Protein AF-0000000078826778 (afdb_homodimer)

Organism: Clostridium kluyveri (strain ATCC 8527 / DSM 555 / NBRC 12016 / NCIMB 10680 / K1) (NCBI:txid431943)

Structure (mmCIF, N/CA/C/O backbone):
data_AF-0000000078826778-model_v1
#
loop_
_entity.id
_entity.type
_entity.pdbx_description
1 polymer 'Transcriptional regulator'
#
loop_
_atom_site.group_PDB
_atom_site.id
_atom_site.type_symbol
_atom_site.label_atom_id
_atom_site.label_alt_id
_atom_site.label_comp_id
_atom_site.label_asym_id
_atom_site.label_entity_id
_atom_site.label_seq_id
_atom_site.pdbx_PDB_ins_code
_atom_site.Cartn_x
_atom_site.Cartn_y
_atom_site.Cartn_z
_atom_site.occupancy
_atom_site.B_iso_or_equiv
_atom_site.auth_seq_id
_atom_site.auth_comp_id
_atom_site.auth_asym_id
_atom_site.auth_atom_id
_atom_site.pdbx_PDB_model_num
ATOM 1 N N . MET A 1 1 ? 2.08 -11.906 -36.812 1 55 1 MET A N 1
ATOM 2 C CA . MET A 1 1 ? 1.751 -11.5 -35.438 1 55 1 MET A CA 1
ATOM 3 C C . MET A 1 1 ? 2.803 -11.992 -34.469 1 55 1 MET A C 1
ATOM 5 O O . MET A 1 1 ? 3.225 -13.148 -34.531 1 55 1 MET A O 1
ATOM 9 N N . ASP A 1 2 ? 3.59 -11.094 -33.969 1 74.94 2 ASP A N 1
ATOM 10 C CA . ASP A 1 2 ? 4.758 -11.414 -33.125 1 74.94 2 ASP A CA 1
ATOM 11 C C . ASP A 1 2 ? 4.473 -11.18 -31.656 1 74.94 2 ASP A C 1
ATOM 13 O O . ASP A 1 2 ? 4.398 -10.031 -31.219 1 74.94 2 ASP A O 1
ATOM 17 N N . LEU A 1 3 ? 4.199 -12.305 -30.984 1 80.12 3 LEU A N 1
ATOM 18 C CA . LEU A 1 3 ? 3.84 -12.266 -29.562 1 80.12 3 LEU A CA 1
ATOM 19 C C . LEU A 1 3 ? 4.914 -11.547 -28.75 1 80.12 3 LEU A C 1
ATOM 21 O O . LEU A 1 3 ? 4.613 -10.945 -27.719 1 80.12 3 LEU A O 1
ATOM 25 N N . LYS A 1 4 ? 6.035 -11.602 -29.297 1 84.88 4 LYS A N 1
ATOM 26 C CA . LYS A 1 4 ? 7.145 -10.93 -28.625 1 84.88 4 LYS A CA 1
ATOM 27 C C . LYS A 1 4 ? 6.926 -9.422 -28.578 1 84.88 4 LYS A C 1
ATOM 29 O O . LYS A 1 4 ? 7.215 -8.781 -27.562 1 84.88 4 LYS A O 1
ATOM 34 N N . LYS A 1 5 ? 6.426 -8.961 -29.672 1 88.06 5 LYS A N 1
ATOM 35 C CA . LYS A 1 5 ? 6.156 -7.527 -29.719 1 88.06 5 LYS A CA 1
ATOM 36 C C . LYS A 1 5 ? 5.074 -7.129 -28.719 1 88.06 5 LYS A C 1
ATOM 38 O O . LYS A 1 5 ? 5.152 -6.062 -28.109 1 88.06 5 LYS A O 1
ATOM 43 N N . TYR A 1 6 ? 4.086 -7.977 -28.625 1 87.62 6 TYR A N 1
ATOM 44 C CA . TYR A 1 6 ? 2.998 -7.699 -27.703 1 87.62 6 TYR A CA 1
ATOM 45 C C . TYR A 1 6 ? 3.496 -7.699 -26.25 1 87.62 6 TYR A C 1
ATOM 47 O O . TYR A 1 6 ? 3.1 -6.852 -25.453 1 87.62 6 TYR A O 1
ATOM 55 N N . LYS A 1 7 ? 4.348 -8.609 -25.969 1 87.69 7 LYS A N 1
ATOM 56 C CA . LYS A 1 7 ? 4.938 -8.703 -24.641 1 87.69 7 LYS A CA 1
ATOM 57 C C . LYS A 1 7 ? 5.754 -7.457 -24.312 1 87.69 7 LYS A C 1
ATOM 59 O O . LYS A 1 7 ? 5.668 -6.922 -23.203 1 87.69 7 LYS A O 1
ATOM 64 N N . VAL A 1 8 ? 6.547 -7.027 -25.266 1 89 8 VAL A N 1
ATOM 65 C CA . VAL A 1 8 ? 7.375 -5.844 -25.078 1 89 8 VAL A CA 1
ATOM 66 C C . VAL A 1 8 ? 6.488 -4.613 -24.891 1 89 8 VAL A C 1
ATOM 68 O O . VAL A 1 8 ? 6.762 -3.77 -24.031 1 89 8 VAL A O 1
ATOM 71 N N . PHE A 1 9 ? 5.457 -4.484 -25.625 1 89.19 9 PHE A N 1
ATOM 72 C CA . PHE A 1 9 ? 4.5 -3.389 -25.547 1 89.19 9 PHE A CA 1
ATOM 73 C C . PHE A 1 9 ? 3.867 -3.318 -24.156 1 89.19 9 PHE A C 1
ATOM 75 O O . PHE A 1 9 ? 3.91 -2.275 -23.516 1 89.19 9 PHE A O 1
ATOM 82 N N . LEU A 1 10 ? 3.365 -4.414 -23.734 1 87.5 10 LEU A N 1
ATOM 83 C CA . LEU A 1 10 ? 2.654 -4.445 -22.453 1 87.5 10 LEU A CA 1
ATOM 84 C C . LEU A 1 10 ? 3.605 -4.172 -21.297 1 87.5 10 LEU A C 1
ATOM 86 O O . LEU A 1 10 ? 3.252 -3.461 -20.359 1 87.5 10 LEU A O 1
ATOM 90 N N . THR A 1 11 ? 4.805 -4.73 -21.375 1 86.38 11 THR A N 1
ATOM 91 C CA . THR A 1 11 ? 5.809 -4.473 -20.344 1 86.38 11 THR A CA 1
ATOM 92 C C . THR A 1 11 ? 6.176 -2.992 -20.312 1 86.38 11 THR A C 1
ATOM 94 O O . THR A 1 11 ? 6.363 -2.422 -19.234 1 86.38 11 THR A O 1
ATOM 97 N N . SER A 1 12 ? 6.293 -2.434 -21.469 1 86.94 12 SER A N 1
ATOM 98 C CA . SER A 1 12 ? 6.625 -1.018 -21.578 1 86.94 12 SER A CA 1
ATOM 99 C C . SER A 1 12 ? 5.555 -0.148 -20.922 1 86.94 12 SER A C 1
ATOM 101 O O . SER A 1 12 ? 5.871 0.844 -20.266 1 86.94 12 SER A O 1
ATOM 103 N N . ILE A 1 13 ? 4.375 -0.53 -21.094 1 85.12 13 ILE A N 1
ATOM 104 C CA . ILE A 1 13 ? 3.271 0.246 -20.531 1 85.12 13 ILE A CA 1
ATOM 105 C C . ILE A 1 13 ? 3.201 0.037 -19.031 1 85.12 13 ILE A C 1
ATOM 107 O O . ILE A 1 13 ? 2.943 0.98 -18.266 1 85.12 13 ILE A O 1
ATOM 111 N N . ASP A 1 14 ? 3.391 -1.147 -18.688 1 80.81 14 ASP A N 1
ATOM 112 C CA . ASP A 1 14 ? 3.32 -1.463 -17.266 1 80.81 14 ASP A CA 1
ATOM 113 C C . ASP A 1 14 ? 4.414 -0.739 -16.484 1 80.81 14 ASP A C 1
ATOM 115 O O . ASP A 1 14 ? 4.195 -0.301 -15.352 1 80.81 14 ASP A O 1
ATOM 119 N N . LEU A 1 15 ? 5.52 -0.599 -17.109 1 77.5 15 LEU A N 1
ATOM 120 C CA . LEU A 1 15 ? 6.668 0.01 -16.438 1 77.5 15 LEU A CA 1
ATOM 121 C C . LEU A 1 15 ? 6.762 1.496 -16.766 1 77.5 15 LEU A C 1
ATOM 123 O O . LEU A 1 15 ? 7.5 2.236 -16.109 1 77.5 15 LEU A O 1
ATOM 127 N N . GLY A 1 16 ? 6.012 1.928 -17.781 1 81.44 16 GLY A N 1
ATOM 128 C CA . GLY A 1 16 ? 5.973 3.316 -18.203 1 81.44 16 GLY A CA 1
ATOM 129 C C . GLY A 1 16 ? 7.254 3.77 -18.875 1 81.44 16 GLY A C 1
ATOM 130 O O . GLY A 1 16 ? 7.531 4.969 -18.953 1 81.44 16 GLY A O 1
ATOM 131 N N . SER A 1 17 ? 8.117 2.779 -19.266 1 85.94 17 SER A N 1
ATOM 132 C CA . SER A 1 17 ? 9.438 3.131 -19.781 1 85.94 17 SER A CA 1
ATOM 133 C C . SER A 1 17 ? 9.977 2.047 -20.703 1 85.94 17 SER A C 1
ATOM 135 O O . SER A 1 17 ? 9.945 0.861 -20.375 1 85.94 17 SER A O 1
ATOM 137 N N . PHE A 1 18 ? 10.555 2.535 -21.844 1 87 18 PHE A N 1
ATOM 138 C CA . PHE A 1 18 ? 11.195 1.594 -22.766 1 87 18 PHE A CA 1
ATOM 139 C C . PHE A 1 18 ? 12.5 1.065 -22.172 1 87 18 PHE A C 1
ATOM 141 O O . PHE A 1 18 ? 12.82 -0.113 -22.328 1 87 18 PHE A O 1
ATOM 148 N N . THR A 1 19 ? 13.086 1.942 -21.469 1 84.06 19 THR A N 1
ATOM 149 C CA . THR A 1 19 ? 14.367 1.562 -20.875 1 84.06 19 THR A CA 1
ATOM 150 C C . THR A 1 19 ? 14.172 0.49 -19.812 1 84.06 19 THR A C 1
ATOM 152 O O . THR A 1 19 ? 14.914 -0.497 -19.781 1 84.06 19 THR A O 1
ATOM 155 N N . LYS A 1 20 ? 13.219 0.665 -19.047 1 81.19 20 LYS A N 1
ATOM 156 C CA . LYS A 1 20 ? 12.938 -0.316 -18 1 81.19 20 LYS A CA 1
ATOM 157 C C . LYS A 1 20 ? 12.469 -1.637 -18.609 1 81.19 20 LYS A C 1
ATOM 159 O O . LYS A 1 20 ? 12.852 -2.711 -18.141 1 81.19 20 LYS A O 1
ATOM 164 N N . ALA A 1 21 ? 11.68 -1.501 -19.562 1 86.12 21 ALA A N 1
ATOM 165 C CA . ALA A 1 21 ? 11.188 -2.699 -20.234 1 86.12 21 ALA A CA 1
ATOM 166 C C . ALA A 1 21 ? 12.328 -3.469 -20.891 1 86.12 21 ALA A C 1
ATOM 168 O O . ALA A 1 21 ? 12.375 -4.699 -20.828 1 86.12 21 ALA A O 1
ATOM 169 N N . ALA A 1 22 ? 13.234 -2.74 -21.484 1 87.31 22 ALA A N 1
ATOM 170 C CA . ALA A 1 22 ? 14.391 -3.359 -22.141 1 87.31 22 ALA A CA 1
ATOM 171 C C . ALA A 1 22 ? 15.234 -4.125 -21.125 1 87.31 22 ALA A C 1
ATOM 173 O O . ALA A 1 22 ? 15.633 -5.27 -21.375 1 87.31 22 ALA A O 1
ATOM 174 N N . ALA A 1 23 ? 15.43 -3.529 -20.047 1 77.5 23 ALA A N 1
ATOM 175 C CA . ALA A 1 23 ? 16.219 -4.156 -19 1 77.5 23 ALA A CA 1
ATOM 176 C C . ALA A 1 23 ? 15.547 -5.43 -18.484 1 77.5 23 ALA A C 1
ATOM 178 O O . ALA A 1 23 ? 16.203 -6.453 -18.297 1 77.5 23 ALA A O 1
ATOM 179 N N . GLN A 1 24 ? 14.312 -5.352 -18.406 1 75.5 24 GLN A N 1
ATOM 180 C CA . GLN A 1 24 ? 13.562 -6.477 -17.844 1 75.5 24 GLN A CA 1
ATOM 181 C C . GLN A 1 24 ? 13.492 -7.633 -18.844 1 75.5 24 GLN A C 1
ATOM 183 O O . GLN A 1 24 ? 13.5 -8.797 -18.438 1 75.5 24 GLN A O 1
ATOM 188 N N . LEU A 1 25 ? 13.453 -7.336 -20.078 1 81.25 25 LEU A N 1
ATOM 189 C CA . LEU A 1 25 ? 13.219 -8.359 -21.094 1 81.25 25 LEU A CA 1
ATOM 190 C C . LEU A 1 25 ? 14.508 -8.711 -21.812 1 81.25 25 LEU A C 1
ATOM 192 O O . LEU A 1 25 ? 14.5 -9.508 -22.75 1 81.25 25 LEU A O 1
ATOM 196 N N . ASP A 1 26 ? 15.547 -8.109 -21.328 1 81.81 26 ASP A N 1
ATOM 197 C CA . ASP A 1 26 ? 16.875 -8.375 -21.875 1 81.81 26 ASP A CA 1
ATOM 198 C C . ASP A 1 26 ? 16.953 -7.938 -23.344 1 81.81 26 ASP A C 1
ATOM 200 O O . ASP A 1 26 ? 17.344 -8.727 -24.203 1 81.81 26 ASP A O 1
ATOM 204 N N . TYR A 1 27 ? 16.406 -6.789 -23.578 1 84.06 27 TYR A N 1
ATOM 205 C CA . TYR A 1 27 ? 16.531 -6.102 -24.859 1 84.06 27 TYR A CA 1
ATOM 206 C C . TYR A 1 27 ? 17.344 -4.816 -24.703 1 84.06 27 TYR A C 1
ATOM 208 O O . TYR A 1 27 ? 17.609 -4.379 -23.578 1 84.06 27 TYR A O 1
ATOM 216 N N . THR A 1 28 ? 17.797 -4.309 -25.75 1 85.81 28 THR A N 1
ATOM 217 C CA . THR A 1 28 ? 18.328 -2.949 -25.734 1 85.81 28 THR A CA 1
ATOM 218 C C . THR A 1 28 ? 17.203 -1.931 -25.891 1 85.81 28 THR A C 1
ATOM 220 O O . THR A 1 28 ? 16.188 -2.209 -26.531 1 85.81 28 THR A O 1
ATOM 223 N N . PRO A 1 29 ? 17.391 -0.867 -25.25 1 89.44 29 PRO A N 1
ATOM 224 C CA . PRO A 1 29 ? 16.375 0.172 -25.406 1 89.44 29 PRO A CA 1
ATOM 225 C C . PRO A 1 29 ? 16.078 0.489 -26.875 1 89.44 29 PRO A C 1
ATOM 227 O O . PRO A 1 29 ? 14.93 0.714 -27.234 1 89.44 29 PRO A O 1
ATOM 230 N N . SER A 1 30 ? 17.078 0.557 -27.703 1 90.19 30 SER A N 1
ATOM 231 C CA . SER A 1 30 ? 16.891 0.783 -29.125 1 90.19 30 SER A CA 1
ATOM 232 C C . SER A 1 30 ? 16.078 -0.337 -29.766 1 90.19 30 SER A C 1
ATOM 234 O O . SER A 1 30 ? 15.25 -0.086 -30.641 1 90.19 30 SER A O 1
ATOM 236 N N . GLY A 1 31 ? 16.375 -1.482 -29.312 1 90.75 31 GLY A N 1
ATOM 237 C CA . GLY A 1 31 ? 15.609 -2.625 -29.797 1 90.75 31 GLY A CA 1
ATOM 238 C C . GLY A 1 31 ? 14.133 -2.539 -29.469 1 90.75 31 GLY A C 1
ATOM 239 O O . GLY A 1 31 ? 13.281 -2.82 -30.312 1 90.75 31 GLY A O 1
ATOM 240 N N . VAL A 1 32 ? 13.867 -2.162 -28.234 1 91.88 32 VAL A N 1
ATOM 241 C CA . VAL A 1 32 ? 12.484 -1.999 -27.797 1 91.88 32 VAL A CA 1
ATOM 242 C C . VAL A 1 32 ? 11.797 -0.92 -28.625 1 91.88 32 VAL A C 1
ATOM 244 O O . VAL A 1 32 ? 10.656 -1.097 -29.062 1 91.88 32 VAL A O 1
ATOM 247 N N . THR A 1 33 ? 12.469 0.19 -28.875 1 91.06 33 THR A N 1
ATOM 248 C CA . THR A 1 33 ? 11.93 1.287 -29.672 1 91.06 33 THR A CA 1
ATOM 249 C C . THR A 1 33 ? 11.594 0.815 -31.078 1 91.06 33 THR A C 1
ATOM 251 O O . THR A 1 33 ? 10.508 1.102 -31.594 1 91.06 33 THR A O 1
ATOM 254 N N . HIS A 1 34 ? 12.477 0.103 -31.656 1 90.88 34 HIS A N 1
ATOM 255 C CA . HIS A 1 34 ? 12.281 -0.411 -33 1 90.88 34 HIS A CA 1
ATOM 256 C C . HIS A 1 34 ? 11.094 -1.359 -33.062 1 90.88 34 HIS A C 1
ATOM 258 O O . HIS A 1 34 ? 10.289 -1.298 -34 1 90.88 34 HIS A O 1
ATOM 264 N N . MET A 1 35 ? 11.008 -2.211 -32.125 1 91 35 MET A N 1
ATOM 265 C CA . MET A 1 35 ? 9.922 -3.178 -32.094 1 91 35 MET A CA 1
ATOM 266 C C . MET A 1 35 ? 8.57 -2.473 -31.953 1 91 35 MET A C 1
ATOM 268 O O . MET A 1 35 ? 7.59 -2.879 -32.562 1 91 35 MET A O 1
ATOM 272 N N . MET A 1 36 ? 8.57 -1.465 -31.156 1 92.19 36 MET A N 1
ATOM 273 C CA . MET A 1 36 ? 7.328 -0.723 -30.938 1 92.19 36 MET A CA 1
ATOM 274 C C . MET A 1 36 ? 6.93 0.056 -32.188 1 92.19 36 MET A C 1
ATOM 276 O O . MET A 1 36 ? 5.75 0.115 -32.531 1 92.19 36 MET A O 1
ATOM 280 N N . ASN A 1 37 ? 7.898 0.646 -32.812 1 90.75 37 ASN A N 1
ATOM 281 C CA . ASN A 1 37 ? 7.625 1.324 -34.062 1 90.75 37 ASN A CA 1
ATOM 282 C C . ASN A 1 37 ? 7.094 0.356 -35.125 1 90.75 37 ASN A C 1
ATOM 284 O O . ASN A 1 37 ? 6.141 0.669 -35.844 1 90.75 37 ASN A O 1
ATOM 288 N N . ALA A 1 38 ? 7.754 -0.729 -35.188 1 88.69 38 ALA A N 1
ATOM 289 C CA . ALA A 1 38 ? 7.328 -1.749 -36.125 1 88.69 38 ALA A CA 1
ATOM 290 C C . ALA A 1 38 ? 5.902 -2.207 -35.844 1 88.69 38 ALA A C 1
ATOM 292 O O . ALA A 1 38 ? 5.117 -2.432 -36.781 1 88.69 38 ALA A O 1
ATOM 293 N N . LEU A 1 39 ? 5.59 -2.463 -34.625 1 89.25 39 LEU A N 1
ATOM 294 C CA . LEU A 1 39 ? 4.254 -2.879 -34.219 1 89.25 39 LEU A CA 1
ATOM 295 C C . LEU A 1 39 ? 3.213 -1.844 -34.656 1 89.25 39 LEU A C 1
ATOM 297 O O . LEU A 1 39 ? 2.16 -2.197 -35.188 1 89.25 39 LEU A O 1
ATOM 301 N N . GLU A 1 40 ? 3.525 -0.544 -34.406 1 89.81 40 GLU A N 1
ATOM 302 C CA . GLU A 1 40 ? 2.605 0.524 -34.781 1 89.81 40 GLU A CA 1
ATOM 303 C C . GLU A 1 40 ? 2.455 0.619 -36.281 1 89.81 40 GLU A C 1
ATOM 305 O O . GLU A 1 40 ? 1.357 0.866 -36.781 1 89.81 40 GLU A O 1
ATOM 310 N N . ASP A 1 41 ? 3.504 0.402 -37 1 85.25 41 ASP A N 1
ATOM 311 C CA . ASP A 1 41 ? 3.469 0.384 -38.438 1 85.25 41 ASP A CA 1
ATOM 312 C C . ASP A 1 41 ? 2.568 -0.737 -38.969 1 85.25 41 ASP A C 1
ATOM 314 O O . ASP A 1 41 ? 1.807 -0.543 -39.906 1 85.25 41 ASP A O 1
ATOM 318 N N . GLU A 1 42 ? 2.717 -1.839 -38.375 1 82.38 42 GLU A N 1
ATOM 319 C CA . GLU A 1 42 ? 1.899 -2.988 -38.75 1 82.38 42 GLU A CA 1
ATOM 320 C C . GLU A 1 42 ? 0.42 -2.727 -38.5 1 82.38 42 GLU A C 1
ATOM 322 O O . GLU A 1 42 ? -0.441 -3.145 -39.25 1 82.38 42 GLU A O 1
ATOM 327 N N . LEU A 1 43 ? 0.177 -2.094 -37.375 1 82.94 43 LEU A N 1
ATOM 328 C CA . LEU A 1 43 ? -1.195 -1.793 -36.969 1 82.94 43 LEU A CA 1
ATOM 329 C C . LEU A 1 43 ? -1.765 -0.654 -37.812 1 82.94 43 LEU A C 1
ATOM 331 O O . LEU A 1 43 ? -2.977 -0.576 -38.031 1 82.94 43 LEU A O 1
ATOM 335 N N . GLY A 1 44 ? -0.882 0.311 -38.219 1 84.75 44 GLY A N 1
ATOM 336 C CA . GLY A 1 44 ? -1.296 1.443 -39.031 1 84.75 44 GLY A CA 1
ATOM 337 C C . GLY A 1 44 ? -1.732 2.641 -38.219 1 84.75 44 GLY A C 1
ATOM 338 O O . GLY A 1 44 ? -2.279 3.605 -38.75 1 84.75 44 GLY A O 1
ATOM 339 N N . PHE A 1 45 ? -1.692 2.463 -36.969 1 84.94 45 PHE A N 1
ATOM 340 C CA . PHE A 1 45 ? -1.997 3.566 -36.062 1 84.94 45 PHE A CA 1
ATOM 341 C C . PHE A 1 45 ? -1.124 3.5 -34.812 1 84.94 45 PHE A C 1
ATOM 343 O O . PHE A 1 45 ? -0.56 2.449 -34.5 1 84.94 45 PHE A O 1
ATOM 350 N N . ASN A 1 46 ? -1.038 4.652 -34.125 1 88.38 46 ASN A N 1
ATOM 351 C CA . ASN A 1 46 ? -0.224 4.719 -32.906 1 88.38 46 ASN A CA 1
ATOM 352 C C . ASN A 1 46 ? -0.98 4.195 -31.703 1 88.38 46 ASN A C 1
ATOM 354 O O . ASN A 1 46 ? -2.184 4.422 -31.562 1 88.38 46 ASN A O 1
ATOM 358 N N . ILE A 1 47 ? -0.212 3.508 -30.906 1 89.25 47 ILE A N 1
ATOM 359 C CA . ILE A 1 47 ? -0.82 2.971 -29.688 1 89.25 47 ILE A CA 1
ATOM 360 C C . ILE A 1 47 ? -0.083 3.502 -28.453 1 89.25 47 ILE A C 1
ATOM 362 O O . ILE A 1 47 ? -0.556 3.354 -27.328 1 89.25 47 ILE A O 1
ATOM 366 N N . LEU A 1 48 ? 1.082 4.156 -28.672 1 91.12 48 LEU A N 1
ATOM 367 C CA . LEU A 1 48 ? 1.89 4.738 -27.609 1 91.12 48 LEU A CA 1
ATOM 368 C C . LEU A 1 48 ? 2.229 6.191 -27.906 1 91.12 48 LEU A C 1
ATOM 370 O O . LEU A 1 48 ? 2.299 6.59 -29.078 1 91.12 48 LEU A O 1
ATOM 374 N N . THR A 1 49 ? 2.279 6.91 -26.875 1 85.88 49 THR A N 1
ATOM 375 C CA . THR A 1 49 ? 2.869 8.242 -26.953 1 85.88 49 THR A CA 1
ATOM 376 C C . THR A 1 49 ? 4.145 8.312 -26.125 1 85.88 49 THR A C 1
ATOM 378 O O . THR A 1 49 ? 4.262 7.641 -25.094 1 85.88 49 THR A O 1
ATOM 381 N N . ARG A 1 50 ? 5.113 8.961 -26.688 1 80.94 50 ARG A N 1
ATOM 382 C CA . ARG A 1 50 ? 6.398 9.125 -26.016 1 80.94 50 ARG A CA 1
ATOM 383 C C . ARG A 1 50 ? 6.656 10.586 -25.656 1 80.94 50 ARG A C 1
ATOM 385 O O . ARG A 1 50 ? 6.418 11.477 -26.469 1 80.94 50 ARG A O 1
ATOM 392 N N . GLY A 1 51 ? 6.809 10.766 -24.359 1 69.25 51 GLY A N 1
ATOM 393 C CA . GLY A 1 51 ? 7.066 12.125 -23.922 1 69.25 51 GLY A CA 1
ATOM 394 C C . GLY A 1 51 ? 7.801 12.203 -22.594 1 69.25 51 GLY A C 1
ATOM 395 O O . GLY A 1 51 ? 8.453 11.242 -22.188 1 69.25 51 GLY A O 1
ATOM 396 N N . LYS A 1 52 ? 7.812 13.344 -22.016 1 63.12 52 LYS A N 1
ATOM 397 C CA . LYS A 1 52 ? 8.492 13.656 -20.75 1 63.12 52 LYS A CA 1
ATOM 398 C C . LYS A 1 52 ? 8.008 12.75 -19.625 1 63.12 52 LYS A C 1
ATOM 400 O O . LYS A 1 52 ? 8.766 12.43 -18.703 1 63.12 52 LYS A O 1
ATOM 405 N N . LYS A 1 53 ? 6.801 12.266 -19.766 1 63.66 53 LYS A N 1
ATOM 406 C CA . LYS A 1 53 ? 6.227 11.406 -18.734 1 63.66 53 LYS A CA 1
ATOM 407 C C . LYS A 1 53 ? 6.523 9.938 -19.016 1 63.66 53 LYS A C 1
ATOM 409 O O . LYS A 1 53 ? 6.016 9.055 -18.312 1 63.66 53 LYS A O 1
ATOM 414 N N . GLY A 1 54 ? 7.156 9.812 -20.047 1 78.75 54 GLY A N 1
ATOM 415 C CA . GLY A 1 54 ? 7.488 8.438 -20.406 1 78.75 54 GLY A CA 1
ATOM 416 C C . GLY A 1 54 ? 6.582 7.875 -21.484 1 78.75 54 GLY A C 1
ATOM 417 O O . GLY A 1 54 ? 6.129 8.602 -22.375 1 78.75 54 GLY A O 1
ATOM 418 N N . VAL A 1 55 ? 6.445 6.574 -21.469 1 85.81 55 VAL A N 1
ATOM 419 C CA . VAL A 1 55 ? 5.625 5.859 -22.438 1 85.81 55 VAL A CA 1
ATOM 420 C C . VAL A 1 55 ? 4.191 5.754 -21.922 1 85.81 55 VAL A C 1
ATOM 422 O O . VAL A 1 55 ? 3.959 5.297 -20.797 1 85.81 55 VAL A O 1
ATOM 425 N N . GLN A 1 56 ? 3.26 6.355 -22.75 1 85.44 56 GLN A N 1
ATOM 426 C CA . GLN A 1 56 ? 1.848 6.305 -22.375 1 85.44 56 GLN A CA 1
ATOM 427 C C . GLN A 1 56 ? 1.01 5.699 -23.5 1 85.44 56 GLN A C 1
ATOM 429 O O . GLN A 1 56 ? 1.433 5.684 -24.656 1 85.44 56 GLN A O 1
ATOM 434 N N . LEU A 1 57 ? -0.184 5.277 -23.094 1 85.81 57 LEU A N 1
ATOM 435 C CA . LEU A 1 57 ? -1.099 4.695 -24.078 1 85.81 57 LEU A CA 1
ATOM 436 C C . LEU A 1 57 ? -1.868 5.785 -24.812 1 85.81 57 LEU A C 1
ATOM 438 O O . LEU A 1 57 ? -2.256 6.793 -24.219 1 85.81 57 LEU A O 1
ATOM 442 N N . THR A 1 58 ? -2.07 5.59 -26.109 1 83 58 THR A N 1
ATOM 443 C CA . THR A 1 58 ? -3.1 6.324 -26.844 1 83 58 THR A CA 1
ATOM 444 C C . THR A 1 58 ? -4.48 5.742 -26.547 1 83 58 THR A C 1
ATOM 446 O O . THR A 1 58 ? -4.602 4.723 -25.859 1 83 58 THR A O 1
ATOM 449 N N . GLU A 1 59 ? -5.453 6.371 -27.047 1 77.06 59 GLU A N 1
ATOM 450 C CA . GLU A 1 59 ? -6.801 5.82 -26.922 1 77.06 59 GLU A CA 1
ATOM 451 C C . GLU A 1 59 ? -6.891 4.441 -27.562 1 77.06 59 GLU A C 1
ATOM 453 O O . GLU A 1 59 ? -7.508 3.531 -27 1 77.06 59 GLU A O 1
ATOM 458 N N . ASN A 1 60 ? -6.32 4.383 -28.688 1 80.44 60 ASN A N 1
ATOM 459 C CA . ASN A 1 60 ? -6.297 3.098 -29.375 1 80.44 60 ASN A CA 1
ATOM 460 C C . ASN A 1 60 ? -5.512 2.051 -28.594 1 80.44 60 ASN A C 1
ATOM 462 O O . ASN A 1 60 ? -5.902 0.881 -28.547 1 80.44 60 ASN A O 1
ATOM 466 N N . GLY A 1 61 ? -4.449 2.486 -28 1 86.06 61 GLY A N 1
ATOM 467 C CA . GLY A 1 61 ? -3.668 1.583 -27.172 1 86.06 61 GLY A CA 1
ATOM 468 C C . GLY A 1 61 ? -4.449 1.027 -26 1 86.06 61 GLY A C 1
ATOM 469 O O . GLY A 1 61 ? -4.367 -0.167 -25.703 1 86.06 61 GLY A O 1
ATOM 470 N N . GLU A 1 62 ? -5.219 1.791 -25.453 1 81.62 62 GLU A N 1
ATOM 471 C CA . GLU A 1 62 ? -6.035 1.394 -24.312 1 81.62 62 GLU A CA 1
ATOM 472 C C . GLU A 1 62 ? -7.031 0.305 -24.688 1 81.62 62 GLU A C 1
ATOM 474 O O . GLU A 1 62 ? -7.309 -0.601 -23.906 1 81.62 62 GLU A O 1
ATOM 479 N N . ARG A 1 63 ? -7.5 0.423 -25.812 1 77.06 63 ARG A N 1
ATOM 480 C CA . ARG A 1 63 ? -8.484 -0.543 -26.297 1 77.06 63 ARG A CA 1
ATOM 481 C C . ARG A 1 63 ? -7.828 -1.881 -26.609 1 77.06 63 ARG A C 1
ATOM 483 O O . ARG A 1 63 ? -8.461 -2.934 -26.484 1 77.06 63 ARG A O 1
ATOM 490 N N . LEU A 1 64 ? -6.621 -1.824 -26.969 1 82.19 64 LEU A N 1
ATOM 491 C CA . LEU A 1 64 ? -5.949 -3.037 -27.422 1 82.19 64 LEU A CA 1
ATOM 492 C C . LEU A 1 64 ? -5.375 -3.812 -26.25 1 82.19 64 LEU A C 1
ATOM 494 O O . LEU A 1 64 ? -5.219 -5.035 -26.312 1 82.19 64 LEU A O 1
ATOM 498 N N . VAL A 1 65 ? -5.098 -3.109 -25.188 1 85.31 65 VAL A N 1
ATOM 499 C CA . VAL A 1 65 ? -4.348 -3.68 -24.078 1 85.31 65 VAL A CA 1
ATOM 500 C C . VAL A 1 65 ? -5.09 -4.898 -23.531 1 85.31 65 VAL A C 1
ATOM 502 O O . VAL A 1 65 ? -4.512 -5.98 -23.406 1 85.31 65 VAL A O 1
ATOM 505 N N . PRO A 1 66 ? -6.398 -4.844 -23.312 1 75.56 66 PRO A N 1
ATOM 506 C CA . PRO A 1 66 ? -7.074 -6.031 -22.781 1 75.56 66 PRO A CA 1
ATOM 507 C C . PRO A 1 66 ? -7.043 -7.215 -23.734 1 75.56 66 PRO A C 1
ATOM 509 O O . PRO A 1 66 ? -6.941 -8.367 -23.312 1 75.56 66 PRO A O 1
ATOM 512 N N . ILE A 1 67 ? -7.105 -6.898 -24.922 1 77.12 67 ILE A N 1
ATOM 513 C CA . ILE A 1 67 ? -7.117 -7.938 -25.938 1 77.12 67 ILE A CA 1
ATOM 514 C C . ILE A 1 67 ? -5.746 -8.609 -26.016 1 77.12 67 ILE A C 1
ATOM 516 O O . ILE A 1 67 ? -5.652 -9.836 -26.062 1 77.12 67 ILE A O 1
ATOM 520 N N . LEU A 1 68 ? -4.758 -7.793 -26.047 1 84 68 LEU A N 1
ATOM 521 C CA . LEU A 1 68 ? -3.404 -8.32 -26.156 1 84 68 LEU A CA 1
ATOM 522 C C . LEU A 1 68 ? -3.045 -9.125 -24.906 1 84 68 LEU A C 1
ATOM 524 O O . LEU A 1 68 ? -2.373 -10.156 -25 1 84 68 LEU A O 1
ATOM 528 N N . ARG A 1 69 ? -3.465 -8.648 -23.812 1 83.88 69 ARG A N 1
ATOM 529 C CA . ARG A 1 69 ? -3.227 -9.398 -22.594 1 83.88 69 ARG A CA 1
ATOM 530 C C . ARG A 1 69 ? -3.936 -10.75 -22.625 1 83.88 69 ARG A C 1
ATOM 532 O O . ARG A 1 69 ? -3.379 -11.758 -22.188 1 83.88 69 ARG A O 1
ATOM 539 N N . GLU A 1 70 ? -5.098 -10.719 -23.109 1 77.44 70 GLU A N 1
ATOM 540 C CA . GLU A 1 70 ? -5.832 -11.977 -23.25 1 77.44 70 GLU A CA 1
ATOM 541 C C . GLU A 1 70 ? -5.117 -12.922 -24.203 1 77.44 70 GLU A C 1
ATOM 543 O O . GLU A 1 70 ? -5.059 -14.133 -23.969 1 77.44 70 GLU A O 1
ATOM 548 N N . LEU A 1 71 ? -4.629 -12.359 -25.219 1 77.06 71 LEU A N 1
ATOM 549 C CA . LEU A 1 71 ? -3.9 -13.164 -26.203 1 77.06 71 LEU A CA 1
ATOM 550 C C . LEU A 1 71 ? -2.666 -13.805 -25.562 1 77.06 71 LEU A C 1
ATOM 552 O O . LEU A 1 71 ? -2.4 -14.992 -25.781 1 77.06 71 LEU A O 1
ATOM 556 N N . LEU A 1 72 ? -1.953 -13.023 -24.875 1 83.25 72 LEU A N 1
ATOM 557 C CA . LEU A 1 72 ? -0.75 -13.547 -24.234 1 83.25 72 LEU A CA 1
ATOM 558 C C . LEU A 1 72 ? -1.104 -14.578 -23.172 1 83.25 72 LEU A C 1
ATOM 560 O O . LEU A 1 72 ? -0.372 -15.547 -22.969 1 83.25 72 LEU A O 1
ATOM 564 N N . ARG A 1 73 ? -2.139 -14.328 -22.531 1 80.81 73 ARG A N 1
ATOM 565 C CA . ARG A 1 73 ? -2.627 -15.281 -21.547 1 80.81 73 ARG A CA 1
ATOM 566 C C . ARG A 1 73 ? -2.963 -16.625 -22.203 1 80.81 73 ARG A C 1
ATOM 568 O O . ARG A 1 73 ? -2.629 -17.688 -21.672 1 80.81 73 ARG A O 1
ATOM 575 N N . LEU A 1 74 ? -3.609 -16.531 -23.312 1 75.81 74 LEU A N 1
ATOM 576 C CA . LEU A 1 74 ? -3.979 -17.75 -24.031 1 75.81 74 LEU A CA 1
ATOM 577 C C . LEU A 1 74 ? -2.736 -18.5 -24.5 1 75.81 74 LEU A C 1
ATOM 579 O O . LEU A 1 74 ? -2.707 -19.734 -24.453 1 75.81 74 LEU A O 1
ATOM 583 N N . GLU A 1 75 ? -1.851 -17.719 -24.953 1 75.5 75 GLU A N 1
ATOM 584 C CA . GLU A 1 75 ? -0.584 -18.328 -25.312 1 75.5 75 GLU A CA 1
ATOM 585 C C . GLU A 1 75 ? 0.056 -19.031 -24.125 1 75.5 75 GLU A C 1
ATOM 587 O O . GLU A 1 75 ? 0.592 -20.141 -24.25 1 75.5 75 GLU A O 1
ATOM 592 N N . GLU A 1 76 ? 0.086 -18.375 -23.078 1 80.56 76 GLU A N 1
ATOM 593 C CA . GLU A 1 76 ? 0.619 -18.953 -21.844 1 80.56 76 GLU A CA 1
ATOM 594 C C . GLU A 1 76 ? -0.173 -20.203 -21.438 1 80.56 76 GLU A C 1
ATOM 596 O O . GLU A 1 76 ? 0.407 -21.203 -21 1 80.56 76 GLU A O 1
ATOM 601 N N . ASP A 1 77 ? -1.4 -20.078 -21.547 1 77.19 77 ASP A N 1
ATOM 602 C CA . ASP A 1 77 ? -2.268 -21.219 -21.25 1 77.19 77 ASP A CA 1
ATOM 603 C C . ASP A 1 77 ? -1.918 -22.422 -22.109 1 77.19 77 ASP A C 1
ATOM 605 O O . ASP A 1 77 ? -1.874 -23.547 -21.625 1 77.19 77 ASP A O 1
ATOM 609 N N . PHE A 1 78 ? -1.721 -22.141 -23.344 1 68.75 78 PHE A N 1
ATOM 610 C CA . PHE A 1 78 ? -1.331 -23.203 -24.281 1 68.75 78 PHE A CA 1
ATOM 611 C C . PHE A 1 78 ? -0.026 -23.859 -23.844 1 68.75 78 PHE A C 1
ATOM 613 O O . PHE A 1 78 ? 0.058 -25.078 -23.75 1 68.75 78 PHE A O 1
ATOM 620 N N . SER A 1 79 ? 0.868 -23.016 -23.578 1 76.62 79 SER A N 1
ATOM 621 C CA . SER A 1 79 ? 2.18 -23.5 -23.172 1 76.62 79 SER A CA 1
ATOM 622 C C . SER A 1 79 ? 2.088 -24.297 -21.875 1 76.62 79 SER A C 1
ATOM 624 O O . SER A 1 79 ? 2.74 -25.344 -21.734 1 76.62 79 SER A O 1
ATOM 626 N N . GLN A 1 80 ? 1.302 -23.875 -20.984 1 79.94 80 GLN A N 1
ATOM 627 C CA . GLN A 1 80 ? 1.134 -24.562 -19.703 1 79.94 80 GLN A CA 1
ATOM 628 C C . GLN A 1 80 ? 0.436 -25.906 -19.891 1 79.94 80 GLN A C 1
ATOM 630 O O . GLN A 1 80 ? 0.796 -26.891 -19.25 1 79.94 80 GLN A O 1
ATOM 635 N N . THR A 1 81 ? -0.492 -25.891 -20.719 1 73.56 81 THR A N 1
ATOM 636 C CA . THR A 1 81 ? -1.22 -27.125 -20.984 1 73.56 81 THR A CA 1
ATOM 637 C C . THR A 1 81 ? -0.3 -28.172 -21.609 1 73.56 81 THR A C 1
ATOM 639 O O . THR A 1 81 ? -0.314 -29.328 -21.203 1 73.56 81 THR A O 1
ATOM 642 N N . VAL A 1 82 ? 0.443 -27.688 -22.5 1 73.81 82 VAL A N 1
ATOM 643 C CA . VAL A 1 82 ? 1.402 -28.578 -23.141 1 73.81 82 VAL A CA 1
ATOM 644 C C . VAL A 1 82 ? 2.377 -29.125 -22.094 1 73.81 82 VAL A C 1
ATOM 646 O O . VAL A 1 82 ? 2.678 -30.312 -22.078 1 73.81 82 VAL A O 1
ATOM 649 N N . SER A 1 83 ? 2.826 -28.266 -21.297 1 74.62 83 SER A N 1
ATOM 650 C CA . SER A 1 83 ? 3.746 -28.656 -20.234 1 74.62 83 SER A CA 1
ATOM 651 C C . SER A 1 83 ? 3.1 -29.656 -19.281 1 74.62 83 SER A C 1
ATOM 653 O O . SER A 1 83 ? 3.742 -30.609 -18.844 1 74.62 83 SER A O 1
ATOM 655 N N . GLU A 1 84 ? 1.959 -29.453 -18.969 1 75.62 84 GLU A N 1
ATOM 656 C CA . GLU A 1 84 ? 1.22 -30.328 -18.078 1 75.62 84 GLU A CA 1
ATOM 657 C C . GLU A 1 84 ? 1.074 -31.734 -18.688 1 75.62 84 GLU A C 1
ATOM 659 O O . GLU A 1 84 ? 1.237 -32.719 -18 1 75.62 84 GLU A O 1
ATOM 664 N N . ILE A 1 85 ? 0.726 -31.734 -19.891 1 71.75 85 ILE A N 1
ATOM 665 C CA . ILE A 1 85 ? 0.577 -33 -20.594 1 71.7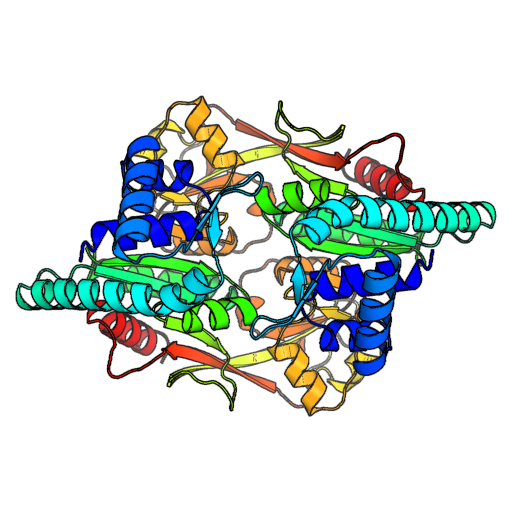5 85 ILE A CA 1
ATOM 666 C C . ILE A 1 85 ? 1.896 -33.75 -20.562 1 71.75 85 ILE A C 1
ATOM 668 O O . ILE A 1 85 ? 1.904 -35 -20.422 1 71.75 85 ILE A O 1
ATOM 672 N N . LYS A 1 86 ? 2.912 -32.906 -20.531 1 76 86 LYS A N 1
ATOM 673 C CA . LYS A 1 86 ? 4.238 -33.531 -20.5 1 76 86 LYS A CA 1
ATOM 674 C C . LYS A 1 86 ? 4.684 -33.812 -19.078 1 76 86 LYS A C 1
ATOM 676 O O . LYS A 1 86 ? 5.785 -34.312 -18.844 1 76 86 LYS A O 1
ATOM 681 N N . GLY A 1 87 ? 3.877 -33.438 -18.062 1 75.38 87 GLY A N 1
ATOM 682 C CA . GLY A 1 87 ? 4.176 -33.688 -16.656 1 75.38 87 GLY A CA 1
ATOM 683 C C . GLY A 1 87 ? 5.094 -32.625 -16.062 1 75.38 87 GLY A C 1
ATOM 684 O O . GLY A 1 87 ? 5.664 -32.844 -14.984 1 75.38 87 GLY A O 1
ATOM 685 N N . LEU A 1 88 ? 5.355 -31.562 -16.656 1 68 88 LEU A N 1
ATOM 686 C CA . LEU A 1 88 ? 6.344 -30.594 -16.219 1 68 88 LEU A CA 1
ATOM 687 C C . LEU A 1 88 ? 5.691 -29.484 -15.398 1 68 88 LEU A C 1
ATOM 689 O O . LEU A 1 88 ? 6.336 -28.875 -14.539 1 68 88 LEU A O 1
ATOM 693 N N . ASN A 1 89 ? 4.508 -29.391 -15.375 1 80.69 89 ASN A N 1
ATOM 694 C CA . ASN A 1 89 ? 3.719 -28.375 -14.68 1 80.69 89 ASN A CA 1
ATOM 695 C C . ASN A 1 89 ? 4.477 -27.047 -14.57 1 80.69 89 ASN A C 1
ATOM 697 O O . ASN A 1 89 ? 5.055 -26.75 -13.523 1 80.69 89 ASN A O 1
ATOM 701 N N . THR A 1 90 ? 4.578 -26.312 -15.562 1 82.25 90 THR A N 1
ATOM 702 C CA . THR A 1 90 ? 5.23 -25.016 -15.602 1 82.25 90 THR A CA 1
ATOM 703 C C . THR A 1 90 ? 4.203 -23.906 -15.82 1 82.25 90 THR A C 1
ATOM 705 O O . THR A 1 90 ? 3.047 -24.172 -16.141 1 82.25 90 THR A O 1
ATOM 708 N N . GLY A 1 91 ? 4.637 -22.703 -15.414 1 87.44 91 GLY A N 1
ATOM 709 C CA . GLY A 1 91 ? 3.764 -21.562 -15.664 1 87.44 91 GLY A CA 1
ATOM 710 C C . GLY A 1 91 ? 3.926 -20.453 -14.641 1 87.44 91 GLY A C 1
ATOM 711 O O . GLY A 1 91 ? 4.793 -20.531 -13.766 1 87.44 91 GLY A O 1
ATOM 712 N N . THR A 1 92 ? 3.176 -19.375 -14.922 1 89.25 92 THR A N 1
ATOM 713 C CA . THR A 1 92 ? 3.174 -18.25 -14.008 1 89.25 92 THR A CA 1
ATOM 714 C C . THR A 1 92 ? 1.75 -17.891 -13.586 1 89.25 92 THR A C 1
ATOM 716 O O . THR A 1 92 ? 0.835 -17.891 -14.406 1 89.25 92 THR A O 1
ATOM 719 N N . ILE A 1 93 ? 1.603 -17.75 -12.297 1 93.19 93 ILE A N 1
ATOM 720 C CA . ILE A 1 93 ? 0.318 -17.312 -11.766 1 93.19 93 ILE A CA 1
ATOM 721 C C . ILE A 1 93 ? 0.441 -15.883 -11.227 1 93.19 93 ILE A C 1
ATOM 723 O O . ILE A 1 93 ? 1.299 -15.602 -10.391 1 93.19 93 ILE A O 1
ATOM 727 N N . HIS A 1 94 ? -0.413 -15 -11.742 1 93.25 94 HIS A N 1
ATOM 728 C CA . HIS A 1 94 ? -0.501 -13.641 -11.227 1 93.25 94 HIS A CA 1
ATOM 729 C C . HIS A 1 94 ? -1.633 -13.508 -10.219 1 93.25 94 HIS A C 1
ATOM 731 O O . HIS A 1 94 ? -2.807 -13.648 -10.57 1 93.25 94 HIS A O 1
ATOM 737 N N . ILE A 1 95 ? -1.228 -13.148 -8.992 1 96.56 95 ILE A N 1
ATOM 738 C CA . ILE A 1 95 ? -2.195 -13.109 -7.906 1 96.56 95 ILE A CA 1
ATOM 739 C C . ILE A 1 95 ? -2.334 -11.68 -7.387 1 96.56 95 ILE A C 1
ATOM 741 O O . ILE A 1 95 ? -1.34 -11.047 -7.027 1 96.56 95 ILE A O 1
ATOM 745 N N . GLY A 1 96 ? -3.545 -11.148 -7.438 1 96.81 96 GLY A N 1
ATOM 746 C CA . GLY A 1 96 ? -3.887 -9.961 -6.672 1 96.81 96 GLY A CA 1
ATOM 747 C C . GLY A 1 96 ? -4.535 -10.273 -5.34 1 96.81 96 GLY A C 1
ATOM 748 O O . GLY A 1 96 ? -5.305 -11.234 -5.227 1 96.81 96 GLY A O 1
ATOM 749 N N . SER A 1 97 ? -4.215 -9.398 -4.305 1 97.25 97 SER A N 1
ATOM 750 C CA . SER A 1 97 ? -4.75 -9.766 -3 1 97.25 97 SER A CA 1
ATOM 751 C C . SER A 1 97 ? -4.891 -8.539 -2.1 1 97.25 97 SER A C 1
ATOM 753 O O . SER A 1 97 ? -4.066 -7.621 -2.158 1 97.25 97 SER A O 1
ATOM 755 N N . TYR A 1 98 ? -5.938 -8.656 -1.253 1 96.19 98 TYR A N 1
ATOM 756 C CA . TYR A 1 98 ? -5.945 -7.785 -0.08 1 96.19 98 TYR A CA 1
ATOM 757 C C . TYR A 1 98 ? -4.734 -8.055 0.805 1 96.19 98 TYR A C 1
ATOM 759 O O . TYR A 1 98 ? -4.234 -9.18 0.858 1 96.19 98 TYR A O 1
ATOM 767 N N . SER A 1 99 ? -4.367 -7.012 1.502 1 93.44 99 SER A N 1
ATOM 768 C CA . SER A 1 99 ? -3.219 -7.133 2.393 1 93.44 99 SER A CA 1
ATOM 769 C C . SER A 1 99 ? -3.473 -8.164 3.488 1 93.44 99 SER A C 1
ATOM 771 O O . SER A 1 99 ? -2.566 -8.906 3.871 1 93.44 99 SER A O 1
ATOM 773 N N . SER A 1 100 ? -4.629 -8.219 4.016 1 95.19 100 SER A N 1
ATOM 774 C CA . SER A 1 100 ? -4.965 -9.156 5.082 1 95.19 100 SER A CA 1
ATOM 775 C C . SER A 1 100 ? -4.723 -10.594 4.645 1 95.19 100 SER A C 1
ATOM 777 O O . SER A 1 100 ? -4.117 -11.383 5.379 1 95.19 100 SER A O 1
ATOM 779 N N . ILE A 1 101 ? -5.125 -10.875 3.473 1 97.19 101 ILE A N 1
ATOM 780 C CA . ILE A 1 101 ? -5.016 -12.234 2.945 1 97.19 101 ILE A CA 1
ATOM 781 C C . ILE A 1 101 ? -3.566 -12.523 2.568 1 97.19 101 ILE A C 1
ATOM 783 O O . ILE A 1 101 ? -3.053 -13.609 2.848 1 97.19 101 ILE A O 1
ATOM 787 N N . ALA A 1 102 ? -2.904 -11.555 1.958 1 96.06 102 ALA A N 1
ATOM 788 C CA . ALA A 1 102 ? -1.515 -11.695 1.535 1 96.06 102 ALA A CA 1
ATOM 789 C C . ALA A 1 102 ? -0.606 -11.992 2.725 1 96.06 102 ALA A C 1
ATOM 791 O O . ALA A 1 102 ? 0.39 -12.703 2.594 1 96.06 102 ALA A O 1
ATOM 792 N N . VAL A 1 103 ? -0.983 -11.516 3.879 1 94.25 103 VAL A N 1
ATOM 793 C CA . VAL A 1 103 ? -0.136 -11.625 5.062 1 94.25 103 VAL A CA 1
ATOM 794 C C . VAL A 1 103 ? -0.473 -12.906 5.82 1 94.25 103 VAL A C 1
ATOM 796 O O . VAL A 1 103 ? 0.424 -13.617 6.289 1 94.25 103 VAL A O 1
ATOM 799 N N . HIS A 1 104 ? -1.719 -13.281 5.832 1 95.69 104 HIS A N 1
ATOM 800 C CA . HIS A 1 104 ? -2.1 -14.258 6.844 1 95.69 104 HIS A CA 1
ATOM 801 C C . HIS A 1 104 ? -2.449 -15.602 6.211 1 95.69 104 HIS A C 1
ATOM 803 O O . HIS A 1 104 ? -2.396 -16.641 6.871 1 95.69 104 HIS A O 1
ATOM 809 N N . TRP A 1 105 ? -2.828 -15.578 4.941 1 96.94 105 TRP A N 1
ATOM 810 C CA . TRP A 1 105 ? -3.234 -16.828 4.312 1 96.94 105 TRP A CA 1
ATOM 811 C C . TRP A 1 105 ? -2.23 -17.25 3.244 1 96.94 105 TRP A C 1
ATOM 813 O O . TRP A 1 105 ? -1.738 -18.391 3.26 1 96.94 105 TRP A O 1
ATOM 823 N N . LEU A 1 106 ? -1.828 -16.391 2.4 1 97 106 LEU A N 1
ATOM 824 C CA . LEU A 1 106 ? -1.16 -16.734 1.146 1 97 106 LEU A CA 1
ATOM 825 C C . LEU A 1 106 ? 0.223 -17.312 1.407 1 97 106 LEU A C 1
ATOM 827 O O . LEU A 1 106 ? 0.654 -18.234 0.707 1 97 106 LEU A O 1
ATOM 831 N N . PRO A 1 107 ? 0.927 -16.797 2.422 1 96.12 107 PRO A N 1
ATOM 832 C CA . PRO A 1 107 ? 2.273 -17.328 2.613 1 96.12 107 PRO A CA 1
ATOM 833 C C . PRO A 1 107 ? 2.271 -18.844 2.828 1 96.12 107 PRO A C 1
ATOM 835 O O . PRO A 1 107 ? 3.047 -19.562 2.195 1 96.12 107 PRO A O 1
ATOM 838 N N . ARG A 1 108 ? 1.444 -19.344 3.621 1 95.38 108 ARG A N 1
ATOM 839 C CA . ARG A 1 108 ? 1.37 -20.781 3.883 1 95.38 108 ARG A CA 1
ATOM 840 C C . ARG A 1 108 ? 0.852 -21.531 2.662 1 95.38 108 ARG A C 1
ATOM 842 O O . ARG A 1 108 ? 1.336 -22.609 2.348 1 95.38 108 ARG A O 1
ATOM 849 N N . ILE A 1 109 ? -0.095 -20.969 2.008 1 96.69 109 ILE A N 1
ATOM 850 C CA . ILE A 1 109 ? -0.648 -21.578 0.807 1 96.69 109 ILE A CA 1
ATOM 851 C C . ILE A 1 109 ? 0.435 -21.688 -0.264 1 96.69 109 ILE A C 1
ATOM 853 O O . ILE A 1 109 ? 0.592 -22.734 -0.896 1 96.69 109 ILE A O 1
ATOM 857 N N . ILE A 1 110 ? 1.147 -20.625 -0.471 1 96.5 110 ILE A N 1
ATOM 858 C CA . ILE A 1 110 ? 2.201 -20.578 -1.479 1 96.5 110 ILE A CA 1
ATOM 859 C C . ILE A 1 110 ? 3.295 -21.578 -1.126 1 96.5 110 ILE A C 1
ATOM 861 O O . ILE A 1 110 ? 3.791 -22.297 -1.998 1 96.5 110 ILE A O 1
ATOM 865 N N . LYS A 1 111 ? 3.668 -21.656 0.13 1 95.44 111 LYS A N 1
ATOM 866 C CA . LYS A 1 111 ? 4.684 -22.594 0.571 1 95.44 111 LYS A CA 1
ATOM 867 C C . LYS A 1 111 ? 4.297 -24.031 0.206 1 95.44 111 LYS A C 1
ATOM 869 O O . LYS A 1 111 ? 5.086 -24.75 -0.406 1 95.44 111 LYS A O 1
ATOM 874 N N . ASN A 1 112 ? 3.121 -24.391 0.527 1 94.75 112 ASN A N 1
ATOM 875 C CA . ASN A 1 112 ? 2.641 -25.75 0.266 1 94.75 112 ASN A CA 1
ATOM 876 C C . ASN A 1 112 ? 2.518 -26.016 -1.231 1 94.75 112 ASN A C 1
ATOM 878 O O . ASN A 1 112 ? 2.869 -27.094 -1.701 1 94.75 112 ASN A O 1
ATOM 882 N N . PHE A 1 113 ? 2.039 -25.109 -1.938 1 95.81 113 PHE A N 1
ATOM 883 C CA . PHE A 1 113 ? 1.874 -25.234 -3.381 1 95.81 113 PHE A CA 1
ATOM 884 C C . PHE A 1 113 ? 3.225 -25.406 -4.066 1 95.81 113 PHE A C 1
ATOM 886 O O . PHE A 1 113 ? 3.383 -26.266 -4.938 1 95.81 113 PHE A O 1
ATOM 893 N N . GLN A 1 114 ? 4.141 -24.562 -3.631 1 93.38 114 GLN A N 1
ATOM 894 C CA . GLN A 1 114 ? 5.461 -24.562 -4.254 1 93.38 114 GLN A CA 1
ATOM 895 C C . GLN A 1 114 ? 6.215 -25.859 -3.934 1 93.38 114 GLN A C 1
ATOM 897 O O . GLN A 1 114 ? 7.098 -26.266 -4.688 1 93.38 114 GLN A O 1
ATOM 902 N N . SER A 1 115 ? 5.922 -26.469 -2.865 1 92.88 115 SER A N 1
ATOM 903 C CA . SER A 1 115 ? 6.508 -27.766 -2.541 1 92.88 115 SER A CA 1
ATOM 904 C C . SER A 1 115 ? 6.121 -28.812 -3.572 1 92.88 115 SER A C 1
ATOM 906 O O . SER A 1 115 ? 6.945 -29.656 -3.951 1 92.88 115 SER A O 1
ATOM 908 N N . ASP A 1 116 ? 4.926 -28.734 -4.117 1 92.81 116 ASP A N 1
ATOM 909 C CA . ASP A 1 116 ? 4.418 -29.703 -5.086 1 92.81 116 ASP A CA 1
ATOM 910 C C . ASP A 1 116 ? 4.707 -29.234 -6.516 1 92.81 116 ASP A C 1
ATOM 912 O O . ASP A 1 116 ? 4.902 -30.062 -7.41 1 92.81 116 ASP A O 1
ATOM 916 N N . TYR A 1 117 ? 4.734 -27.953 -6.648 1 93.25 117 TYR A N 1
ATOM 917 C CA . TYR A 1 117 ? 4.91 -27.406 -7.984 1 93.25 117 TYR A CA 1
ATOM 918 C C . TYR A 1 117 ? 6 -26.328 -7.992 1 93.25 117 TYR A C 1
ATOM 920 O O . TYR A 1 117 ? 5.727 -25.156 -8.266 1 93.25 117 TYR A O 1
ATOM 928 N N . PRO A 1 118 ? 7.188 -26.719 -7.914 1 90.69 118 PRO A N 1
ATOM 929 C CA . PRO A 1 118 ? 8.297 -25.766 -7.781 1 90.69 118 PRO A CA 1
ATOM 930 C C . PRO A 1 118 ? 8.555 -24.984 -9.07 1 90.69 118 PRO A C 1
ATOM 932 O O . PRO A 1 118 ? 9.18 -23.922 -9.031 1 90.69 118 PRO A O 1
ATOM 935 N N . ASN A 1 119 ? 8.031 -25.469 -10.172 1 89.81 119 ASN A N 1
ATOM 936 C CA . ASN A 1 119 ? 8.336 -24.844 -11.453 1 89.81 119 ASN A CA 1
ATOM 937 C C . ASN A 1 119 ? 7.273 -23.828 -11.844 1 89.81 119 ASN A C 1
ATOM 939 O O . ASN A 1 119 ? 7.406 -23.141 -12.867 1 89.81 119 ASN A O 1
ATOM 943 N N . ILE A 1 120 ? 6.27 -23.734 -11.07 1 90.81 120 ILE A N 1
ATOM 944 C CA . ILE A 1 120 ? 5.27 -22.703 -11.297 1 90.81 120 ILE A CA 1
ATOM 945 C C . ILE A 1 120 ? 5.684 -21.422 -10.578 1 90.81 120 ILE A C 1
ATOM 947 O O . ILE A 1 120 ? 5.984 -21.438 -9.383 1 90.81 120 ILE A O 1
ATOM 951 N N . ARG A 1 121 ? 5.742 -20.406 -11.344 1 89.94 121 ARG A N 1
ATOM 952 C CA . ARG A 1 121 ? 6.109 -19.109 -10.766 1 89.94 121 ARG A CA 1
ATOM 953 C C . ARG A 1 121 ? 4.883 -18.375 -10.25 1 89.94 121 ARG A C 1
ATOM 955 O O . ARG A 1 121 ? 3.832 -18.375 -10.898 1 89.94 121 ARG A O 1
ATOM 962 N N . ILE A 1 122 ? 5.062 -17.703 -9.086 1 92.62 122 ILE A N 1
ATOM 963 C CA . ILE A 1 122 ? 3.963 -16.953 -8.5 1 92.62 122 ILE A CA 1
ATOM 964 C C . ILE A 1 122 ? 4.348 -15.477 -8.398 1 92.62 122 ILE A C 1
ATOM 966 O O . ILE A 1 122 ? 5.395 -15.141 -7.84 1 92.62 122 ILE A O 1
ATOM 970 N N . LYS A 1 123 ? 3.561 -14.641 -8.969 1 90.5 123 LYS A N 1
ATOM 971 C CA . LYS A 1 123 ? 3.668 -13.188 -8.836 1 90.5 123 LYS A CA 1
ATOM 972 C C . LYS A 1 123 ? 2.525 -12.625 -7.996 1 90.5 123 LYS A C 1
ATOM 974 O O . LYS A 1 123 ? 1.356 -12.75 -8.367 1 90.5 123 LYS A O 1
ATOM 979 N N . LEU A 1 124 ? 2.898 -11.992 -6.887 1 92.25 124 LEU A N 1
ATOM 980 C CA . LEU A 1 124 ? 1.915 -11.492 -5.934 1 92.25 124 LEU A CA 1
ATOM 981 C C . LEU A 1 124 ? 1.882 -9.969 -5.93 1 92.25 124 LEU A C 1
ATOM 983 O O . LEU A 1 124 ? 2.93 -9.32 -5.867 1 92.25 124 LEU A O 1
ATOM 987 N N . MET A 1 125 ? 0.698 -9.445 -6.043 1 89.31 125 MET A N 1
ATOM 988 C CA . MET A 1 125 ? 0.467 -8.008 -5.926 1 89.31 125 MET A CA 1
ATOM 989 C C . MET A 1 125 ? -0.583 -7.711 -4.859 1 89.31 125 MET A C 1
ATOM 991 O O . MET A 1 125 ? -1.659 -8.305 -4.859 1 89.31 125 MET A O 1
ATOM 995 N N . GLU A 1 126 ? -0.225 -6.789 -3.996 1 91.38 126 GLU A N 1
ATOM 996 C CA . GLU A 1 126 ? -1.171 -6.371 -2.965 1 91.38 126 GLU A CA 1
ATOM 997 C C . GLU A 1 126 ? -1.809 -5.027 -3.312 1 91.38 126 GLU A C 1
ATOM 999 O O . GLU A 1 126 ? -1.155 -4.156 -3.889 1 91.38 126 GLU A O 1
ATOM 1004 N N . GLY A 1 127 ? -3.082 -4.914 -2.891 1 88.62 127 GLY A N 1
ATOM 1005 C CA . GLY A 1 127 ? -3.758 -3.648 -3.127 1 88.62 127 GLY A CA 1
ATOM 1006 C C . GLY A 1 127 ? -5.117 -3.562 -2.457 1 88.62 127 GLY A C 1
ATOM 1007 O O . GLY A 1 127 ? -5.547 -4.508 -1.793 1 88.62 127 GLY A O 1
ATOM 1008 N N . ILE A 1 128 ? -5.695 -2.414 -2.605 1 89.06 128 ILE A N 1
ATOM 1009 C CA . ILE A 1 128 ? -7.055 -2.199 -2.129 1 89.06 128 ILE A CA 1
ATOM 1010 C C . ILE A 1 128 ? -8.055 -2.691 -3.178 1 89.06 128 ILE A C 1
ATOM 1012 O O . ILE A 1 128 ? -7.66 -3.064 -4.285 1 89.06 128 ILE A O 1
ATOM 1016 N N . ARG A 1 129 ? -9.273 -2.662 -2.859 1 91.62 129 ARG A N 1
ATOM 1017 C CA . ARG A 1 129 ? -10.297 -3.242 -3.723 1 91.62 129 ARG A CA 1
ATOM 1018 C C . ARG A 1 129 ? -10.25 -2.633 -5.121 1 91.62 129 ARG A C 1
ATOM 1020 O O . ARG A 1 129 ? -10.273 -3.355 -6.117 1 91.62 129 ARG A O 1
ATOM 1027 N N . GLN A 1 130 ? -10.203 -1.312 -5.191 1 86.56 130 GLN A N 1
ATOM 1028 C CA . GLN A 1 130 ? -10.211 -0.602 -6.469 1 86.56 130 GLN A CA 1
ATOM 1029 C C . GLN A 1 130 ? -9.094 -1.093 -7.379 1 86.56 130 GLN A C 1
ATOM 1031 O O . GLN A 1 130 ? -9.289 -1.245 -8.586 1 86.56 130 GLN A O 1
ATOM 1036 N N . GLU A 1 131 ? -8.039 -1.362 -6.797 1 87.69 131 GLU A N 1
ATOM 1037 C CA . GLU A 1 131 ? -6.883 -1.814 -7.562 1 87.69 131 GLU A CA 1
ATOM 1038 C C . GLU A 1 131 ? -7.043 -3.266 -8 1 87.69 131 GLU A C 1
ATOM 1040 O O . GLU A 1 131 ? -6.836 -3.592 -9.172 1 87.69 131 GLU A O 1
ATOM 1045 N N . VAL A 1 132 ? -7.438 -4.094 -7.082 1 94 132 VAL A N 1
ATOM 1046 C CA . VAL A 1 132 ? -7.574 -5.516 -7.391 1 94 132 VAL A CA 1
ATOM 1047 C C . VAL A 1 132 ? -8.633 -5.711 -8.469 1 94 132 VAL A C 1
ATOM 1049 O O . VAL A 1 132 ? -8.445 -6.5 -9.398 1 94 132 VAL A O 1
ATOM 1052 N N . VAL A 1 133 ? -9.688 -4.973 -8.383 1 93.25 133 VAL A N 1
ATOM 1053 C CA . VAL A 1 133 ? -10.75 -5.043 -9.375 1 93.25 133 VAL A CA 1
ATOM 1054 C C . VAL A 1 133 ? -10.219 -4.598 -10.734 1 93.25 133 VAL A C 1
ATOM 1056 O O . VAL A 1 133 ? -10.469 -5.25 -11.75 1 93.25 133 VAL A O 1
ATOM 1059 N N . THR A 1 134 ? -9.508 -3.551 -10.727 1 88.62 134 THR A N 1
ATOM 1060 C CA . THR A 1 134 ? -8.93 -3.031 -11.961 1 88.62 134 THR A CA 1
ATOM 1061 C C . THR A 1 134 ? -7.965 -4.039 -12.578 1 88.62 134 THR A C 1
ATOM 1063 O O . THR A 1 134 ? -7.965 -4.254 -13.789 1 88.62 134 THR A O 1
ATOM 1066 N N . TRP A 1 135 ? -7.141 -4.641 -11.773 1 90.62 135 TRP A N 1
ATOM 1067 C CA . TRP A 1 135 ? -6.191 -5.641 -12.258 1 90.62 135 TRP A CA 1
ATOM 1068 C C . TRP A 1 135 ? -6.918 -6.816 -12.898 1 90.62 135 TRP A C 1
ATOM 1070 O O . TRP A 1 135 ? -6.453 -7.367 -13.898 1 90.62 135 TRP A O 1
ATOM 1080 N N . LEU A 1 136 ? -8.008 -7.191 -12.32 1 91.69 136 LEU A N 1
ATOM 1081 C CA . LEU A 1 136 ? -8.805 -8.273 -12.875 1 91.69 136 LEU A CA 1
ATOM 1082 C C . LEU A 1 136 ? -9.414 -7.871 -14.219 1 91.69 136 LEU A C 1
ATOM 1084 O O . LEU A 1 136 ? -9.375 -8.641 -15.18 1 91.69 136 LEU A O 1
ATOM 1088 N N . GLU A 1 137 ? -9.922 -6.688 -14.227 1 85.69 137 GLU A N 1
ATOM 1089 C CA . GLU A 1 137 ? -10.57 -6.191 -15.438 1 85.69 137 GLU A CA 1
ATOM 1090 C C . GLU A 1 137 ? -9.57 -6.066 -16.578 1 85.69 137 GLU A C 1
ATOM 1092 O O . GLU A 1 137 ? -9.898 -6.359 -17.734 1 85.69 137 GLU A O 1
ATOM 1097 N N . GLU A 1 138 ? -8.414 -5.648 -16.219 1 80.56 138 GLU A N 1
ATOM 1098 C CA . GLU A 1 138 ? -7.375 -5.43 -17.219 1 80.56 138 GLU A CA 1
ATOM 1099 C C . GLU A 1 138 ? -6.578 -6.707 -17.469 1 80.56 138 GLU A C 1
ATOM 1101 O O . GLU A 1 138 ? -5.629 -6.699 -18.25 1 80.56 138 GLU A O 1
ATOM 1106 N N . ARG A 1 139 ? -6.891 -7.723 -16.812 1 83.69 139 ARG A N 1
ATOM 1107 C CA . ARG A 1 139 ? -6.254 -9.031 -16.938 1 83.69 139 ARG A CA 1
ATOM 1108 C C . ARG A 1 139 ? -4.773 -8.953 -16.594 1 83.69 139 ARG A C 1
ATOM 1110 O O . ARG A 1 139 ? -3.945 -9.602 -17.25 1 83.69 139 ARG A O 1
ATOM 1117 N N . LYS A 1 140 ? -4.52 -8.109 -15.695 1 86.12 140 LYS A N 1
ATOM 1118 C CA . LYS A 1 140 ? -3.16 -8.023 -15.164 1 86.12 140 LYS A CA 1
ATOM 1119 C C . LYS A 1 140 ? -2.891 -9.148 -14.164 1 86.12 140 LYS A C 1
ATOM 1121 O O . LYS A 1 140 ? -1.736 -9.508 -13.922 1 86.12 140 LYS A O 1
ATOM 1126 N N . ILE A 1 141 ? -4 -9.648 -13.602 1 92.56 141 ILE A N 1
ATOM 1127 C CA . ILE A 1 141 ? -3.902 -10.773 -12.68 1 92.56 141 ILE A CA 1
ATOM 1128 C C . ILE A 1 141 ? -4.855 -11.883 -13.109 1 92.56 141 ILE A C 1
ATOM 1130 O O . ILE A 1 141 ? -5.848 -11.625 -13.805 1 92.56 141 ILE A O 1
ATOM 1134 N N . ASP A 1 142 ? -4.496 -13.086 -12.68 1 92.56 142 ASP A N 1
ATOM 1135 C CA . ASP A 1 142 ? -5.293 -14.258 -13.023 1 92.56 142 ASP A CA 1
ATOM 1136 C C . ASP A 1 142 ? -6.418 -14.477 -12.016 1 92.56 142 ASP A C 1
ATOM 1138 O O . ASP A 1 142 ? -7.469 -15.016 -12.359 1 92.56 142 ASP A O 1
ATOM 1142 N N . LEU A 1 143 ? -6.152 -14.141 -10.797 1 96.69 143 LEU A N 1
ATOM 1143 C CA . LEU A 1 143 ? -7.141 -14.258 -9.727 1 96.69 143 LEU A CA 1
ATOM 1144 C C . LEU A 1 143 ? -6.914 -13.195 -8.656 1 96.69 143 LEU A C 1
ATOM 1146 O O . LEU A 1 143 ? -5.793 -12.719 -8.477 1 96.69 143 LEU A O 1
ATOM 1150 N N . GLY A 1 144 ? -7.992 -12.828 -7.996 1 98 144 GLY A N 1
ATOM 1151 C CA . GLY A 1 144 ? -7.953 -11.852 -6.918 1 98 144 GLY A CA 1
ATOM 1152 C C . GLY A 1 144 ? -8.492 -12.391 -5.605 1 98 144 GLY A C 1
ATOM 1153 O O . GLY A 1 144 ? -9.602 -12.93 -5.559 1 98 144 GLY A O 1
ATOM 1154 N N . PHE A 1 145 ? -7.66 -12.344 -4.543 1 98.44 145 PHE A N 1
ATOM 1155 C CA . PHE A 1 145 ? -8.125 -12.609 -3.189 1 98.44 145 PHE A CA 1
ATOM 1156 C C . PHE A 1 145 ? -8.703 -11.352 -2.555 1 98.44 145 PHE A C 1
ATOM 1158 O O . PHE A 1 145 ? -7.961 -10.406 -2.27 1 98.44 145 PHE A O 1
ATOM 1165 N N . MET A 1 146 ? -9.961 -11.344 -2.303 1 98 146 MET A N 1
ATOM 1166 C CA . MET A 1 146 ? -10.656 -10.133 -1.886 1 98 146 MET A CA 1
ATOM 1167 C C . MET A 1 146 ? -11.984 -10.461 -1.223 1 98 146 MET A C 1
ATOM 1169 O O . MET A 1 146 ? -12.234 -11.609 -0.854 1 98 146 MET A O 1
ATOM 1173 N N . SER A 1 147 ? -12.812 -9.445 -1.011 1 98 147 SER A N 1
ATOM 1174 C CA . SER A 1 147 ? -14.125 -9.648 -0.413 1 98 147 SER A CA 1
ATOM 1175 C C . SER A 1 147 ? -15.219 -9.688 -1.478 1 98 147 SER A C 1
ATOM 1177 O O . SER A 1 147 ? -15.078 -9.07 -2.539 1 98 147 SER A O 1
ATOM 1179 N N . TYR A 1 148 ? -16.266 -10.305 -1.17 1 96.88 148 TYR A N 1
ATOM 1180 C CA . TYR A 1 148 ? -17.391 -10.461 -2.07 1 96.88 148 TYR A CA 1
ATOM 1181 C C . TYR A 1 148 ? -18.266 -9.211 -2.078 1 96.88 148 TYR A C 1
ATOM 1183 O O . TYR A 1 148 ? -18.438 -8.555 -1.047 1 96.88 148 TYR A O 1
ATOM 1191 N N . GLN A 1 149 ? -18.797 -8.922 -3.271 1 91.5 149 GLN A N 1
ATOM 1192 C CA . GLN A 1 149 ? -19.875 -7.957 -3.453 1 91.5 149 GLN A CA 1
ATOM 1193 C C . GLN A 1 149 ? -20.922 -8.477 -4.438 1 91.5 149 GLN A C 1
ATOM 1195 O O . GLN A 1 149 ? -20.562 -9.102 -5.441 1 91.5 149 GLN A O 1
ATOM 1200 N N . PRO A 1 150 ? -22.188 -8.273 -4.172 1 87.69 150 PRO A N 1
ATOM 1201 C CA . PRO A 1 150 ? -23.266 -8.797 -5.02 1 87.69 150 PRO A CA 1
ATOM 1202 C C . PRO A 1 150 ? -23.141 -8.359 -6.477 1 87.69 150 PRO A C 1
ATOM 1204 O O . PRO A 1 150 ? -23.484 -9.117 -7.387 1 87.69 150 PRO A O 1
ATOM 1207 N N . ASN A 1 151 ? -22.641 -7.238 -6.844 1 86 151 ASN A N 1
ATOM 1208 C CA . ASN A 1 151 ? -22.641 -6.727 -8.211 1 86 151 ASN A CA 1
ATOM 1209 C C . ASN A 1 151 ? -21.266 -6.895 -8.859 1 86 151 ASN A C 1
ATOM 1211 O O . ASN A 1 151 ? -20.953 -6.203 -9.836 1 86 151 ASN A O 1
ATOM 1215 N N . MET A 1 152 ? -20.625 -7.898 -8.328 1 89.31 152 MET A N 1
ATOM 1216 C CA . MET A 1 152 ? -19.312 -8.039 -8.945 1 89.31 152 MET A CA 1
ATOM 1217 C C . MET A 1 152 ? -19.406 -8.789 -10.273 1 89.31 152 MET A C 1
ATOM 1219 O O . MET A 1 152 ? -20.266 -9.664 -10.43 1 89.31 152 MET A O 1
ATOM 1223 N N . LYS A 1 153 ? -18.578 -8.492 -11.234 1 91.19 153 LYS A N 1
ATOM 1224 C CA . LYS A 1 153 ? -18.609 -9 -12.602 1 91.19 153 LYS A CA 1
ATOM 1225 C C . LYS A 1 153 ? -17.719 -10.234 -12.742 1 91.19 153 LYS A C 1
ATOM 1227 O O . LYS A 1 153 ? -17.531 -10.742 -13.852 1 91.19 153 LYS A O 1
ATOM 1232 N N . PHE A 1 154 ? -17.188 -10.68 -11.695 1 95.69 154 PHE A N 1
ATOM 1233 C CA . PHE A 1 154 ? -16.266 -11.805 -11.703 1 95.69 154 PHE A CA 1
ATOM 1234 C C . PHE A 1 154 ? -16.922 -13.047 -11.094 1 95.69 154 PHE A C 1
ATOM 1236 O O . PHE A 1 154 ? -17.844 -12.93 -10.297 1 95.69 154 PHE A 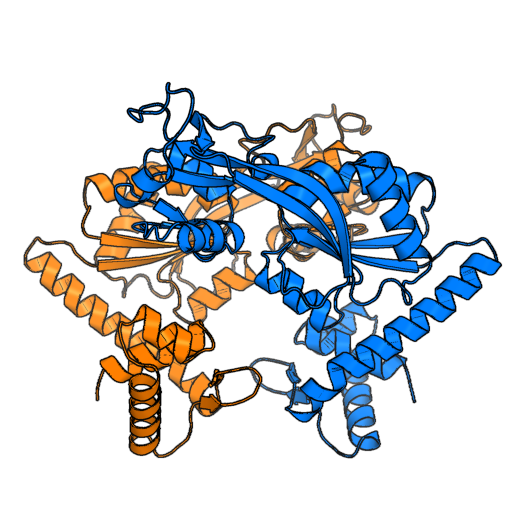O 1
ATOM 1243 N N . ASP A 1 155 ? -16.453 -14.227 -11.523 1 96.38 155 ASP A N 1
ATOM 1244 C CA . ASP A 1 155 ? -16.844 -15.445 -10.82 1 96.38 155 ASP A CA 1
ATOM 1245 C C . ASP A 1 155 ? -16.266 -15.477 -9.414 1 96.38 155 ASP A C 1
ATOM 1247 O O . ASP A 1 155 ? -15.164 -14.953 -9.172 1 96.38 155 ASP A O 1
ATOM 1251 N N . TRP A 1 156 ? -16.984 -16.094 -8.547 1 97.06 156 TRP A N 1
ATOM 1252 C CA . TRP A 1 156 ? -16.656 -15.992 -7.133 1 97.06 156 TRP A CA 1
ATOM 1253 C C . TRP A 1 156 ? -16.516 -17.375 -6.512 1 97.06 156 TRP A C 1
ATOM 1255 O O . TRP A 1 156 ? -17.344 -18.25 -6.742 1 97.06 156 TRP A O 1
ATOM 1265 N N . ILE A 1 157 ? -15.461 -17.547 -5.734 1 96.69 157 ILE A N 1
ATOM 1266 C CA . ILE A 1 157 ? -15.219 -18.75 -4.934 1 96.69 157 ILE A CA 1
ATOM 1267 C C . ILE A 1 157 ? -15.078 -18.359 -3.463 1 96.69 157 ILE A C 1
ATOM 1269 O O . ILE A 1 157 ? -14.016 -17.891 -3.037 1 96.69 157 ILE A O 1
ATOM 1273 N N . PRO A 1 158 ? -16.078 -18.641 -2.668 1 96.5 158 PRO A N 1
ATOM 1274 C CA . PRO A 1 158 ? -16.016 -18.266 -1.254 1 96.5 158 PRO A CA 1
ATOM 1275 C C . PRO A 1 158 ? -15.008 -19.109 -0.473 1 96.5 158 PRO A C 1
ATOM 1277 O O . PRO A 1 158 ? -14.891 -20.312 -0.716 1 96.5 158 PRO A O 1
ATOM 1280 N N . LEU A 1 159 ? -14.281 -18.5 0.453 1 97.56 159 LEU A N 1
ATOM 1281 C CA . LEU A 1 159 ? -13.344 -19.234 1.303 1 97.56 159 LEU A CA 1
ATOM 1282 C C . LEU A 1 159 ? -13.758 -19.156 2.768 1 97.56 159 LEU A C 1
ATOM 1284 O O . LEU A 1 159 ? -14.039 -20.172 3.398 1 97.56 159 LEU A O 1
ATOM 1288 N N . ARG A 1 160 ? -13.844 -17.875 3.365 1 97.19 160 ARG A N 1
ATOM 1289 C CA . ARG A 1 160 ? -14.164 -17.719 4.781 1 97.19 160 ARG A CA 1
ATOM 1290 C C . ARG A 1 160 ? -14.82 -16.375 5.055 1 97.19 160 ARG A C 1
ATOM 1292 O O . ARG A 1 160 ? -14.445 -15.367 4.457 1 97.19 160 ARG A O 1
ATOM 1299 N N . ASP A 1 161 ? -15.727 -16.375 5.988 1 97.69 161 ASP A N 1
ATOM 1300 C CA . ASP A 1 161 ? -16.25 -15.125 6.512 1 97.69 161 ASP A CA 1
ATOM 1301 C C . ASP A 1 161 ? -15.336 -14.547 7.586 1 97.69 161 ASP A C 1
ATOM 1303 O O . ASP A 1 161 ? -14.75 -15.297 8.375 1 97.69 161 ASP A O 1
ATOM 1307 N N . ASP A 1 162 ? -15.188 -13.297 7.547 1 98.12 162 ASP A N 1
ATOM 1308 C CA . ASP A 1 162 ? -14.344 -12.578 8.492 1 98.12 162 ASP A CA 1
ATOM 1309 C C . ASP A 1 162 ? -15.117 -11.469 9.188 1 98.12 162 ASP A C 1
ATOM 1311 O O . ASP A 1 162 ? -15.703 -10.609 8.531 1 98.12 162 ASP A O 1
ATOM 1315 N N . PRO A 1 163 ? -15.164 -11.492 10.523 1 98.31 163 PRO A N 1
ATOM 1316 C CA . PRO A 1 163 ? -15.945 -10.477 11.227 1 98.31 163 PRO A CA 1
ATOM 1317 C C . PRO A 1 163 ? -15.359 -9.078 11.086 1 98.31 163 PRO A C 1
ATOM 1319 O O . PRO A 1 163 ? -14.141 -8.914 11.047 1 98.31 163 PRO A O 1
ATOM 1322 N N . MET A 1 164 ? -16.312 -8.133 11.016 1 98 164 MET A N 1
ATOM 1323 C CA . MET A 1 164 ? -15.945 -6.727 11.109 1 98 164 MET A CA 1
ATOM 1324 C C . MET A 1 164 ? -15.898 -6.27 12.57 1 98 164 MET A C 1
ATOM 1326 O O . MET A 1 164 ? -16.812 -6.562 13.344 1 98 164 MET A O 1
ATOM 1330 N N . LEU A 1 165 ? -14.812 -5.555 12.938 1 98.56 165 LEU A N 1
ATOM 1331 C CA . LEU A 1 165 ? -14.578 -5.16 14.32 1 98.56 165 LEU A CA 1
ATOM 1332 C C . LEU A 1 165 ? -14.453 -3.646 14.445 1 98.56 165 LEU A C 1
ATOM 1334 O O . LEU A 1 165 ? -13.961 -2.984 13.531 1 98.56 165 LEU A O 1
ATOM 1338 N N . ALA A 1 166 ? -14.953 -3.145 15.508 1 98.62 166 ALA A N 1
ATOM 1339 C CA . ALA A 1 166 ? -14.531 -1.813 15.938 1 98.62 166 ALA A CA 1
ATOM 1340 C C . ALA A 1 166 ? -13.195 -1.87 16.672 1 98.62 166 ALA A C 1
ATOM 1342 O O . ALA A 1 166 ? -12.984 -2.723 17.531 1 98.62 166 ALA A O 1
ATOM 1343 N N . VAL A 1 167 ? -12.32 -1.022 16.312 1 98.5 167 VAL A N 1
ATOM 1344 C CA . VAL A 1 167 ? -11.016 -0.918 16.969 1 98.5 167 VAL A CA 1
ATOM 1345 C C . VAL A 1 167 ? -10.914 0.424 17.688 1 98.5 167 VAL A C 1
ATOM 1347 O O . VAL A 1 167 ? -11.023 1.481 17.062 1 98.5 167 VAL A O 1
ATOM 1350 N N . LEU A 1 168 ? -10.688 0.357 19 1 98.31 168 LEU A N 1
ATOM 1351 C CA . LEU A 1 168 ? -10.734 1.521 19.875 1 98.31 168 LEU A CA 1
ATOM 1352 C C . LEU A 1 168 ? -9.445 1.66 20.672 1 98.31 168 LEU A C 1
ATOM 1354 O O . LEU A 1 168 ? -8.766 0.665 20.938 1 98.31 168 LEU A O 1
ATOM 1358 N N . PRO A 1 169 ? -9.172 2.949 21.078 1 97.88 169 PRO A N 1
ATOM 1359 C CA . PRO A 1 169 ? -8.148 3.064 22.125 1 97.88 169 PRO A CA 1
ATOM 1360 C C . PRO A 1 169 ? -8.531 2.338 23.406 1 97.88 169 PRO A C 1
ATOM 1362 O O . PRO A 1 169 ? -9.719 2.211 23.719 1 97.88 169 PRO A O 1
ATOM 1365 N N . LEU A 1 170 ? -7.527 1.935 24.156 1 96.81 170 LEU A N 1
ATOM 1366 C CA . LEU A 1 170 ? -7.773 1.162 25.375 1 96.81 170 LEU A CA 1
ATOM 1367 C C . LEU A 1 170 ? -8.523 1.996 26.406 1 96.81 170 LEU A C 1
ATOM 1369 O O . LEU A 1 170 ? -9.25 1.451 27.25 1 96.81 170 LEU A O 1
ATOM 1373 N N . ASP A 1 171 ? -8.359 3.266 26.281 1 96.5 171 ASP A N 1
ATOM 1374 C CA . ASP A 1 171 ? -8.984 4.133 27.266 1 96.5 171 ASP A CA 1
ATOM 1375 C C . ASP A 1 171 ? -10.352 4.625 26.781 1 96.5 171 ASP A C 1
ATOM 1377 O O . ASP A 1 171 ? -10.992 5.449 27.438 1 96.5 171 ASP A O 1
ATOM 1381 N N . HIS A 1 172 ? -10.781 4.148 25.688 1 97.25 172 HIS A N 1
ATOM 1382 C CA . HIS A 1 172 ? -12.117 4.488 25.203 1 97.25 172 HIS A CA 1
ATOM 1383 C C . HIS A 1 172 ? -13.195 4.027 26.188 1 97.25 172 HIS A C 1
ATOM 1385 O O . HIS A 1 172 ? -13.094 2.936 26.75 1 97.25 172 HIS A O 1
ATOM 1391 N N . PRO A 1 173 ? -14.258 4.758 26.344 1 97.06 173 PRO A N 1
ATOM 1392 C CA . PRO A 1 173 ? -15.32 4.41 27.281 1 97.06 173 PRO A CA 1
ATOM 1393 C C . PRO A 1 173 ? -15.93 3.041 27 1 97.06 173 PRO A C 1
ATOM 1395 O O . PRO A 1 173 ? -16.344 2.344 27.938 1 97.06 173 PRO A O 1
ATOM 1398 N N . LEU A 1 174 ? -15.906 2.65 25.797 1 97.5 174 LEU A N 1
ATOM 1399 C CA . LEU A 1 174 ? -16.562 1.403 25.422 1 97.5 174 LEU A CA 1
ATOM 1400 C C . LEU A 1 174 ? -15.547 0.28 25.25 1 97.5 174 LEU A C 1
ATOM 1402 O O . LEU A 1 174 ? -15.906 -0.831 24.859 1 97.5 174 LEU A O 1
ATOM 1406 N N . ALA A 1 175 ? -14.336 0.514 25.547 1 97.62 175 ALA A N 1
ATOM 1407 C CA . ALA A 1 175 ? -13.258 -0.441 25.281 1 97.62 175 ALA A CA 1
ATOM 1408 C C . ALA A 1 175 ? -13.484 -1.744 26.047 1 97.62 175 ALA A C 1
ATOM 1410 O O . ALA A 1 175 ? -13.023 -2.807 25.609 1 97.62 175 ALA A O 1
ATOM 1411 N N . LYS A 1 176 ? -14.227 -1.725 27.062 1 97 176 LYS A N 1
ATOM 1412 C CA . LYS A 1 176 ? -14.398 -2.902 27.906 1 97 176 LYS A CA 1
ATOM 1413 C C . LYS A 1 176 ? -15.773 -3.541 27.688 1 97 176 LYS A C 1
ATOM 1415 O O . LYS A 1 176 ? -16.109 -4.527 28.344 1 97 176 LYS A O 1
ATOM 1420 N N . GLU A 1 177 ? -16.484 -2.994 26.828 1 97.38 177 GLU A N 1
ATOM 1421 C CA . GLU A 1 177 ? -17.781 -3.566 26.5 1 97.38 177 GLU A CA 1
ATOM 1422 C C . GLU A 1 177 ? -17.641 -4.82 25.641 1 97.38 177 GLU A C 1
ATOM 1424 O O . GLU A 1 177 ? -16.562 -5.105 25.125 1 97.38 177 GLU A O 1
ATOM 1429 N N . ASN A 1 178 ? -18.75 -5.551 25.5 1 97.44 178 ASN A N 1
ATOM 1430 C CA . ASN A 1 178 ? -18.734 -6.801 24.75 1 97.44 178 ASN A CA 1
ATOM 1431 C C . ASN A 1 178 ? -18.844 -6.555 23.25 1 97.44 178 ASN A C 1
ATOM 1433 O O . ASN A 1 178 ? -18.438 -7.391 22.453 1 97.44 178 ASN A O 1
ATOM 1437 N N . ALA A 1 179 ? -19.531 -5.477 22.922 1 98.31 179 ALA A N 1
ATOM 1438 C CA . ALA A 1 179 ? -19.75 -5.109 21.516 1 98.31 179 ALA A CA 1
ATOM 1439 C C . ALA A 1 179 ? -19.812 -3.592 21.359 1 98.31 179 ALA A C 1
ATOM 1441 O O . ALA A 1 179 ? -20 -2.861 22.328 1 98.31 179 ALA A O 1
ATOM 1442 N N . TYR A 1 180 ? -19.609 -3.15 20.156 1 98.44 180 TYR A N 1
ATOM 1443 C CA . TYR A 1 180 ? -19.625 -1.728 19.844 1 98.44 180 TYR A CA 1
ATOM 1444 C C . TYR A 1 180 ? -20.797 -1.396 18.922 1 98.44 180 TYR A C 1
ATOM 1446 O O . TYR A 1 180 ? -20.891 -1.92 17.812 1 98.44 180 TYR A O 1
ATOM 1454 N N . PRO A 1 181 ? -21.703 -0.521 19.359 1 98.19 181 PRO A N 1
ATOM 1455 C CA . PRO A 1 181 ? -22.781 -0.116 18.469 1 98.19 181 PRO A CA 1
ATOM 1456 C C . PRO A 1 181 ? -22.297 0.667 17.25 1 98.19 181 PRO A C 1
ATOM 1458 O O . PRO A 1 181 ? -21.734 1.757 17.406 1 98.19 181 PRO A O 1
ATOM 1461 N N . LEU A 1 182 ? -22.609 0.162 16.109 1 97.31 182 LEU A N 1
ATOM 1462 C CA . LEU A 1 182 ? -22.094 0.733 14.867 1 97.31 182 LEU A CA 1
ATOM 1463 C C . LEU A 1 182 ? -22.516 2.193 14.734 1 97.31 182 LEU A C 1
ATOM 1465 O O . LEU A 1 182 ? -21.75 3.016 14.219 1 97.31 182 LEU A O 1
ATOM 1469 N N . LYS A 1 183 ? -23.641 2.537 15.141 1 96.62 183 LYS A N 1
ATOM 1470 C CA . LYS A 1 183 ? -24.188 3.889 15.016 1 96.62 183 LYS A CA 1
ATOM 1471 C C . LYS A 1 183 ? -23.312 4.895 15.766 1 96.62 183 LYS A C 1
ATOM 1473 O O . LYS A 1 183 ? -23.281 6.074 15.414 1 96.62 183 LYS A O 1
ATOM 1478 N N . ASN A 1 184 ? -22.594 4.453 16.797 1 97.25 184 ASN A N 1
ATOM 1479 C CA . ASN A 1 184 ? -21.766 5.332 17.609 1 97.25 184 ASN A CA 1
ATOM 1480 C C . ASN A 1 184 ? -20.609 5.914 16.797 1 97.25 184 ASN A C 1
ATOM 1482 O O . ASN A 1 184 ? -20 6.898 17.203 1 97.25 184 ASN A O 1
ATOM 1486 N N . CYS A 1 185 ? -20.312 5.371 15.641 1 96.75 185 CYS A N 1
ATOM 1487 C CA . CYS A 1 185 ? -19.234 5.855 14.797 1 96.75 185 CYS A CA 1
ATOM 1488 C C . CYS A 1 185 ? -19.469 7.301 14.375 1 96.75 185 CYS A C 1
ATOM 1490 O O . CYS A 1 185 ? -18.531 8.031 14.07 1 96.75 185 CYS A O 1
ATOM 1492 N N . GLU A 1 186 ? -20.656 7.719 14.367 1 95.94 186 GLU A N 1
ATOM 1493 C CA . GLU A 1 186 ? -21 9.07 13.938 1 95.94 186 GLU A CA 1
ATOM 1494 C C . GLU A 1 186 ? -20.469 10.117 14.906 1 95.94 186 GLU A C 1
ATOM 1496 O O . GLU A 1 186 ? -20.312 11.281 14.547 1 95.94 186 GLU A O 1
ATOM 1501 N N . SER A 1 187 ? -20.219 9.695 16.094 1 95 187 SER A N 1
ATOM 1502 C CA . SER A 1 187 ? -19.797 10.625 17.125 1 95 187 SER A CA 1
ATOM 1503 C C . SER A 1 187 ? -18.297 10.492 17.422 1 95 187 SER A C 1
ATOM 1505 O O . SER A 1 187 ? -17.797 11.055 18.391 1 95 187 SER A O 1
ATOM 1507 N N . GLU A 1 188 ? -17.594 9.711 16.594 1 95.25 188 GLU A N 1
ATOM 1508 C CA . GLU A 1 188 ? -16.172 9.414 16.812 1 95.25 188 GLU A CA 1
ATOM 1509 C C . GLU A 1 188 ? -15.297 10.117 15.781 1 95.25 188 GLU A C 1
ATOM 1511 O O . GLU A 1 188 ? -15.781 10.5 14.711 1 95.25 188 GLU A O 1
ATOM 1516 N N . ASN A 1 189 ? -14.055 10.359 16.203 1 94.19 189 ASN A N 1
ATOM 1517 C CA . ASN A 1 189 ? -13.039 10.602 15.188 1 94.19 189 ASN A CA 1
ATOM 1518 C C . ASN A 1 189 ? -12.664 9.32 14.445 1 94.19 189 ASN A C 1
ATOM 1520 O O . ASN A 1 189 ? -11.938 8.477 14.977 1 94.19 189 ASN A O 1
ATOM 1524 N N . PHE A 1 190 ? -13.133 9.297 13.219 1 96.44 190 PHE A N 1
ATOM 1525 C CA . PHE A 1 190 ? -12.961 8.047 12.484 1 96.44 190 PHE A CA 1
ATOM 1526 C C . PHE A 1 190 ? -11.703 8.102 11.625 1 96.44 190 PHE A C 1
ATOM 1528 O O . PHE A 1 190 ? -11.43 9.102 10.961 1 96.44 190 PHE A O 1
ATOM 1535 N N . ILE A 1 191 ? -10.922 7.062 11.703 1 96 191 ILE A N 1
ATOM 1536 C CA . ILE A 1 191 ? -9.75 6.871 10.844 1 96 191 ILE A CA 1
ATOM 1537 C C . ILE A 1 191 ? -10.094 5.895 9.719 1 96 191 ILE A C 1
ATOM 1539 O O . ILE A 1 191 ? -10.328 4.711 9.969 1 96 191 ILE A O 1
ATOM 1543 N N . MET A 1 192 ? -10.094 6.355 8.5 1 93.12 192 MET A N 1
ATOM 1544 C CA . MET A 1 192 ? -10.508 5.543 7.355 1 93.12 192 MET A CA 1
ATOM 1545 C C . MET A 1 192 ? -9.289 5 6.609 1 93.12 192 MET A C 1
ATOM 1547 O O . MET A 1 192 ? -8.492 5.773 6.074 1 93.12 192 MET A O 1
ATOM 1551 N N . PRO A 1 193 ? -9.195 3.637 6.559 1 91.19 193 PRO A N 1
ATOM 1552 C CA . PRO A 1 193 ? -8.102 3.055 5.781 1 91.19 193 PRO A CA 1
ATOM 1553 C C . PRO A 1 193 ? -8.352 3.113 4.277 1 91.19 193 PRO A C 1
ATOM 1555 O O . PRO A 1 193 ? -9.312 3.736 3.83 1 91.19 193 PRO A O 1
ATOM 1558 N N . ALA A 1 194 ? -7.398 2.564 3.426 1 88.19 194 ALA A N 1
ATOM 1559 C CA . ALA A 1 194 ? -7.48 2.449 1.973 1 88.19 194 ALA A CA 1
ATOM 1560 C C . ALA A 1 194 ? -7.625 3.82 1.32 1 88.19 194 ALA A C 1
ATOM 1562 O O . ALA A 1 194 ? -8.523 4.035 0.501 1 88.19 194 ALA A O 1
ATOM 1563 N N . CYS A 1 195 ? -6.902 4.73 1.794 1 77.5 195 CYS A N 1
ATOM 1564 C CA . CYS A 1 195 ? -6.855 6.094 1.275 1 77.5 195 CYS A CA 1
ATOM 1565 C C . CYS A 1 195 ? -8.195 6.793 1.456 1 77.5 195 CYS A C 1
ATOM 1567 O O . CYS A 1 195 ? -8.633 7.543 0.582 1 77.5 195 CYS A O 1
ATOM 1569 N N . GLY A 1 196 ? -8.898 6.402 2.438 1 79.62 196 GLY A N 1
ATOM 1570 C CA . GLY A 1 196 ? -10.141 7.086 2.762 1 79.62 196 GLY A CA 1
ATOM 1571 C C . GLY A 1 196 ? -11.367 6.422 2.156 1 79.62 196 GLY A C 1
ATOM 1572 O O . GLY A 1 196 ? -12.492 6.867 2.377 1 79.62 196 GLY A O 1
ATOM 1573 N N . TYR A 1 197 ? -11.102 5.363 1.459 1 82.06 197 TYR A N 1
ATOM 1574 C CA . TYR A 1 197 ? -12.242 4.734 0.805 1 82.06 197 TYR A CA 1
ATOM 1575 C C . TYR A 1 197 ? -12.141 3.215 0.881 1 82.06 197 TYR A C 1
ATOM 1577 O O . TYR A 1 197 ? -12.211 2.529 -0.143 1 82.06 197 TYR A O 1
ATOM 1585 N N . ASP A 1 198 ? -12.039 2.754 2.049 1 90.69 198 ASP A N 1
ATOM 1586 C CA . ASP A 1 198 ? -12.188 1.312 2.232 1 90.69 198 ASP A CA 1
ATOM 1587 C C . ASP A 1 198 ? -13.586 0.844 1.844 1 90.69 198 ASP A C 1
ATOM 1589 O O . ASP A 1 198 ? -14.555 1.102 2.562 1 90.69 198 ASP A O 1
ATOM 1593 N N . TYR A 1 199 ? -13.609 0.166 0.809 1 89.94 199 TYR A N 1
ATOM 1594 C CA . TYR A 1 199 ? -14.891 -0.157 0.185 1 89.94 199 TYR A CA 1
ATOM 1595 C C . TYR A 1 199 ? -15.789 -0.923 1.148 1 89.94 199 TYR A C 1
ATOM 1597 O O . TYR A 1 199 ? -16.984 -0.655 1.234 1 89.94 199 TYR A O 1
ATOM 1605 N N . ASP A 1 200 ? -15.281 -1.88 1.813 1 93.25 200 ASP A N 1
ATOM 1606 C CA . ASP A 1 200 ? -16.078 -2.707 2.715 1 93.25 200 ASP A CA 1
ATOM 1607 C C . ASP A 1 200 ? -16.625 -1.884 3.879 1 93.25 200 ASP A C 1
ATOM 1609 O O . ASP A 1 200 ? -17.75 -2.094 4.32 1 93.25 200 ASP A O 1
ATOM 1613 N N . VAL A 1 201 ? -15.875 -0.988 4.383 1 94.88 201 VAL A N 1
ATOM 1614 C CA . VAL A 1 201 ? -16.281 -0.129 5.488 1 94.88 201 VAL A CA 1
ATOM 1615 C C . VAL A 1 201 ? -17.328 0.879 5.004 1 94.88 201 VAL A C 1
ATOM 1617 O O . VAL A 1 201 ? -18.312 1.134 5.691 1 94.88 201 VAL A O 1
ATOM 1620 N N . VAL A 1 202 ? -17.094 1.406 3.828 1 92.19 202 VAL A N 1
ATOM 1621 C CA . VAL A 1 202 ? -18.016 2.369 3.246 1 92.19 202 VAL A CA 1
ATOM 1622 C C . VAL A 1 202 ? -19.375 1.705 3.02 1 92.19 202 VAL A C 1
ATOM 1624 O O . VAL A 1 202 ? -20.422 2.291 3.324 1 92.19 202 VAL A O 1
ATOM 1627 N N . GLN A 1 203 ? -19.328 0.545 2.5 1 91.5 203 GLN A N 1
ATOM 1628 C CA . GLN A 1 203 ? -20.578 -0.175 2.256 1 91.5 203 GLN A CA 1
ATOM 1629 C C . GLN A 1 203 ? -21.312 -0.474 3.562 1 91.5 203 GLN A C 1
ATOM 1631 O O . GLN A 1 203 ? -22.547 -0.414 3.621 1 91.5 203 GLN A O 1
ATOM 1636 N N . LEU A 1 204 ? -20.547 -0.807 4.527 1 93.19 204 LEU A N 1
ATOM 1637 C CA . LEU A 1 204 ? -21.109 -1.067 5.848 1 93.19 204 LEU A CA 1
ATOM 1638 C C . LEU A 1 204 ? -21.875 0.15 6.363 1 93.19 204 LEU A C 1
ATOM 1640 O O . LEU A 1 204 ? -23 0.023 6.848 1 93.19 204 LEU A O 1
ATOM 1644 N N . PHE A 1 205 ? -21.266 1.311 6.258 1 94.56 205 PHE A N 1
ATOM 1645 C CA . PHE A 1 205 ? -21.875 2.545 6.727 1 94.56 205 PHE A CA 1
ATOM 1646 C C . PHE A 1 205 ? -23.078 2.912 5.859 1 94.56 205 PHE A C 1
ATOM 1648 O O . PHE A 1 205 ? -24.109 3.371 6.367 1 94.56 205 PHE A O 1
ATOM 1655 N N . ARG A 1 206 ? -22.922 2.717 4.605 1 91.25 206 ARG A N 1
ATOM 1656 C CA . ARG A 1 206 ? -24 3.037 3.674 1 91.25 206 ARG A CA 1
ATOM 1657 C C . ARG A 1 206 ? -25.25 2.199 3.963 1 91.25 206 ARG A C 1
ATOM 1659 O O . ARG A 1 206 ? -26.359 2.717 3.965 1 91.25 206 ARG A O 1
ATOM 1666 N N . ASN A 1 207 ? -25.062 0.977 4.18 1 91.19 207 ASN A N 1
ATOM 1667 C CA . ASN A 1 207 ? -26.172 0.052 4.434 1 91.19 207 ASN A CA 1
ATOM 1668 C C . ASN A 1 207 ? -26.938 0.435 5.695 1 91.19 207 ASN A C 1
ATOM 1670 O O . ASN A 1 207 ? -28.141 0.193 5.785 1 91.19 207 ASN A O 1
ATOM 1674 N N . ASP A 1 208 ? -26.25 1.054 6.605 1 92.69 208 ASP A N 1
ATOM 1675 C CA . ASP A 1 208 ? -26.891 1.401 7.875 1 92.69 208 ASP A CA 1
ATOM 1676 C C . ASP A 1 208 ? -27.141 2.902 7.965 1 92.69 208 ASP A C 1
ATOM 1678 O O . ASP A 1 208 ? -27.516 3.41 9.023 1 92.69 208 ASP A O 1
ATOM 1682 N N . LYS A 1 209 ? -26.875 3.629 6.898 1 94.12 209 LYS A N 1
ATOM 1683 C CA . LYS A 1 209 ? -27.109 5.066 6.816 1 94.12 209 LYS A CA 1
ATOM 1684 C C . LYS A 1 209 ? -26.344 5.809 7.914 1 94.12 209 LYS A C 1
ATOM 1686 O O . LYS A 1 209 ? -26.922 6.637 8.625 1 94.12 209 LYS A O 1
ATOM 1691 N N . ILE A 1 210 ? -25.188 5.398 8.141 1 94.5 210 ILE A N 1
ATOM 1692 C CA . ILE A 1 210 ? -24.297 6.016 9.117 1 94.5 210 ILE A CA 1
ATOM 1693 C C . ILE A 1 210 ? -23.281 6.902 8.391 1 94.5 210 ILE A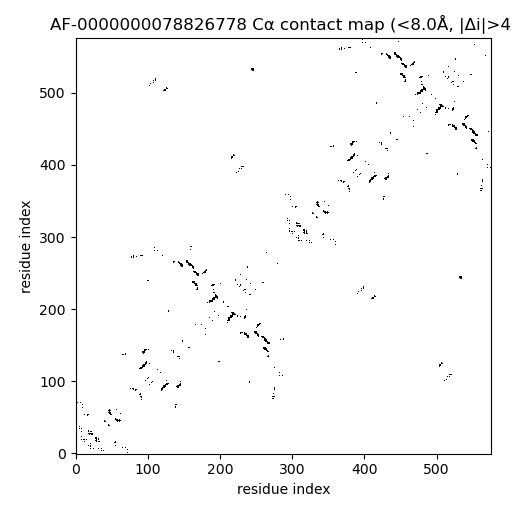 C 1
ATOM 1695 O O . ILE A 1 210 ? -22.75 6.523 7.344 1 94.5 210 ILE A O 1
ATOM 1699 N N . SER A 1 211 ? -23.016 8.078 8.906 1 93.06 211 SER A N 1
ATOM 1700 C CA . SER A 1 211 ? -22.047 9.008 8.352 1 93.06 211 SER A CA 1
ATOM 1701 C C . SER A 1 211 ? -21 9.398 9.391 1 93.06 211 SER A C 1
ATOM 1703 O O . SER A 1 211 ? -21.141 10.406 10.078 1 93.06 211 SER A O 1
ATOM 1705 N N . PRO A 1 212 ? -19.938 8.68 9.398 1 93 212 PRO A N 1
ATOM 1706 C CA . PRO A 1 212 ? -18.906 9.008 10.383 1 93 212 PRO A CA 1
ATOM 1707 C C . PRO A 1 212 ? -18.125 10.273 10.016 1 93 212 PRO A C 1
ATOM 1709 O O . PRO A 1 212 ? -18.078 10.648 8.844 1 93 212 PRO A O 1
ATOM 1712 N N . LYS A 1 213 ? -17.578 10.922 11.008 1 91.56 213 LYS A N 1
ATOM 1713 C CA . LYS A 1 213 ? -16.641 12.016 10.797 1 91.56 213 LYS A CA 1
ATOM 1714 C C . LYS A 1 213 ? -15.227 11.484 10.539 1 91.56 213 LYS A C 1
ATOM 1716 O O . LYS A 1 213 ? -14.508 11.156 11.477 1 91.56 213 LYS A O 1
ATOM 1721 N N . ILE A 1 214 ? -14.859 11.523 9.312 1 90.88 214 ILE A N 1
ATOM 1722 C CA . ILE A 1 214 ? -13.531 11.031 8.961 1 90.88 214 ILE A CA 1
ATOM 1723 C C . ILE A 1 214 ? -12.484 12.094 9.289 1 90.88 214 ILE A C 1
ATOM 1725 O O . ILE A 1 214 ? -12.359 13.094 8.578 1 90.88 214 ILE A O 1
ATOM 1729 N N . ARG A 1 215 ? -11.727 11.812 10.273 1 90 215 ARG A N 1
ATOM 1730 C CA . ARG A 1 215 ? -10.719 12.773 10.703 1 90 215 ARG A CA 1
ATOM 1731 C C . ARG A 1 215 ? -9.375 12.5 10.047 1 90 215 ARG A C 1
ATOM 1733 O O . ARG A 1 215 ? -8.617 13.43 9.758 1 90 215 ARG A O 1
ATOM 1740 N N . TYR A 1 216 ? -9.055 11.227 9.891 1 91.25 216 TYR A N 1
ATOM 1741 C CA . TYR A 1 216 ? -7.801 10.805 9.281 1 91.25 216 TYR A CA 1
ATOM 1742 C C . TYR A 1 216 ? -8.047 9.758 8.203 1 91.25 216 TYR A C 1
ATOM 1744 O O . TYR A 1 216 ? -8.969 8.953 8.312 1 91.25 216 TYR A O 1
ATOM 1752 N N . LYS A 1 217 ? -7.203 9.836 7.195 1 89.5 217 LYS A N 1
ATOM 1753 C CA . LYS A 1 217 ? -7.16 8.82 6.148 1 89.5 217 LYS A CA 1
ATOM 1754 C C . LYS A 1 217 ? -5.777 8.188 6.055 1 89.5 217 LYS A C 1
ATOM 1756 O O . LYS A 1 217 ? -4.762 8.875 6.16 1 89.5 217 LYS A O 1
ATOM 1761 N N . THR A 1 218 ? -5.762 6.863 6.031 1 89 218 THR A N 1
ATOM 1762 C CA . THR A 1 218 ? -4.527 6.105 5.855 1 89 218 THR A CA 1
ATOM 1763 C C . THR A 1 218 ? -4.629 5.18 4.645 1 89 218 THR A C 1
ATOM 1765 O O . THR A 1 218 ? -5.723 4.938 4.133 1 89 218 THR A O 1
ATOM 1768 N N . PHE A 1 219 ? -3.482 4.812 4.164 1 83.88 219 PHE A N 1
ATOM 1769 C CA . PHE A 1 219 ? -3.469 3.766 3.152 1 83.88 219 PHE A CA 1
ATOM 1770 C C . PHE A 1 219 ? -3.5 2.387 3.799 1 83.88 219 PHE A C 1
ATOM 1772 O O . PHE A 1 219 ? -4.375 1.572 3.498 1 83.88 219 PHE A O 1
ATOM 1779 N N . GLU A 1 220 ? -2.607 2.256 4.75 1 86.62 220 GLU A N 1
ATOM 1780 C CA . GLU A 1 220 ? -2.451 0.961 5.41 1 86.62 220 GLU A CA 1
ATOM 1781 C C . GLU A 1 220 ? -3.234 0.909 6.719 1 86.62 220 GLU A C 1
ATOM 1783 O O . GLU A 1 220 ? -3.301 1.899 7.449 1 86.62 220 GLU A O 1
ATOM 1788 N N . ASN A 1 221 ? -3.77 -0.275 7.012 1 92.25 221 ASN A N 1
ATOM 1789 C CA . ASN A 1 221 ? -4.469 -0.501 8.273 1 92.25 221 ASN A CA 1
ATOM 1790 C C . ASN A 1 221 ? -3.516 -0.446 9.461 1 92.25 221 ASN A C 1
ATOM 1792 O O . ASN A 1 221 ? -3.904 -0.036 10.555 1 92.25 221 ASN A O 1
ATOM 1796 N N . TYR A 1 222 ? -2.332 -0.732 9.234 1 91.12 222 TYR A N 1
ATOM 1797 C CA . TYR A 1 222 ? -1.374 -0.749 10.336 1 91.12 222 TYR A CA 1
ATOM 1798 C C . TYR A 1 222 ? -1.115 0.661 10.852 1 91.12 222 TYR A C 1
ATOM 1800 O O . TYR A 1 222 ? -0.931 0.862 12.055 1 91.12 222 TYR A O 1
ATOM 1808 N N . ALA A 1 223 ? -1.018 1.529 9.93 1 92.81 223 ALA A N 1
ATOM 1809 C CA . ALA A 1 223 ? -0.9 2.922 10.352 1 92.81 223 ALA A CA 1
ATOM 1810 C C . ALA A 1 223 ? -2.131 3.361 11.141 1 92.81 223 ALA A C 1
ATOM 1812 O O . ALA A 1 223 ? -2.014 4.062 12.148 1 92.81 223 ALA A O 1
ATOM 1813 N N . ALA A 1 224 ? -3.277 2.939 10.688 1 95.31 224 ALA A N 1
ATOM 1814 C CA . ALA A 1 224 ? -4.516 3.26 11.391 1 95.31 224 ALA A CA 1
ATOM 1815 C C . ALA A 1 224 ? -4.496 2.697 12.812 1 95.31 224 ALA A C 1
ATOM 1817 O O . ALA A 1 224 ? -4.875 3.385 13.766 1 95.31 224 ALA A O 1
ATOM 1818 N N . LEU A 1 225 ? -4.047 1.481 12.953 1 96.25 225 LEU A N 1
ATOM 1819 C CA . LEU A 1 225 ? -3.973 0.842 14.266 1 96.25 225 LEU A CA 1
ATOM 1820 C C . LEU A 1 225 ? -3.068 1.633 15.203 1 96.25 225 LEU A C 1
ATOM 1822 O O . LEU A 1 225 ? -3.408 1.838 16.375 1 96.25 225 LEU A O 1
ATOM 1826 N N . SER A 1 226 ? -1.935 2.031 14.719 1 95.19 226 SER A N 1
ATOM 1827 C CA . SER A 1 226 ? -0.996 2.801 15.523 1 95.19 226 SER A CA 1
ATOM 1828 C C . SER A 1 226 ? -1.599 4.137 15.953 1 95.19 226 SER A C 1
ATOM 1830 O O . SER A 1 226 ? -1.385 4.586 17.078 1 95.19 226 SER A O 1
ATOM 1832 N N . MET A 1 227 ? -2.275 4.73 15.023 1 96 227 MET A N 1
ATOM 1833 C CA . MET A 1 227 ? -2.943 5.988 15.336 1 96 227 MET A CA 1
ATOM 1834 C C . MET A 1 227 ? -4.004 5.789 16.422 1 96 227 MET A C 1
ATOM 1836 O O . MET A 1 227 ? -4.145 6.617 17.312 1 96 227 MET A O 1
ATOM 1840 N N . ILE A 1 228 ? -4.734 4.723 16.312 1 97.69 228 ILE A N 1
ATOM 1841 C CA . ILE A 1 228 ? -5.754 4.395 17.312 1 97.69 228 ILE A CA 1
ATOM 1842 C C . ILE A 1 228 ? -5.098 4.18 18.672 1 97.69 228 ILE A C 1
ATOM 1844 O O . ILE A 1 228 ? -5.594 4.664 19.688 1 97.69 228 ILE A O 1
ATOM 1848 N N . GLU A 1 229 ? -4.031 3.475 18.672 1 96.81 229 GLU A N 1
ATOM 1849 C CA . GLU A 1 229 ? -3.279 3.225 19.906 1 96.81 229 GLU A CA 1
ATOM 1850 C C . GLU A 1 229 ? -2.883 4.531 20.578 1 96.81 229 GLU A C 1
ATOM 1852 O O . GLU A 1 229 ? -2.859 4.613 21.812 1 96.81 229 GLU A O 1
ATOM 1857 N N . CYS A 1 230 ? -2.658 5.531 19.797 1 95 230 CYS A N 1
ATOM 1858 C CA . CYS A 1 230 ? -2.229 6.824 20.312 1 95 230 CYS A CA 1
ATOM 1859 C C . CYS A 1 230 ? -3.426 7.695 20.688 1 95 230 CYS A C 1
ATOM 1861 O O . CYS A 1 230 ? -3.266 8.852 21.078 1 95 230 CYS A O 1
ATOM 1863 N N . GLY A 1 231 ? -4.582 7.207 20.469 1 95.5 231 GLY A N 1
ATOM 1864 C CA . GLY A 1 231 ? -5.777 7.91 20.906 1 95.5 231 GLY A CA 1
ATOM 1865 C C . GLY A 1 231 ? -6.281 8.914 19.891 1 95.5 231 GLY A C 1
ATOM 1866 O O . GLY A 1 231 ? -7.043 9.828 20.234 1 95.5 231 GLY A O 1
ATOM 1867 N N . LEU A 1 232 ? -5.926 8.75 18.641 1 95.62 232 LEU A N 1
ATOM 1868 C CA . LEU A 1 232 ? -6.27 9.742 17.625 1 95.62 232 LEU A CA 1
ATOM 1869 C C . LEU A 1 232 ? -7.664 9.484 17.062 1 95.62 232 LEU A C 1
ATOM 1871 O O . LEU A 1 232 ? -8.219 10.328 16.359 1 95.62 232 LEU A O 1
ATOM 1875 N N . GLY A 1 233 ? -8.188 8.359 17.375 1 96.75 233 GLY A N 1
ATOM 1876 C CA . GLY A 1 233 ? -9.516 8.016 16.906 1 96.75 233 GLY A CA 1
ATOM 1877 C C . GLY A 1 233 ? -9.797 6.523 16.953 1 96.75 233 GLY A C 1
ATOM 1878 O O . GLY A 1 233 ? -9.219 5.809 17.781 1 96.75 233 GLY A O 1
ATOM 1879 N N . MET A 1 234 ? -10.797 6.141 16.172 1 98 234 MET A N 1
ATOM 1880 C CA . MET A 1 234 ? -11.164 4.73 16.062 1 98 234 MET A CA 1
ATOM 1881 C C . MET A 1 234 ? -11.438 4.348 14.609 1 98 234 MET A C 1
ATOM 1883 O O . MET A 1 234 ? -11.469 5.215 13.734 1 98 234 MET A O 1
ATOM 1887 N N . SER A 1 235 ? -11.547 3.066 14.352 1 98.06 235 SER A N 1
ATOM 1888 C CA . SER A 1 235 ? -11.828 2.58 13 1 98.06 235 SER A CA 1
ATOM 1889 C C . SER A 1 235 ? -12.625 1.282 13.039 1 98.06 235 SER A C 1
ATOM 1891 O O . SER A 1 235 ? -12.914 0.753 14.109 1 98.06 235 SER A O 1
ATOM 1893 N N . VAL A 1 236 ? -13.141 0.941 11.914 1 98 236 VAL A N 1
ATOM 1894 C CA . VAL A 1 236 ? -13.75 -0.362 11.664 1 98 236 VAL A CA 1
ATOM 1895 C C . VAL A 1 236 ? -12.93 -1.127 10.633 1 98 236 VAL A C 1
ATOM 1897 O O . VAL A 1 236 ? -12.539 -0.567 9.602 1 98 236 VAL A O 1
ATOM 1900 N N . MET A 1 237 ? -12.594 -2.326 10.945 1 97.25 237 MET A N 1
ATOM 1901 C CA . MET A 1 237 ? -11.844 -3.168 10.023 1 97.25 237 MET A CA 1
ATOM 1902 C C . MET A 1 237 ? -12.195 -4.637 10.211 1 97.25 237 MET A C 1
ATOM 1904 O O . MET A 1 237 ? -12.82 -5.008 11.203 1 97.25 237 MET A O 1
ATOM 1908 N N . ASN A 1 238 ? -11.883 -5.434 9.195 1 97.69 238 ASN A N 1
ATOM 1909 C CA . ASN A 1 238 ? -12.117 -6.863 9.359 1 97.69 238 ASN A CA 1
ATOM 1910 C C . ASN A 1 238 ? -11.078 -7.5 10.281 1 97.69 238 ASN A C 1
ATOM 1912 O O . ASN A 1 238 ? -9.938 -7.027 10.359 1 97.69 238 ASN A O 1
ATOM 1916 N N . GLU A 1 239 ? -11.367 -8.562 10.914 1 97.88 239 GLU A N 1
ATOM 1917 C CA . GLU A 1 239 ? -10.555 -9.18 11.953 1 97.88 239 GLU A CA 1
ATOM 1918 C C . GLU A 1 239 ? -9.211 -9.648 11.398 1 97.88 239 GLU A C 1
ATOM 1920 O O . GLU A 1 239 ? -8.172 -9.461 12.039 1 97.88 239 GLU A O 1
ATOM 1925 N N . LEU A 1 240 ? -9.172 -10.227 10.25 1 97.31 240 LEU A N 1
ATOM 1926 C CA . LEU A 1 240 ? -7.969 -10.844 9.695 1 97.31 240 LEU A CA 1
ATOM 1927 C C . LEU A 1 240 ? -6.832 -9.828 9.617 1 97.31 240 LEU A C 1
ATOM 1929 O O . LEU A 1 240 ? -5.676 -10.164 9.883 1 97.31 240 LEU A O 1
ATOM 1933 N N . ILE A 1 241 ? -7.148 -8.57 9.258 1 95.56 241 ILE A N 1
ATOM 1934 C CA . ILE A 1 241 ? -6.125 -7.551 9.031 1 95.56 241 ILE A CA 1
ATOM 1935 C C . ILE A 1 241 ? -5.547 -7.105 10.375 1 95.56 241 ILE A C 1
ATOM 1937 O O . ILE A 1 241 ? -4.477 -6.492 10.422 1 95.56 241 ILE A O 1
ATOM 1941 N N . THR A 1 242 ? -6.211 -7.359 11.492 1 95.38 242 THR A N 1
ATOM 1942 C CA . THR A 1 242 ? -5.773 -6.895 12.805 1 95.38 242 THR A CA 1
ATOM 1943 C C . THR A 1 242 ? -4.84 -7.914 13.461 1 95.38 242 THR A C 1
ATOM 1945 O O . THR A 1 242 ? -4.219 -7.629 14.484 1 95.38 242 THR A O 1
ATOM 1948 N N . LYS A 1 243 ? -4.719 -9.047 12.875 1 93.56 243 LYS A N 1
ATOM 1949 C CA . LYS A 1 243 ? -3.951 -10.125 13.492 1 93.56 243 LYS A CA 1
ATOM 1950 C C . LYS A 1 243 ? -2.451 -9.906 13.305 1 93.56 243 LYS A C 1
ATOM 1952 O O . LYS A 1 243 ? -2.027 -9.219 12.375 1 93.56 243 LYS A O 1
ATOM 1957 N N . GLY A 1 244 ? -1.7 -10.43 14.211 1 89.38 244 GLY A N 1
ATOM 1958 C CA . GLY A 1 244 ? -0.252 -10.453 14.086 1 89.38 244 GLY A CA 1
ATOM 1959 C C . GLY A 1 244 ? 0.397 -9.117 14.406 1 89.38 244 GLY A C 1
ATOM 1960 O O . GLY A 1 244 ? 1.516 -8.844 13.961 1 89.38 244 GLY A O 1
ATOM 1961 N N . ARG A 1 245 ? -0.263 -8.297 15.023 1 86.69 245 ARG A N 1
ATOM 1962 C CA . ARG A 1 245 ? 0.269 -6.98 15.367 1 86.69 245 ARG A CA 1
ATOM 1963 C C . ARG A 1 245 ? 0.353 -6.797 16.875 1 86.69 245 ARG A C 1
ATOM 1965 O O . ARG A 1 245 ? -0.536 -7.234 17.609 1 86.69 245 ARG A O 1
ATOM 1972 N N . VAL A 1 246 ? 1.489 -6.211 17.219 1 87.62 246 VAL A N 1
ATOM 1973 C CA . VAL A 1 246 ? 1.635 -5.785 18.609 1 87.62 246 VAL A CA 1
ATOM 1974 C C . VAL A 1 246 ? 1.053 -4.383 18.781 1 87.62 246 VAL A C 1
ATOM 1976 O O . VAL A 1 246 ? 1.725 -3.387 18.5 1 87.62 246 VAL A O 1
ATOM 1979 N N . CYS A 1 247 ? -0.138 -4.332 19.141 1 87.38 247 CYS A N 1
ATOM 1980 C CA . CYS A 1 247 ? -0.797 -3.045 19.328 1 87.38 247 CYS A CA 1
ATOM 1981 C C . CYS A 1 247 ? -1.742 -3.086 20.531 1 87.38 247 CYS A C 1
ATOM 1983 O O . CYS A 1 247 ? -2.465 -4.066 20.719 1 87.38 247 CYS A O 1
ATOM 1985 N N . ASN A 1 248 ? -1.659 -2.049 21.25 1 93.12 248 ASN A N 1
ATOM 1986 C CA . ASN A 1 248 ? -2.512 -1.928 22.422 1 93.12 248 ASN A CA 1
ATOM 1987 C C . ASN A 1 248 ? -3.824 -1.222 22.094 1 93.12 248 ASN A C 1
ATOM 1989 O O . ASN A 1 248 ? -4.004 -0.051 22.438 1 93.12 248 ASN A O 1
ATOM 1993 N N . VAL A 1 249 ? -4.719 -1.995 21.562 1 97.62 249 VAL A N 1
ATOM 1994 C CA . VAL A 1 249 ? -6.035 -1.479 21.203 1 97.62 249 VAL A CA 1
ATOM 1995 C C . VAL A 1 249 ? -7.117 -2.471 21.625 1 97.62 249 VAL A C 1
ATOM 1997 O O . VAL A 1 249 ? -6.828 -3.645 21.875 1 97.62 249 VAL A O 1
ATOM 2000 N N . ALA A 1 250 ? -8.305 -1.985 21.828 1 98.25 250 ALA A N 1
ATOM 2001 C CA . ALA A 1 250 ? -9.461 -2.846 22.062 1 98.25 250 ALA A CA 1
ATOM 2002 C C . ALA A 1 250 ? -10.148 -3.209 20.75 1 98.25 250 ALA A C 1
ATOM 2004 O O . ALA A 1 250 ? -10.352 -2.346 19.891 1 98.25 250 ALA A O 1
ATOM 2005 N N . LYS A 1 251 ? -10.422 -4.43 20.547 1 98.25 251 LYS A N 1
ATOM 2006 C CA . LYS A 1 251 ? -11.133 -4.934 19.375 1 98.25 251 LYS A CA 1
ATOM 2007 C C . LYS A 1 251 ? -12.484 -5.531 19.781 1 98.25 251 LYS A C 1
ATOM 2009 O O . LYS A 1 251 ? -12.539 -6.52 20.516 1 98.25 251 LYS A O 1
ATOM 2014 N N . LEU A 1 252 ? -13.539 -4.977 19.266 1 98.69 252 LEU A N 1
ATOM 2015 C CA . LEU A 1 252 ? -14.875 -5.41 19.672 1 98.69 252 LEU A CA 1
ATOM 2016 C C . LEU A 1 252 ? -15.711 -5.801 18.453 1 98.69 252 LEU A C 1
ATOM 2018 O O . LEU A 1 252 ? -15.664 -5.125 17.422 1 98.69 252 LEU A O 1
ATOM 2022 N N . PRO A 1 253 ? -16.5 -6.852 18.594 1 98.5 253 PRO A N 1
ATOM 2023 C CA . PRO A 1 253 ? -17.516 -7.078 17.562 1 98.5 253 PRO A CA 1
ATOM 2024 C C . PRO A 1 253 ? -18.484 -5.91 17.422 1 98.5 253 PRO A C 1
ATOM 2026 O O . PRO A 1 253 ? -18.719 -5.18 18.391 1 98.5 253 PRO A O 1
ATOM 2029 N N . LEU A 1 254 ? -18.984 -5.762 16.234 1 98.25 254 LEU A N 1
ATOM 2030 C CA . LEU A 1 254 ? -19.969 -4.719 15.992 1 98.25 254 LEU A CA 1
ATOM 2031 C C . LEU A 1 254 ? -21.359 -5.172 16.438 1 98.25 254 LEU A C 1
ATOM 2033 O O . LEU A 1 254 ? -21.625 -6.371 16.531 1 98.25 254 LEU A O 1
ATOM 2037 N N . GLN A 1 255 ? -22.172 -4.18 16.75 1 97.56 255 GLN A N 1
ATOM 2038 C CA . GLN A 1 255 ? -23.594 -4.402 17 1 97.56 255 GLN A CA 1
ATOM 2039 C C . GLN A 1 255 ? -24.453 -3.57 16.062 1 97.56 255 GLN A C 1
ATOM 2041 O O . GLN A 1 255 ? -24.469 -2.34 16.141 1 97.56 255 GLN A O 1
ATOM 2046 N N . PRO A 1 256 ? -25.219 -4.305 15.258 1 96.81 256 PRO A N 1
ATOM 2047 C CA . PRO A 1 256 ? -25.25 -5.758 15.055 1 96.81 256 PRO A CA 1
ATOM 2048 C C . PRO A 1 256 ? -23.953 -6.297 14.453 1 96.81 256 PRO A C 1
ATOM 2050 O O . PRO A 1 256 ? -23.188 -5.543 13.852 1 96.81 256 PRO A O 1
ATOM 2053 N N . GLU A 1 257 ? -23.797 -7.586 14.578 1 97.56 257 GLU A N 1
ATOM 2054 C CA . GLU A 1 257 ? -22.609 -8.211 14.016 1 97.56 257 GLU A CA 1
ATOM 2055 C C . GLU A 1 257 ? -22.594 -8.086 12.492 1 97.56 257 GLU A C 1
ATOM 2057 O O . GLU A 1 257 ? -23.641 -8.172 11.844 1 97.56 257 GLU A O 1
ATOM 2062 N N . ARG A 1 258 ? -21.406 -7.816 12.008 1 97.12 258 ARG A N 1
ATOM 2063 C CA . ARG A 1 258 ? -21.172 -7.723 10.562 1 97.12 258 ARG A CA 1
ATOM 2064 C C . ARG A 1 258 ? -19.984 -8.578 10.141 1 97.12 258 ARG A C 1
ATOM 2066 O O . ARG A 1 258 ? -19.016 -8.734 10.891 1 97.12 258 ARG A O 1
ATOM 2073 N N . TYR A 1 259 ? -20.141 -9.148 8.922 1 97.44 259 TYR A N 1
ATOM 2074 C CA . TYR A 1 259 ? -19.078 -9.969 8.344 1 97.44 259 TYR A CA 1
ATOM 2075 C C . TYR A 1 259 ? -18.828 -9.578 6.891 1 97.44 259 TYR A C 1
ATOM 2077 O O . TYR A 1 259 ? -19.703 -9.031 6.223 1 97.44 259 TYR A O 1
ATOM 2085 N N . ILE A 1 260 ? -17.594 -9.805 6.48 1 96.69 260 ILE A N 1
ATOM 2086 C CA . ILE A 1 260 ? -17.297 -9.812 5.055 1 96.69 260 ILE A CA 1
ATOM 2087 C C . ILE A 1 260 ? -16.953 -11.227 4.602 1 96.69 260 ILE A C 1
ATOM 2089 O O . ILE A 1 260 ? -16.406 -12.016 5.375 1 96.69 260 ILE A O 1
ATOM 2093 N N . SER A 1 261 ? -17.312 -11.531 3.357 1 97.31 261 SER A N 1
ATOM 2094 C CA . SER A 1 261 ? -16.953 -12.812 2.771 1 97.31 261 SER A CA 1
ATOM 2095 C C . SER A 1 261 ? -15.656 -12.711 1.972 1 97.31 261 SER A C 1
ATOM 2097 O O . SER A 1 261 ? -15.609 -12.031 0.941 1 97.31 261 SER A O 1
ATOM 2099 N N . LEU A 1 262 ? -14.648 -13.352 2.484 1 98.25 262 LEU A N 1
ATOM 2100 C CA . LEU A 1 262 ? -13.367 -13.367 1.79 1 98.25 262 LEU A CA 1
ATOM 2101 C C . LEU A 1 262 ? -13.25 -14.594 0.889 1 98.25 262 LEU A C 1
ATOM 2103 O O . LEU A 1 262 ? -13.688 -15.688 1.259 1 98.25 262 LEU A O 1
ATOM 2107 N N . GLY A 1 263 ? -12.727 -14.336 -0.299 1 98.31 263 GLY A N 1
ATOM 2108 C CA . GLY A 1 263 ? -12.602 -15.422 -1.261 1 98.31 263 GLY A CA 1
ATOM 2109 C C . GLY A 1 263 ? -11.758 -15.062 -2.465 1 98.31 263 GLY A C 1
ATOM 2110 O O . GLY A 1 263 ? -10.812 -14.281 -2.352 1 98.31 263 GLY A O 1
ATOM 2111 N N . ILE A 1 264 ? -12.062 -15.828 -3.545 1 98.38 264 ILE A N 1
ATOM 2112 C CA . ILE A 1 264 ? -11.305 -15.672 -4.777 1 98.38 264 ILE A CA 1
ATOM 2113 C C . ILE A 1 264 ? -12.227 -15.203 -5.902 1 98.38 264 ILE A C 1
ATOM 2115 O O . ILE A 1 264 ? -13.289 -15.797 -6.125 1 98.38 264 ILE A O 1
ATOM 2119 N N . ALA A 1 265 ? -11.859 -14.117 -6.516 1 98.12 265 ALA A N 1
ATOM 2120 C CA . ALA A 1 265 ? -12.523 -13.648 -7.73 1 98.12 265 ALA A CA 1
ATOM 2121 C C . ALA A 1 265 ? -11.719 -14.016 -8.977 1 98.12 265 ALA A C 1
ATOM 2123 O O . ALA A 1 265 ? -10.5 -13.844 -9 1 98.12 265 ALA A O 1
ATOM 2124 N N . VAL A 1 266 ? -12.352 -14.555 -9.992 1 96.38 266 VAL A N 1
ATOM 2125 C CA . VAL A 1 266 ? -11.719 -14.859 -11.273 1 96.38 266 VAL A CA 1
ATOM 2126 C C . VAL A 1 266 ? -12.586 -14.344 -12.414 1 96.38 266 VAL A C 1
ATOM 2128 O O . VAL A 1 266 ? -13.812 -14.289 -12.297 1 96.38 266 VAL A O 1
ATOM 2131 N N . PRO A 1 267 ? -11.938 -13.922 -13.508 1 90.31 267 PRO A N 1
ATOM 2132 C CA . PRO A 1 267 ? -12.742 -13.445 -14.633 1 90.31 267 PRO A CA 1
ATOM 2133 C C . PRO A 1 267 ? -13.695 -14.508 -15.172 1 90.31 267 PRO A C 1
ATOM 2135 O O . PRO A 1 267 ? -14.852 -14.203 -15.484 1 90.31 267 PRO A O 1
ATOM 2138 N N . ASN A 1 268 ? -13.227 -15.656 -15.328 1 88.44 268 ASN A N 1
ATOM 2139 C CA . ASN A 1 268 ? -14 -16.781 -15.859 1 88.44 268 ASN A CA 1
ATOM 2140 C C . ASN A 1 268 ? -13.453 -18.109 -15.375 1 88.44 268 ASN A C 1
ATOM 2142 O O . ASN A 1 268 ? -12.344 -18.5 -15.734 1 88.44 268 ASN A O 1
ATOM 2146 N N . THR A 1 269 ? -14.266 -18.812 -14.695 1 88.81 269 THR A N 1
ATOM 2147 C CA . THR A 1 269 ? -13.836 -20.062 -14.07 1 88.81 269 THR A CA 1
ATOM 2148 C C . THR A 1 269 ? -13.562 -21.125 -15.125 1 88.81 269 THR A C 1
ATOM 2150 O O . THR A 1 269 ? -12.773 -22.047 -14.898 1 88.81 269 THR A O 1
ATOM 2153 N N . ASP A 1 270 ? -14.172 -21.016 -16.281 1 83.06 270 ASP A N 1
ATOM 2154 C CA . ASP A 1 270 ? -14.055 -22.031 -17.328 1 83.06 270 ASP A CA 1
ATOM 2155 C C . ASP A 1 270 ? -12.789 -21.812 -18.156 1 83.06 270 ASP A C 1
ATOM 2157 O O . ASP A 1 270 ? -12.383 -22.688 -18.906 1 83.06 270 ASP A O 1
ATOM 2161 N N . LYS A 1 271 ? -12.109 -20.75 -17.969 1 83.62 271 LYS A N 1
ATOM 2162 C CA . LYS A 1 271 ? -10.977 -20.406 -18.812 1 83.62 271 LYS A CA 1
ATOM 2163 C C . LYS A 1 271 ? -9.695 -20.281 -18 1 83.62 271 LYS A C 1
ATOM 2165 O O . LYS A 1 271 ? -8.734 -19.625 -18.422 1 83.62 271 LYS A O 1
ATOM 2170 N N . LEU A 1 272 ? -9.672 -20.938 -16.922 1 88.5 272 LEU A N 1
ATOM 2171 C CA . LEU A 1 272 ? -8.492 -20.859 -16.062 1 88.5 272 LEU A CA 1
ATOM 2172 C C . LEU A 1 272 ? -7.359 -21.703 -16.625 1 88.5 272 LEU A C 1
ATOM 2174 O O . LEU A 1 272 ? -7.594 -22.797 -17.141 1 88.5 272 LEU A O 1
ATOM 2178 N N . SER A 1 273 ? -6.164 -21.156 -16.5 1 87.44 273 SER A N 1
ATOM 2179 C CA . SER A 1 273 ? -4.996 -21.969 -16.828 1 87.44 273 SER A CA 1
ATOM 2180 C C . SER A 1 273 ? -4.848 -23.141 -15.867 1 87.44 273 SER A C 1
ATOM 2182 O O . SER A 1 273 ? -5.363 -23.094 -14.75 1 87.44 273 SER A O 1
ATOM 2184 N N . PRO A 1 274 ? -4.137 -24.172 -16.234 1 87.31 274 PRO A N 1
ATOM 2185 C CA . PRO A 1 274 ? -3.92 -25.328 -15.344 1 87.31 274 PRO A CA 1
ATOM 2186 C C . PRO A 1 274 ? -3.262 -24.922 -14.023 1 87.31 274 PRO A C 1
ATOM 2188 O O . PRO A 1 274 ? -3.688 -25.375 -12.953 1 87.31 274 PRO A O 1
ATOM 2191 N N . ALA A 1 275 ? -2.275 -24.109 -14.031 1 91.38 275 ALA A N 1
ATOM 2192 C CA . ALA A 1 275 ? -1.576 -23.672 -12.828 1 91.38 275 ALA A CA 1
ATOM 2193 C C . ALA A 1 275 ? -2.516 -22.922 -11.891 1 91.38 275 ALA A C 1
ATOM 2195 O O . ALA A 1 275 ? -2.502 -23.156 -10.68 1 91.38 275 ALA A O 1
ATOM 2196 N N . THR A 1 276 ? -3.318 -22.062 -12.477 1 93.81 276 THR A N 1
ATOM 2197 C CA . THR A 1 276 ? -4.258 -21.266 -11.688 1 93.81 276 THR A CA 1
ATOM 2198 C C . THR A 1 276 ? -5.309 -22.172 -11.039 1 93.81 276 THR A C 1
ATOM 2200 O O . THR A 1 276 ? -5.664 -21.969 -9.875 1 93.81 276 THR A O 1
ATOM 2203 N N . LYS A 1 277 ? -5.797 -23.125 -11.797 1 93 277 LYS A N 1
ATOM 2204 C CA . LYS A 1 277 ? -6.777 -24.062 -11.273 1 93 277 LYS A CA 1
ATOM 2205 C C . LYS A 1 277 ? -6.211 -24.844 -10.086 1 93 277 LYS A C 1
ATOM 2207 O O . LYS A 1 277 ? -6.895 -25.016 -9.078 1 93 277 LYS A O 1
ATOM 2212 N N . LYS A 1 278 ? -5.059 -25.297 -10.242 1 93.31 278 LYS A N 1
ATOM 2213 C CA . LYS A 1 278 ? -4.41 -26.047 -9.164 1 93.31 278 LYS A CA 1
ATOM 2214 C C . LYS A 1 278 ? -4.238 -25.172 -7.922 1 93.31 278 LYS A C 1
ATOM 2216 O O . LYS A 1 278 ? -4.449 -25.641 -6.801 1 93.31 278 LYS A O 1
ATOM 2221 N N . PHE A 1 279 ? -3.834 -23.922 -8.094 1 96.19 279 PHE A N 1
ATOM 2222 C CA . PHE A 1 279 ? -3.613 -23.031 -6.965 1 96.19 279 PHE A CA 1
ATOM 2223 C C . PHE A 1 279 ? -4.914 -22.766 -6.211 1 96.19 279 PHE A C 1
ATOM 2225 O O . PHE A 1 279 ? -4.926 -22.719 -4.98 1 96.19 279 PHE A O 1
ATOM 2232 N N . ILE A 1 280 ? -5.965 -22.594 -6.977 1 96.31 280 ILE A N 1
ATOM 2233 C CA . ILE A 1 280 ? -7.277 -22.375 -6.375 1 96.31 280 ILE A CA 1
ATOM 2234 C C . ILE A 1 280 ? -7.66 -23.594 -5.531 1 96.31 280 ILE A C 1
ATOM 2236 O O . ILE A 1 280 ? -8.148 -23.438 -4.406 1 96.31 280 ILE A O 1
ATOM 2240 N N . MET A 1 281 ? -7.43 -24.75 -6.027 1 93.44 281 MET A N 1
ATOM 2241 C CA . MET A 1 281 ? -7.742 -25.984 -5.301 1 93.44 281 MET A CA 1
ATOM 2242 C C . MET A 1 281 ? -6.957 -26.047 -3.996 1 93.44 281 MET A C 1
ATOM 2244 O O . MET A 1 281 ? -7.496 -26.469 -2.965 1 93.44 281 MET A O 1
ATOM 2248 N N . TYR A 1 282 ? -5.715 -25.625 -4.012 1 93.19 282 TYR A N 1
ATOM 2249 C CA . TYR A 1 282 ? -4.891 -25.594 -2.809 1 93.19 282 TYR A CA 1
ATOM 2250 C C . TYR A 1 282 ? -5.457 -24.609 -1.79 1 93.19 282 TYR A C 1
ATOM 2252 O O . TYR A 1 282 ? -5.477 -24.891 -0.59 1 93.19 282 TYR A O 1
ATOM 2260 N N . SER A 1 283 ? -5.867 -23.453 -2.293 1 95.12 283 SER A N 1
ATOM 2261 C CA . SER A 1 283 ? -6.422 -22.422 -1.422 1 95.12 283 SER A CA 1
ATOM 2262 C C . SER A 1 283 ? -7.699 -22.906 -0.74 1 95.12 283 SER A C 1
ATOM 2264 O O . SER A 1 283 ? -7.887 -22.703 0.461 1 95.12 283 SER A O 1
ATOM 2266 N N . GLU A 1 284 ? -8.461 -23.562 -1.503 1 94.5 284 GLU A N 1
ATOM 2267 C CA . GLU A 1 284 ? -9.703 -24.109 -0.96 1 94.5 284 GLU A CA 1
ATOM 2268 C C . GLU A 1 284 ? -9.43 -25.188 0.083 1 94.5 284 GLU A C 1
ATOM 2270 O O . GLU A 1 284 ? -10.039 -25.188 1.15 1 94.5 284 GLU A O 1
ATOM 2275 N N . LYS A 1 285 ? -8.531 -26.047 -0.162 1 91.19 285 LYS A N 1
ATOM 2276 C CA . LYS A 1 285 ? -8.203 -27.156 0.729 1 91.19 285 LYS A CA 1
ATOM 2277 C C . LYS A 1 285 ? -7.66 -26.656 2.061 1 91.19 285 LYS A C 1
ATOM 2279 O O . LYS A 1 285 ? -7.961 -27.219 3.115 1 91.19 285 LYS A O 1
ATOM 2284 N N . GLN A 1 286 ? -6.934 -25.625 2.023 1 90.56 286 GLN A N 1
ATOM 2285 C CA . GLN A 1 286 ? -6.27 -25.141 3.23 1 90.56 286 GLN A CA 1
ATOM 2286 C C . GLN A 1 286 ? -7.203 -24.25 4.055 1 90.56 286 GLN A C 1
ATOM 2288 O O . GLN A 1 286 ? -7.043 -24.141 5.273 1 90.56 286 GLN A O 1
ATOM 2293 N N . LEU A 1 287 ? -8.086 -23.578 3.383 1 90.88 287 LEU A N 1
ATOM 2294 C CA . LEU A 1 287 ? -8.883 -22.578 4.094 1 90.88 287 LEU A CA 1
ATOM 2295 C C . LEU A 1 287 ? -10.289 -23.094 4.363 1 90.88 287 LEU A C 1
ATOM 2297 O O . LEU A 1 287 ? -11.023 -22.516 5.164 1 90.88 287 LEU A O 1
ATOM 2301 N N . LEU A 1 288 ? -10.664 -24.094 3.584 1 85.06 288 LEU A N 1
ATOM 2302 C CA . LEU A 1 288 ? -11.969 -24.703 3.824 1 85.06 288 LEU A CA 1
ATOM 2303 C C . LEU A 1 288 ? -11.82 -26.031 4.57 1 85.06 288 LEU A C 1
ATOM 2305 O O . LEU A 1 288 ? -12.594 -26.312 5.484 1 85.06 288 LEU A O 1
ATOM 2309 N N . MET B 1 1 ? -9.93 35.312 -12.188 1 54.72 1 MET B N 1
ATOM 2310 C CA . MET B 1 1 ? -9.312 34.062 -11.789 1 54.72 1 MET B CA 1
ATOM 2311 C C . MET B 1 1 ? -9.992 33.5 -10.547 1 54.72 1 MET B C 1
ATOM 2313 O O . MET B 1 1 ? -10.25 34.219 -9.586 1 54.72 1 MET B O 1
ATOM 2317 N N . ASP B 1 2 ? -10.719 32.438 -10.727 1 74.44 2 ASP B N 1
ATOM 2318 C CA . ASP B 1 2 ? -11.578 31.859 -9.688 1 74.44 2 ASP B CA 1
ATOM 2319 C C . ASP B 1 2 ? -10.938 30.609 -9.078 1 74.44 2 ASP B C 1
ATOM 2321 O O . ASP B 1 2 ? -10.906 29.562 -9.711 1 74.44 2 ASP B O 1
ATOM 2325 N N . LEU B 1 3 ? -10.344 30.844 -7.891 1 79.94 3 LEU B N 1
ATOM 2326 C CA . LEU B 1 3 ? -9.633 29.781 -7.188 1 79.94 3 LEU B CA 1
ATOM 2327 C C . LEU B 1 3 ? -10.531 28.578 -6.961 1 79.94 3 LEU B C 1
ATOM 2329 O O . LEU B 1 3 ? -10.047 27.438 -6.895 1 79.94 3 LEU B O 1
ATOM 2333 N N . LYS B 1 4 ? -11.742 28.891 -6.945 1 84.62 4 LYS B N 1
ATOM 2334 C CA . LYS B 1 4 ? -12.703 27.812 -6.758 1 84.62 4 LYS B CA 1
ATOM 2335 C C . LYS B 1 4 ? -12.688 26.844 -7.938 1 84.62 4 LYS B C 1
ATOM 2337 O O . LYS B 1 4 ? -12.773 25.625 -7.75 1 84.62 4 LYS B O 1
ATOM 2342 N N . LYS B 1 5 ? -12.555 27.438 -9.07 1 88 5 LYS B N 1
ATOM 2343 C CA . LYS B 1 5 ? -12.508 26.609 -10.266 1 88 5 LYS B CA 1
ATOM 2344 C C . LYS B 1 5 ? -11.258 25.734 -10.273 1 88 5 LYS B C 1
ATOM 2346 O O . LYS B 1 5 ? -11.312 24.578 -10.711 1 88 5 LYS B O 1
ATOM 2351 N N . TYR B 1 6 ? -10.18 26.312 -9.844 1 87.56 6 TYR B N 1
ATOM 2352 C CA . TYR B 1 6 ? -8.93 25.562 -9.805 1 87.56 6 TYR B CA 1
ATOM 2353 C C . TYR B 1 6 ? -9.016 24.406 -8.82 1 87.56 6 TYR B C 1
ATOM 2355 O O . TYR B 1 6 ? -8.539 23.312 -9.102 1 87.56 6 TYR B O 1
ATOM 2363 N N . LYS B 1 7 ? -9.625 24.656 -7.723 1 87.75 7 LYS B N 1
ATOM 2364 C CA . LYS B 1 7 ? -9.812 23.625 -6.707 1 87.75 7 LYS B CA 1
ATOM 2365 C C . LYS B 1 7 ? -10.672 22.484 -7.246 1 87.75 7 LYS B C 1
ATOM 2367 O O . LYS B 1 7 ? -10.359 21.312 -7.023 1 87.75 7 LYS B O 1
ATOM 2372 N N . VAL B 1 8 ? -11.734 22.828 -7.918 1 89.06 8 VAL B N 1
ATOM 2373 C CA . VAL B 1 8 ? -12.633 21.828 -8.492 1 89.06 8 VAL B CA 1
ATOM 2374 C C . VAL B 1 8 ? -11.891 21.016 -9.555 1 89.06 8 VAL B C 1
ATOM 2376 O O . VAL B 1 8 ? -12.031 19.797 -9.617 1 89.06 8 VAL B O 1
ATOM 2379 N N . PHE B 1 9 ? -11.133 21.641 -10.359 1 89.31 9 PHE B N 1
ATOM 2380 C CA . PHE B 1 9 ? -10.344 21.016 -11.406 1 89.31 9 PHE B CA 1
ATOM 2381 C C . PHE B 1 9 ? -9.375 19.984 -10.812 1 89.31 9 PHE B C 1
ATOM 2383 O O . PHE B 1 9 ? -9.383 18.828 -11.211 1 89.31 9 PHE B O 1
ATOM 2390 N N . LEU B 1 10 ? -8.633 20.422 -9.859 1 87.5 10 LEU B N 1
ATOM 2391 C CA . LEU B 1 10 ? -7.609 19.562 -9.281 1 87.5 10 LEU B CA 1
ATOM 2392 C C . LEU B 1 10 ? -8.242 18.391 -8.547 1 87.5 10 LEU B C 1
ATOM 2394 O O . LEU B 1 10 ? -7.746 17.266 -8.625 1 87.5 10 LEU B O 1
ATOM 2398 N N . THR B 1 11 ? -9.32 18.656 -7.855 1 86.5 11 THR B N 1
ATOM 2399 C CA . THR B 1 11 ? -10.031 17.578 -7.168 1 86.5 11 THR B CA 1
ATOM 2400 C C . THR B 1 11 ? -10.57 16.562 -8.172 1 86.5 11 THR B C 1
ATOM 2402 O O . THR B 1 11 ? -10.531 15.352 -7.918 1 86.5 11 THR B O 1
ATOM 2405 N N . SER B 1 12 ? -11.07 17.062 -9.242 1 87 12 SER B N 1
ATOM 2406 C CA . SER B 1 12 ? -11.602 16.203 -10.289 1 87 12 SER B CA 1
ATOM 2407 C C . SER B 1 12 ? -10.523 15.289 -10.859 1 87 12 SER B C 1
ATOM 2409 O O . SER B 1 12 ? -10.773 14.117 -11.133 1 87 12 SER B O 1
ATOM 2411 N N . ILE B 1 13 ? -9.398 15.812 -10.984 1 85.25 13 ILE B N 1
ATOM 2412 C CA . ILE B 1 13 ? -8.305 15.039 -11.547 1 85.25 13 ILE B CA 1
ATOM 2413 C C . ILE B 1 13 ? -7.793 14.031 -10.516 1 85.25 13 ILE B C 1
ATOM 2415 O O . ILE B 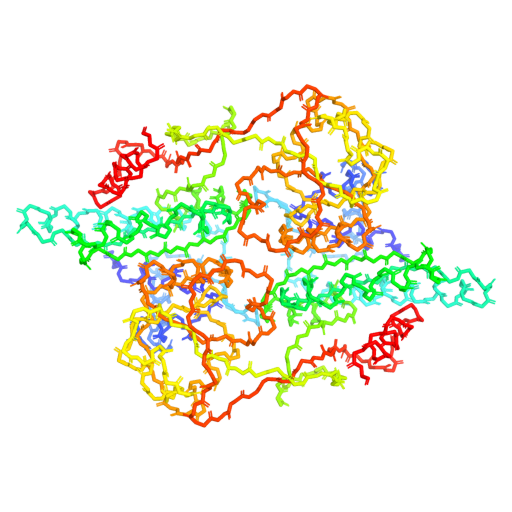1 13 ? -7.465 12.898 -10.859 1 85.25 13 ILE B O 1
ATOM 2419 N N . ASP B 1 14 ? -7.727 14.508 -9.367 1 81.06 14 ASP B N 1
ATOM 2420 C CA . ASP B 1 14 ? -7.23 13.641 -8.312 1 81.06 14 ASP B CA 1
ATOM 2421 C C . ASP B 1 14 ? -8.156 12.445 -8.102 1 81.06 14 ASP B C 1
ATOM 2423 O O . ASP B 1 14 ? -7.699 11.336 -7.824 1 81.06 14 ASP B O 1
ATOM 2427 N N . LEU B 1 15 ? -9.391 12.68 -8.281 1 77.81 15 LEU B N 1
ATOM 2428 C CA . LEU B 1 15 ? -10.391 11.641 -8.039 1 77.81 15 LEU B CA 1
ATOM 2429 C C . LEU B 1 15 ? -10.766 10.938 -9.336 1 77.81 15 LEU B C 1
ATOM 2431 O O . LEU B 1 15 ? -11.383 9.867 -9.305 1 77.81 15 LEU B O 1
ATOM 2435 N N . GLY B 1 16 ? -10.383 11.531 -10.453 1 81.5 16 GLY B N 1
ATOM 2436 C CA . GLY B 1 16 ? -10.648 10.977 -11.773 1 81.5 16 GLY B CA 1
ATOM 2437 C C . GLY B 1 16 ? -12.109 11.039 -12.164 1 81.5 16 GLY B C 1
ATOM 2438 O O . GLY B 1 16 ? -12.555 10.297 -13.039 1 81.5 16 GLY B O 1
ATOM 2439 N N . SER B 1 17 ? -12.906 11.852 -11.398 1 86.38 17 SER B N 1
ATOM 2440 C CA . SER B 1 17 ? -14.352 11.852 -11.609 1 86.38 17 SER B CA 1
ATOM 2441 C C . SER B 1 17 ? -14.977 13.18 -11.188 1 86.38 17 SER B C 1
ATOM 2443 O O . SER B 1 17 ? -14.695 13.68 -10.094 1 86.38 17 SER B O 1
ATOM 2445 N N . PHE B 1 18 ? -15.898 13.656 -12.07 1 87.31 18 PHE B N 1
ATOM 2446 C CA . PHE B 1 18 ? -16.625 14.867 -11.719 1 87.31 18 PHE B CA 1
ATOM 2447 C C . PHE B 1 18 ? -17.641 14.594 -10.617 1 87.31 18 PHE B C 1
ATOM 2449 O O . PHE B 1 18 ? -17.844 15.422 -9.727 1 87.31 18 PHE B O 1
ATOM 2456 N N . THR B 1 19 ? -18.125 13.422 -10.703 1 84.25 19 THR B N 1
ATOM 2457 C CA . THR B 1 19 ? -19.141 13.055 -9.711 1 84.25 19 THR B CA 1
ATOM 2458 C C . THR B 1 19 ? -18.516 12.945 -8.32 1 84.25 19 THR B C 1
ATOM 2460 O O . THR B 1 19 ? -19.078 13.453 -7.348 1 84.25 19 THR B O 1
ATOM 2463 N N . LYS B 1 20 ? -17.422 12.375 -8.266 1 81.38 20 LYS B N 1
ATOM 2464 C CA . LYS B 1 20 ? -16.75 12.242 -6.98 1 81.38 20 LYS B CA 1
ATOM 2465 C C . LYS B 1 20 ? -16.281 13.602 -6.457 1 81.38 20 LYS B C 1
ATOM 2467 O O . LYS B 1 20 ? -16.391 13.883 -5.262 1 81.38 20 LYS B O 1
ATOM 2472 N N . ALA B 1 21 ? -15.805 14.344 -7.359 1 86.31 21 ALA B N 1
ATOM 2473 C CA . ALA B 1 21 ? -15.359 15.688 -6.984 1 86.31 21 ALA B CA 1
ATOM 2474 C C . ALA B 1 21 ? -16.531 16.531 -6.473 1 86.31 21 ALA B C 1
ATOM 2476 O O . ALA B 1 21 ? -16.391 17.25 -5.48 1 86.31 21 ALA B O 1
ATOM 2477 N N . ALA B 1 22 ? -17.656 16.406 -7.121 1 87.31 22 ALA B N 1
ATOM 2478 C CA . A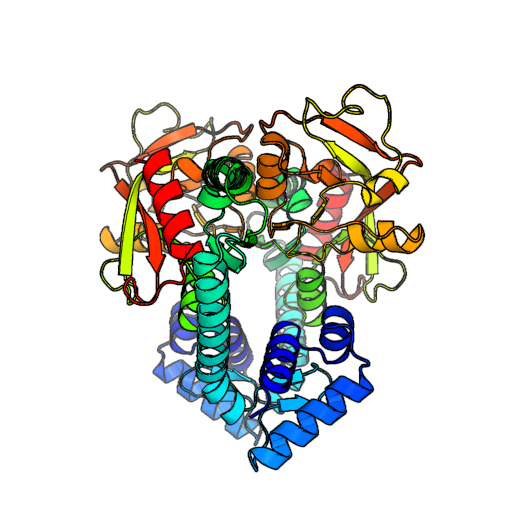LA B 1 22 ? -18.844 17.141 -6.719 1 87.31 22 ALA B CA 1
ATOM 2479 C C . ALA B 1 22 ? -19.281 16.75 -5.309 1 87.31 22 ALA B C 1
ATOM 2481 O O . ALA B 1 22 ? -19.578 17.609 -4.48 1 87.31 22 ALA B O 1
ATOM 2482 N N . ALA B 1 23 ? -19.25 15.523 -5.074 1 77.69 23 ALA B N 1
ATOM 2483 C CA . ALA B 1 23 ? -19.641 15.023 -3.758 1 77.69 23 ALA B CA 1
ATOM 2484 C C . ALA B 1 23 ? -18.688 15.531 -2.674 1 77.69 23 ALA B C 1
ATOM 2486 O O . ALA B 1 23 ? -19.141 15.953 -1.605 1 77.69 23 ALA B O 1
ATOM 2487 N N . GLN B 1 24 ? -17.5 15.57 -3.018 1 75.62 24 GLN B N 1
ATOM 2488 C CA . GLN B 1 24 ? -16.484 15.961 -2.039 1 75.62 24 GLN B CA 1
ATOM 2489 C C . GLN B 1 24 ? -16.531 17.453 -1.768 1 75.62 24 GLN B C 1
ATOM 2491 O O . GLN B 1 24 ? -16.281 17.906 -0.644 1 75.62 24 GLN B O 1
ATOM 2496 N N . LEU B 1 25 ? -16.875 18.219 -2.734 1 81.38 25 LEU B N 1
ATOM 2497 C CA . LEU B 1 25 ? -16.781 19.672 -2.623 1 81.38 25 LEU B CA 1
ATOM 2498 C C . LEU B 1 25 ? -18.156 20.281 -2.424 1 81.38 25 LEU B C 1
ATOM 2500 O O . LEU B 1 25 ? -18.297 21.5 -2.375 1 81.38 25 LEU B O 1
ATOM 2504 N N . ASP B 1 26 ? -19.109 19.375 -2.307 1 81.88 26 ASP B N 1
ATOM 2505 C CA . ASP B 1 26 ? -20.484 19.797 -2.066 1 81.88 26 ASP B CA 1
ATOM 2506 C C . ASP B 1 26 ? -21.016 20.609 -3.236 1 81.88 26 ASP B C 1
ATOM 2508 O O . ASP B 1 26 ? -21.516 21.719 -3.043 1 81.88 26 ASP B O 1
ATOM 2512 N N . TYR B 1 27 ? -20.719 20.141 -4.406 1 84.12 27 TYR B N 1
ATOM 2513 C CA . TYR B 1 27 ? -21.281 20.656 -5.648 1 84.12 27 TYR B CA 1
ATOM 2514 C C . TYR B 1 27 ? -22.188 19.625 -6.312 1 84.12 27 TYR B C 1
ATOM 2516 O O . TYR B 1 27 ? -22.203 18.453 -5.906 1 84.12 27 TYR B O 1
ATOM 2524 N N . THR B 1 28 ? -22.969 20.047 -7.199 1 85.81 28 THR B N 1
ATOM 2525 C CA . THR B 1 28 ? -23.641 19.109 -8.086 1 85.81 28 THR B CA 1
ATOM 2526 C C . THR B 1 28 ? -22.75 18.719 -9.258 1 85.81 28 THR B C 1
ATOM 2528 O O . THR B 1 28 ? -21.906 19.516 -9.695 1 85.81 28 THR B O 1
ATOM 2531 N N . PRO B 1 29 ? -22.891 17.531 -9.625 1 89.44 29 PRO B N 1
ATOM 2532 C CA . PRO B 1 29 ? -22.094 17.125 -10.789 1 89.44 29 PRO B CA 1
ATOM 2533 C C . PRO B 1 29 ? -22.25 18.062 -11.969 1 89.44 29 PRO B C 1
ATOM 2535 O O . PRO B 1 29 ? -21.281 18.359 -12.672 1 89.44 29 PRO B O 1
ATOM 2538 N N . SER B 1 30 ? -23.438 18.531 -12.234 1 90.19 30 SER B N 1
ATOM 2539 C CA . SER B 1 30 ? -23.672 19.5 -13.305 1 90.19 30 SER B CA 1
ATOM 2540 C C . SER B 1 30 ? -22.922 20.797 -13.047 1 90.19 30 SER B C 1
ATOM 2542 O O . SER B 1 30 ? -22.406 21.406 -13.984 1 90.19 30 SER B O 1
ATOM 2544 N N . GLY B 1 31 ? -22.938 21.141 -11.836 1 90.81 31 GLY B N 1
ATOM 2545 C CA . GLY B 1 31 ? -22.188 22.328 -11.453 1 90.81 31 GLY B CA 1
ATOM 2546 C C . GLY B 1 31 ? -20.703 22.203 -11.727 1 90.81 31 GLY B C 1
ATOM 2547 O O . GLY B 1 31 ? -20.078 23.141 -12.242 1 90.81 31 GLY B O 1
ATOM 2548 N N . VAL B 1 32 ? -20.172 21.062 -11.367 1 91.94 32 VAL B N 1
ATOM 2549 C CA . VAL B 1 32 ? -18.766 20.797 -11.609 1 91.94 32 VAL B CA 1
ATOM 2550 C C . VAL B 1 32 ? -18.469 20.844 -13.109 1 91.94 32 VAL B C 1
ATOM 2552 O O . VAL B 1 32 ? -17.484 21.438 -13.539 1 91.94 32 VAL B O 1
ATOM 2555 N N . THR B 1 33 ? -19.328 20.25 -13.906 1 91.12 33 THR B N 1
ATOM 2556 C CA . THR B 1 33 ? -19.172 20.219 -15.359 1 91.12 33 THR B CA 1
ATOM 2557 C C . THR B 1 33 ? -19.172 21.641 -15.922 1 91.12 33 THR B C 1
ATOM 2559 O O . THR B 1 33 ? -18.312 21.984 -16.734 1 91.12 33 THR B O 1
ATOM 2562 N N . HIS B 1 34 ? -20.078 22.406 -15.477 1 90.88 34 HIS B N 1
ATOM 2563 C CA . HIS B 1 34 ? -20.188 23.781 -15.938 1 90.88 34 HIS B CA 1
ATOM 2564 C C . HIS B 1 34 ? -18.953 24.594 -15.57 1 90.88 34 HIS B C 1
ATOM 2566 O O . HIS B 1 34 ? -18.453 25.359 -16.391 1 90.88 34 HIS B O 1
ATOM 2572 N N . MET B 1 35 ? -18.5 24.438 -14.398 1 91.06 35 MET B N 1
ATOM 2573 C CA . MET B 1 35 ? -17.312 25.156 -13.93 1 91.06 35 MET B CA 1
ATOM 2574 C C . MET B 1 35 ? -16.094 24.781 -14.758 1 91.06 35 MET B C 1
ATOM 2576 O O . MET B 1 35 ? -15.273 25.641 -15.078 1 91.06 35 MET B O 1
ATOM 2580 N N . MET B 1 36 ? -16.016 23.531 -15.062 1 92.25 36 MET B N 1
ATOM 2581 C CA . MET B 1 36 ? -14.867 23.047 -15.836 1 92.25 36 MET B CA 1
ATOM 2582 C C . MET B 1 36 ? -14.93 23.562 -17.281 1 92.25 36 MET B C 1
ATOM 2584 O O . MET B 1 36 ? -13.906 23.938 -17.844 1 92.25 36 MET B O 1
ATOM 2588 N N . ASN B 1 37 ? -16.094 23.531 -17.828 1 90.81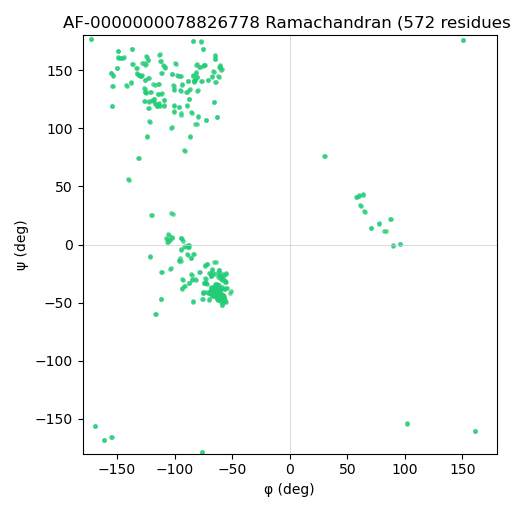 37 ASN B N 1
ATOM 2589 C CA . ASN B 1 37 ? -16.266 24.109 -19.156 1 90.81 37 ASN B CA 1
ATOM 2590 C C . ASN B 1 37 ? -15.922 25.594 -19.188 1 90.81 37 ASN B C 1
ATOM 2592 O O . ASN B 1 37 ? -15.25 26.062 -20.109 1 90.81 37 ASN B O 1
ATOM 2596 N N . ALA B 1 38 ? -16.422 26.234 -18.219 1 88.56 38 ALA B N 1
ATOM 2597 C CA . ALA B 1 38 ? -16.141 27.672 -18.109 1 88.56 38 ALA B CA 1
ATOM 2598 C C . ALA B 1 38 ? -14.641 27.922 -17.984 1 88.56 38 ALA B C 1
ATOM 2600 O O . ALA B 1 38 ? -14.117 28.859 -18.578 1 88.56 38 ALA B O 1
ATOM 2601 N N . LEU B 1 39 ? -13.984 27.203 -17.156 1 89.19 39 LEU B N 1
ATOM 2602 C CA . LEU B 1 39 ? -12.547 27.328 -16.969 1 89.19 39 LEU B CA 1
ATOM 2603 C C . LEU B 1 39 ? -11.805 27.125 -18.297 1 89.19 39 LEU B C 1
ATOM 2605 O O . LEU B 1 39 ? -10.898 27.891 -18.625 1 89.19 39 LEU B O 1
ATOM 2609 N N . GLU B 1 40 ? -12.211 26.062 -19.047 1 89.75 40 GLU B N 1
ATOM 2610 C CA . GLU B 1 40 ? -11.57 25.797 -20.344 1 89.75 40 GLU B CA 1
ATOM 2611 C C . GLU B 1 40 ? -11.852 26.906 -21.344 1 89.75 40 GLU B C 1
ATOM 2613 O O . GLU B 1 40 ? -10.969 27.266 -22.125 1 89.75 40 GLU B O 1
ATOM 2618 N N . ASP B 1 41 ? -13.008 27.438 -21.312 1 85 41 ASP B N 1
ATOM 2619 C CA . ASP B 1 41 ? -13.367 28.562 -22.172 1 85 41 ASP B CA 1
ATOM 2620 C C . ASP B 1 41 ? -12.5 29.781 -21.859 1 85 41 ASP B C 1
ATOM 2622 O O . ASP B 1 41 ? -12.055 30.484 -22.781 1 85 41 ASP B O 1
ATOM 2626 N N . GLU B 1 42 ? -12.328 30.016 -20.641 1 82.31 42 GLU B N 1
ATOM 2627 C CA . GLU B 1 42 ? -11.5 31.141 -20.203 1 82.31 42 GLU B CA 1
ATOM 2628 C C . GLU B 1 42 ? -10.047 30.953 -20.656 1 82.31 42 GLU B C 1
ATOM 2630 O O . GLU B 1 42 ? -9.383 31.922 -21.031 1 82.31 42 GLU B O 1
ATOM 2635 N N . LEU B 1 43 ? -9.617 29.734 -20.547 1 82.69 43 LEU B N 1
ATOM 2636 C CA . LEU B 1 43 ? -8.242 29.406 -20.922 1 82.69 43 LEU B CA 1
ATOM 2637 C C . LEU B 1 43 ? -8.078 29.391 -22.438 1 82.69 43 LEU B C 1
ATOM 2639 O O . LEU B 1 43 ? -6.984 29.656 -22.953 1 82.69 43 LEU B O 1
ATOM 2643 N N . GLY B 1 44 ? -9.148 28.984 -23.156 1 84.38 44 GLY B N 1
ATOM 2644 C CA . GLY B 1 44 ? -9.125 28.938 -24.609 1 84.38 44 GLY B CA 1
ATOM 2645 C C . GLY B 1 44 ? -8.641 27.609 -25.156 1 84.38 44 GLY B C 1
ATOM 2646 O O . GLY B 1 44 ? -8.391 27.469 -26.359 1 84.38 44 GLY B O 1
ATOM 2647 N N . PHE B 1 45 ? -8.32 26.75 -24.266 1 84.75 45 PHE B N 1
ATOM 2648 C CA . PHE B 1 45 ? -7.926 25.391 -24.656 1 84.75 45 PHE B CA 1
ATOM 2649 C C . PHE B 1 45 ? -8.414 24.375 -23.625 1 84.75 45 PHE B C 1
ATOM 2651 O O . PHE B 1 45 ? -8.727 24.734 -22.484 1 84.75 45 PHE B O 1
ATOM 2658 N N . ASN B 1 46 ? -8.46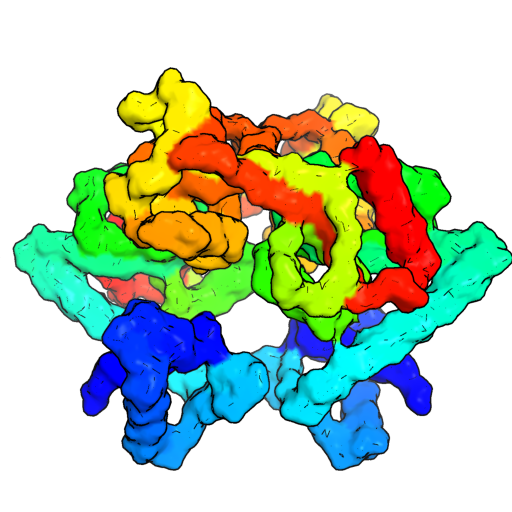1 23.125 -24.078 1 88.38 46 ASN B N 1
ATOM 2659 C CA . ASN B 1 46 ? -8.914 22.062 -23.188 1 88.38 46 ASN B CA 1
ATOM 2660 C C . ASN B 1 46 ? -7.793 21.562 -22.281 1 88.38 46 ASN B C 1
ATOM 2662 O O . ASN B 1 46 ? -6.637 21.484 -22.703 1 88.38 46 ASN B O 1
ATOM 2666 N N . ILE B 1 47 ? -8.219 21.297 -21.078 1 89.31 47 ILE B N 1
ATOM 2667 C CA . ILE B 1 47 ? -7.238 20.797 -20.125 1 89.31 47 ILE B CA 1
ATOM 2668 C C . ILE B 1 47 ? -7.676 19.438 -19.609 1 89.31 47 ILE B C 1
ATOM 2670 O O . ILE B 1 47 ? -6.898 18.734 -18.953 1 89.31 47 ILE B O 1
ATOM 2674 N N . LEU B 1 48 ? -8.93 19.031 -19.922 1 91.31 48 LEU B N 1
ATOM 2675 C CA . LEU B 1 48 ? -9.484 17.75 -19.5 1 91.31 48 LEU B CA 1
ATOM 2676 C C . LEU B 1 48 ? -10.094 17 -20.703 1 91.31 48 LEU B C 1
ATOM 2678 O O . LEU B 1 48 ? -10.523 17.641 -21.672 1 91.31 48 LEU B O 1
ATOM 2682 N N . THR B 1 49 ? -9.953 15.75 -20.625 1 86.19 49 THR B N 1
ATOM 2683 C CA . THR B 1 49 ? -10.719 14.883 -21.5 1 86.19 49 THR B CA 1
ATOM 2684 C C . THR B 1 49 ? -11.719 14.047 -20.719 1 86.19 49 THR B C 1
ATOM 2686 O O . THR B 1 49 ? -11.461 13.688 -19.562 1 86.19 49 THR B O 1
ATOM 2689 N N . ARG B 1 50 ? -12.891 13.953 -21.281 1 81.44 50 ARG B N 1
ATOM 2690 C CA . ARG B 1 50 ? -13.953 13.188 -20.656 1 81.44 50 ARG B CA 1
ATOM 2691 C C . ARG B 1 50 ? -14.305 11.953 -21.484 1 81.44 50 ARG B C 1
ATOM 2693 O O . ARG B 1 50 ? -14.422 12.039 -22.703 1 81.44 50 ARG B O 1
ATOM 2700 N N . GLY B 1 51 ? -14.102 10.82 -20.812 1 69.38 51 GLY B N 1
ATOM 2701 C CA . GLY B 1 51 ? -14.414 9.594 -21.516 1 69.38 51 GLY B CA 1
ATOM 2702 C C . GLY B 1 51 ? -14.766 8.438 -20.594 1 69.38 51 GLY B C 1
ATOM 2703 O O . GLY B 1 51 ? -15.148 8.656 -19.438 1 69.38 51 GLY B O 1
ATOM 2704 N N . LYS B 1 52 ? -14.773 7.27 -21.125 1 63.66 52 LYS B N 1
ATOM 2705 C CA . LYS B 1 52 ? -15.125 6.031 -20.438 1 63.66 52 LYS B CA 1
ATOM 2706 C C . LYS B 1 52 ? -14.227 5.805 -19.219 1 63.66 52 LYS B C 1
ATOM 2708 O O . LYS B 1 52 ? -14.656 5.207 -18.234 1 63.66 52 LYS B O 1
ATOM 2713 N N . LYS B 1 53 ? -13.055 6.383 -19.266 1 63.94 53 LYS B N 1
ATOM 2714 C CA . LYS B 1 53 ? -12.109 6.211 -18.172 1 63.94 53 LYS B CA 1
ATOM 2715 C C . LYS B 1 53 ? -12.266 7.316 -17.125 1 63.94 53 LYS B C 1
ATOM 2717 O O . LYS B 1 53 ? -11.477 7.406 -16.188 1 63.94 53 LYS B O 1
ATOM 2722 N N . GLY B 1 54 ? -13.133 8.117 -17.484 1 78.94 54 GLY B N 1
ATOM 2723 C CA . GLY B 1 54 ? -13.352 9.219 -16.562 1 78.94 54 GLY B CA 1
ATOM 2724 C C . GLY B 1 54 ? -12.703 10.508 -17 1 78.94 54 GLY B C 1
ATOM 2725 O O . GLY B 1 54 ? -12.609 10.773 -18.203 1 78.94 54 GLY B O 1
ATOM 2726 N N . VAL B 1 55 ? -12.406 11.336 -16.047 1 86.12 55 VAL B N 1
ATOM 2727 C CA . VAL B 1 55 ? -11.789 12.633 -16.297 1 86.12 55 VAL B CA 1
ATOM 2728 C C . VAL B 1 55 ? -10.273 12.492 -16.297 1 86.12 55 VAL B C 1
ATOM 2730 O O . VAL B 1 55 ? -9.688 11.953 -15.359 1 86.12 55 VAL B O 1
ATOM 2733 N N . GLN B 1 56 ? -9.695 12.852 -17.5 1 85.81 56 GLN B N 1
ATOM 2734 C CA . GLN B 1 56 ? -8.242 12.781 -17.641 1 85.81 56 GLN B CA 1
ATOM 2735 C C . GLN B 1 56 ? -7.664 14.125 -18.062 1 85.81 56 GLN B C 1
ATOM 2737 O O . GLN B 1 56 ? -8.375 14.961 -18.609 1 85.81 56 GLN B O 1
ATOM 2742 N N . LEU B 1 57 ? -6.348 14.227 -17.828 1 85.94 57 LEU B N 1
ATOM 2743 C CA . LEU B 1 57 ? -5.66 15.461 -18.219 1 85.94 57 LEU B CA 1
ATOM 2744 C C . LEU B 1 57 ? -5.277 15.438 -19.688 1 85.94 57 LEU B C 1
ATOM 2746 O O . LEU B 1 57 ? -4.879 14.391 -20.219 1 85.94 57 LEU B O 1
ATOM 2750 N N . THR B 1 58 ? -5.414 16.562 -20.359 1 83 58 THR B N 1
ATOM 2751 C CA . THR B 1 58 ? -4.727 16.781 -21.625 1 83 58 THR B CA 1
ATOM 2752 C C . THR B 1 58 ? -3.256 17.109 -21.391 1 83 58 THR B C 1
ATOM 2754 O O . THR B 1 58 ? -2.82 17.266 -20.25 1 83 58 THR B O 1
ATOM 2757 N N . GLU B 1 59 ? -2.553 17.219 -22.422 1 76.94 59 GLU B N 1
ATOM 2758 C CA . GLU B 1 59 ? -1.165 17.656 -22.297 1 76.94 59 GLU B CA 1
ATOM 2759 C C . GLU B 1 59 ? -1.072 19.031 -21.656 1 76.94 59 GLU B C 1
ATOM 2761 O O . GLU B 1 59 ? -0.212 19.266 -20.797 1 76.94 59 GLU B O 1
ATOM 2766 N N . ASN B 1 60 ? -1.915 19.844 -22.094 1 80.31 60 ASN B N 1
ATOM 2767 C CA . ASN B 1 60 ? -1.959 21.188 -21.531 1 80.31 60 ASN B CA 1
ATOM 2768 C C . ASN B 1 60 ? -2.354 21.156 -20.047 1 80.31 60 ASN B C 1
ATOM 2770 O O . ASN B 1 60 ? -1.817 21.906 -19.25 1 80.31 60 ASN B O 1
ATOM 2774 N N . GLY B 1 61 ? -3.27 20.281 -19.75 1 85.94 61 GLY B N 1
ATOM 2775 C CA . GLY B 1 61 ? -3.668 20.125 -18.359 1 85.94 61 GLY B CA 1
ATOM 2776 C C . GLY B 1 61 ? -2.527 19.688 -17.469 1 85.94 61 GLY B C 1
ATOM 2777 O O . GLY B 1 61 ? -2.367 20.203 -16.359 1 85.94 61 GLY B O 1
ATOM 2778 N N . GLU B 1 62 ? -1.732 18.891 -17.938 1 81.56 62 GLU B N 1
ATOM 2779 C CA . GLU B 1 62 ? -0.589 18.375 -17.188 1 81.56 62 GLU B CA 1
ATOM 2780 C C . GLU B 1 62 ? 0.399 19.5 -16.859 1 81.56 62 GLU B C 1
ATOM 2782 O O . GLU B 1 62 ? 0.996 19.5 -15.781 1 81.56 62 GLU B O 1
ATOM 2787 N N . ARG B 1 63 ? 0.526 20.328 -17.734 1 76.88 63 ARG B N 1
ATOM 2788 C CA . ARG B 1 63 ? 1.459 21.422 -17.547 1 76.88 63 ARG B CA 1
ATOM 2789 C C . ARG B 1 63 ? 0.922 22.438 -16.547 1 76.88 63 ARG B C 1
ATOM 2791 O O . ARG B 1 63 ? 1.695 23.094 -15.836 1 76.88 63 ARG B O 1
ATOM 2798 N N . LEU B 1 64 ? -0.339 22.531 -16.469 1 81.88 64 LEU B N 1
ATOM 2799 C CA . LEU B 1 64 ? -0.946 23.547 -15.633 1 81.88 64 LEU B CA 1
ATOM 2800 C C . LEU B 1 64 ? -1.069 23.078 -14.188 1 81.88 64 LEU B C 1
ATOM 2802 O O . LEU B 1 64 ? -1.067 23.875 -13.258 1 81.88 64 LEU B O 1
ATOM 2806 N N . VAL B 1 65 ? -1.139 21.797 -14.023 1 85.31 65 VAL B N 1
ATOM 2807 C CA . VAL B 1 65 ? -1.471 21.219 -12.727 1 85.31 65 VAL B CA 1
ATOM 2808 C C . VAL B 1 65 ? -0.458 21.672 -11.68 1 85.31 65 VAL B C 1
ATOM 2810 O O . VAL B 1 65 ? -0.834 22.188 -10.625 1 85.31 65 VAL B O 1
ATOM 2813 N N . PRO B 1 66 ? 0.834 21.625 -11.953 1 75.56 66 PRO B N 1
ATOM 2814 C CA . PRO B 1 66 ? 1.78 22.062 -10.922 1 75.56 66 PRO B CA 1
ATOM 2815 C C . PRO B 1 66 ? 1.647 23.547 -10.578 1 75.56 66 PRO B C 1
ATOM 2817 O O . PRO B 1 66 ? 1.818 23.938 -9.422 1 75.56 66 PRO B O 1
ATOM 2820 N N . ILE B 1 67 ? 1.344 24.266 -11.523 1 76.62 67 ILE B N 1
ATOM 2821 C CA . ILE B 1 67 ? 1.212 25.703 -11.336 1 76.62 67 ILE B CA 1
ATOM 2822 C C . ILE B 1 67 ? -0.025 26 -10.492 1 76.62 67 ILE B C 1
ATOM 2824 O O . ILE B 1 67 ? 0.034 26.797 -9.555 1 76.62 67 ILE B O 1
ATOM 2828 N N . LEU B 1 68 ? -1.084 25.375 -10.867 1 83.75 68 LEU B N 1
ATOM 2829 C CA . LEU B 1 68 ? -2.332 25.609 -10.148 1 83.75 68 LEU B CA 1
ATOM 2830 C C . LEU B 1 68 ? -2.229 25.125 -8.703 1 83.75 68 LEU B C 1
ATOM 2832 O O . LEU B 1 68 ? -2.762 25.766 -7.793 1 83.75 68 LEU B O 1
ATOM 2836 N N . ARG B 1 69 ? -1.584 24.047 -8.531 1 83.88 69 ARG B N 1
ATOM 2837 C CA . ARG B 1 69 ? -1.38 23.562 -7.172 1 83.88 69 ARG B CA 1
ATOM 2838 C C . ARG B 1 69 ? -0.539 24.531 -6.359 1 83.88 69 ARG B C 1
ATOM 2840 O O . ARG B 1 69 ? -0.818 24.766 -5.18 1 83.88 69 ARG B O 1
ATOM 2847 N N . GLU B 1 70 ? 0.435 25.047 -7 1 77.25 70 GLU B N 1
ATOM 2848 C CA . GLU B 1 70 ? 1.26 26.047 -6.324 1 77.25 70 GLU B CA 1
ATOM 2849 C C . GLU B 1 70 ? 0.443 27.281 -5.965 1 77.25 70 GLU B C 1
ATOM 2851 O O . GLU B 1 70 ? 0.612 27.844 -4.887 1 77.25 70 GLU B O 1
ATOM 2856 N N . LEU B 1 71 ? -0.388 27.641 -6.859 1 77 71 LEU B N 1
ATOM 2857 C CA . LEU B 1 71 ? -1.241 28.797 -6.621 1 77 71 LEU B CA 1
ATOM 2858 C C . LEU B 1 71 ? -2.164 28.562 -5.43 1 77 71 LEU B C 1
ATOM 2860 O O . LEU B 1 71 ? -2.32 29.438 -4.578 1 77 71 LEU B O 1
ATOM 2864 N N . LEU B 1 72 ? -2.742 27.438 -5.418 1 83.31 72 LEU B N 1
ATOM 2865 C CA . LEU B 1 72 ? -3.646 27.125 -4.316 1 83.31 72 LEU B CA 1
ATOM 2866 C C . LEU B 1 72 ? -2.885 27.016 -3.002 1 83.31 72 LEU B C 1
ATOM 2868 O O . LEU B 1 72 ? -3.404 27.391 -1.946 1 83.31 72 LEU B O 1
ATOM 2872 N N . ARG B 1 73 ? -1.76 26.5 -3.109 1 80.56 73 ARG B N 1
ATOM 2873 C CA . ARG B 1 73 ? -0.903 26.422 -1.931 1 80.56 73 ARG B CA 1
ATOM 2874 C C . ARG B 1 73 ? -0.588 27.812 -1.388 1 80.56 73 ARG B C 1
ATOM 2876 O O . ARG B 1 73 ? -0.625 28.031 -0.176 1 80.56 73 ARG B O 1
ATOM 2883 N N . LEU B 1 74 ? -0.279 28.688 -2.281 1 75.44 74 LEU B N 1
ATOM 2884 C CA . LEU B 1 74 ? 0.037 30.062 -1.875 1 75.44 74 LEU B CA 1
ATOM 2885 C C . LEU B 1 74 ? -1.174 30.734 -1.234 1 75.44 74 LEU B C 1
ATOM 2887 O O . LEU B 1 74 ? -1.033 31.484 -0.265 1 75.44 74 LEU B O 1
ATOM 2891 N N . GLU B 1 75 ? -2.25 30.453 -1.854 1 75.38 75 GLU B N 1
ATOM 2892 C CA . GLU B 1 75 ? -3.479 30.969 -1.253 1 75.38 75 GLU B CA 1
ATOM 2893 C C . GLU B 1 75 ? -3.674 30.422 0.157 1 75.38 75 GLU B C 1
ATOM 2895 O O . GLU B 1 75 ? -4.086 31.141 1.062 1 75.38 75 GLU B O 1
ATOM 2900 N N . GLU B 1 76 ? -3.506 29.203 0.273 1 80.5 76 GLU B N 1
ATOM 2901 C CA . GLU B 1 76 ? -3.605 28.562 1.583 1 80.5 76 GLU B CA 1
ATOM 2902 C C . GLU B 1 76 ? -2.58 29.141 2.555 1 80.5 76 GLU B C 1
ATOM 2904 O O . GLU B 1 76 ? -2.891 29.375 3.725 1 80.5 76 GLU B O 1
ATOM 2909 N N . ASP B 1 77 ? -1.463 29.328 2.057 1 76.94 77 ASP B N 1
ATOM 2910 C CA . ASP B 1 77 ? -0.406 29.922 2.867 1 76.94 77 ASP B CA 1
ATOM 2911 C C . ASP B 1 77 ? -0.818 31.297 3.371 1 76.94 77 ASP B C 1
ATOM 2913 O O . ASP B 1 77 ? -0.584 31.641 4.531 1 76.94 77 ASP B O 1
ATOM 2917 N N . PHE B 1 78 ? -1.375 32.031 2.496 1 68.44 78 PHE B N 1
ATOM 2918 C CA . PHE B 1 78 ? -1.863 33.375 2.846 1 68.44 78 PHE B CA 1
ATOM 2919 C C . PHE B 1 78 ? -2.906 33.281 3.953 1 68.44 78 PHE B C 1
ATOM 2921 O O . PHE B 1 78 ? -2.803 33.969 4.961 1 68.44 78 PHE B O 1
ATOM 2928 N N . SER B 1 79 ? -3.787 32.438 3.723 1 76.38 79 SER B N 1
ATOM 2929 C CA . SER B 1 79 ? -4.863 32.25 4.695 1 76.38 79 SER B CA 1
ATOM 2930 C C . SER B 1 79 ? -4.324 31.797 6.043 1 76.38 79 SER B C 1
ATOM 2932 O O . SER B 1 79 ? -4.777 32.281 7.09 1 76.38 79 SER B O 1
ATOM 2934 N N . GLN B 1 80 ? -3.406 30.953 6.012 1 79.62 80 GLN B N 1
ATOM 2935 C CA . GLN B 1 80 ? -2.809 30.438 7.238 1 79.62 80 GLN B CA 1
ATOM 2936 C C . GLN B 1 80 ? -2.023 31.531 7.965 1 79.62 80 GLN B C 1
ATOM 2938 O O . GLN B 1 80 ? -2.064 31.609 9.195 1 79.62 80 GLN B O 1
ATOM 2943 N N . THR B 1 81 ? -1.353 32.281 7.223 1 73.38 81 THR B N 1
ATOM 2944 C CA . THR B 1 81 ? -0.571 33.344 7.812 1 73.38 81 THR B CA 1
ATOM 2945 C C . THR B 1 81 ? -1.482 34.375 8.484 1 73.38 81 THR B C 1
ATOM 2947 O O . THR B 1 81 ? -1.212 34.812 9.602 1 73.38 81 THR B O 1
ATOM 2950 N N . VAL B 1 82 ? -2.5 34.656 7.773 1 73.25 82 VAL B N 1
ATOM 2951 C CA . VAL B 1 82 ? -3.473 35.562 8.344 1 73.25 82 VAL B CA 1
ATOM 2952 C C . VAL B 1 82 ? -4.051 35 9.633 1 73.25 82 VAL B C 1
ATOM 2954 O O . VAL B 1 82 ? -4.176 35.688 10.633 1 73.25 82 VAL B O 1
ATOM 2957 N N . SER B 1 83 ? -4.375 33.781 9.586 1 74.12 83 SER B N 1
ATOM 2958 C CA . SER B 1 83 ? -4.922 33.094 10.758 1 74.12 83 SER B CA 1
ATOM 2959 C C . SER B 1 83 ? -3.918 33.094 11.906 1 74.12 83 SER B C 1
ATOM 2961 O O . SER B 1 83 ? -4.289 33.281 13.062 1 74.12 83 SER B O 1
ATOM 2963 N N . GLU B 1 84 ? -2.783 32.875 11.609 1 75.12 84 GLU B N 1
ATOM 2964 C CA . GLU B 1 84 ? -1.723 32.875 12.609 1 75.12 84 GLU B CA 1
ATOM 2965 C C . GLU B 1 84 ? -1.566 34.219 13.273 1 75.12 84 GLU B C 1
ATOM 2967 O O . GLU B 1 84 ? -1.408 34.312 14.492 1 75.12 84 GLU B O 1
ATOM 2972 N N . ILE B 1 85 ? -1.546 35.188 12.484 1 71.75 85 ILE B N 1
ATOM 2973 C CA . ILE B 1 85 ? -1.434 36.562 12.984 1 71.75 85 ILE B CA 1
ATOM 2974 C C . ILE B 1 85 ? -2.586 36.844 13.945 1 71.75 85 ILE B C 1
ATOM 2976 O O . ILE B 1 85 ? -2.398 37.5 14.961 1 71.75 85 ILE B O 1
ATOM 2980 N N . LYS B 1 86 ? -3.658 36.125 13.586 1 75.88 86 LYS B N 1
ATOM 2981 C CA . LYS B 1 86 ? -4.844 36.344 14.422 1 75.88 86 LYS B CA 1
ATOM 2982 C C . LYS B 1 86 ? -4.848 35.375 15.609 1 75.88 86 LYS B C 1
ATOM 2984 O O . LYS B 1 86 ? -5.77 35.406 16.422 1 75.88 86 LYS B O 1
ATOM 2989 N N . GLY B 1 87 ? -3.836 34.5 15.703 1 75.31 87 GLY B N 1
ATOM 2990 C CA . GLY B 1 87 ? -3.717 33.531 16.797 1 75.31 87 GLY B CA 1
ATOM 2991 C C . GLY B 1 87 ? -4.57 32.281 16.594 1 75.31 87 GLY B C 1
ATOM 2992 O O . GLY B 1 87 ? -4.801 31.531 17.547 1 75.31 87 GLY B O 1
ATOM 2993 N N . LEU B 1 88 ? -5.117 32.031 15.5 1 68.31 88 LEU B N 1
ATOM 2994 C CA . LEU B 1 88 ? -6.074 30.969 15.273 1 68.31 88 LEU B CA 1
ATOM 2995 C C . LEU B 1 88 ? -5.375 29.719 14.75 1 68.31 88 LEU B C 1
ATOM 2997 O O . LEU B 1 88 ? -5.84 28.594 14.969 1 68.31 88 LEU B O 1
ATOM 3001 N N . ASN B 1 89 ? -4.273 29.781 14.359 1 80.62 89 ASN B N 1
ATOM 3002 C CA . ASN B 1 89 ? -3.469 28.703 13.789 1 80.62 89 ASN B CA 1
ATOM 3003 C C . ASN B 1 89 ? -4.336 27.688 13.055 1 80.62 89 ASN B C 1
ATOM 3005 O O . ASN B 1 89 ? -4.645 26.625 13.602 1 80.62 89 ASN B O 1
ATOM 3009 N N . THR B 1 90 ? -4.781 27.969 11.938 1 82.25 90 THR B N 1
ATOM 3010 C CA . THR B 1 90 ? -5.582 27.094 11.102 1 82.25 90 THR B CA 1
ATOM 3011 C C . THR B 1 90 ? -4.805 26.688 9.852 1 82.25 90 THR B C 1
ATOM 3013 O O . THR B 1 90 ? -3.75 27.25 9.555 1 82.25 90 THR B O 1
ATOM 3016 N N . GLY B 1 91 ? -5.258 25.562 9.289 1 87.62 91 GLY B N 1
ATOM 3017 C CA . GLY B 1 91 ? -4.637 25.125 8.047 1 87.62 91 GLY B CA 1
ATOM 3018 C C . GLY B 1 91 ? -4.664 23.625 7.852 1 87.62 91 GLY B C 1
ATOM 3019 O O . GLY B 1 91 ? -5.258 22.906 8.648 1 87.62 91 GLY B O 1
ATOM 3020 N N . THR B 1 92 ? -4.164 23.25 6.664 1 89.44 92 THR B N 1
ATOM 3021 C CA . THR B 1 92 ? -4.066 21.828 6.34 1 89.44 92 THR B CA 1
ATOM 3022 C C . THR B 1 92 ? -2.639 21.469 5.945 1 89.44 92 THR B C 1
ATOM 3024 O O . THR B 1 92 ? -1.987 22.203 5.203 1 89.44 92 THR B O 1
ATOM 3027 N N . ILE B 1 93 ? -2.17 20.406 6.559 1 93.31 93 ILE B N 1
ATOM 3028 C CA . ILE B 1 93 ? -0.857 19.875 6.195 1 93.31 93 ILE B CA 1
ATOM 3029 C C . ILE B 1 93 ? -1.015 18.547 5.461 1 93.31 93 ILE B C 1
ATOM 3031 O O . ILE B 1 93 ? -1.652 17.625 5.969 1 93.31 93 ILE B O 1
ATOM 3035 N N . HIS B 1 94 ? -0.447 18.5 4.258 1 93.38 94 HIS B N 1
ATOM 3036 C CA . HIS B 1 94 ? -0.4 17.25 3.502 1 93.38 94 HIS B CA 1
ATOM 3037 C C . HIS B 1 94 ? 0.934 16.531 3.699 1 93.38 94 HIS B C 1
ATOM 3039 O O . HIS B 1 94 ? 1.98 17.047 3.289 1 93.38 94 HIS B O 1
ATOM 3045 N N . ILE B 1 95 ? 0.83 15.328 4.25 1 96.62 95 ILE B N 1
ATOM 3046 C CA . ILE B 1 95 ? 2.041 14.594 4.605 1 96.62 95 ILE B CA 1
ATOM 3047 C C . ILE B 1 95 ? 2.125 13.312 3.785 1 96.62 95 ILE B C 1
ATOM 3049 O O . ILE B 1 95 ? 1.19 12.508 3.779 1 96.62 95 ILE B O 1
ATOM 3053 N N . GLY B 1 96 ? 3.203 13.172 3.025 1 96.88 96 GLY B N 1
ATOM 3054 C CA . GLY B 1 96 ? 3.58 11.875 2.482 1 96.88 96 GLY B CA 1
ATOM 3055 C C . GLY B 1 96 ? 4.594 11.141 3.338 1 96.88 96 GLY B C 1
ATOM 3056 O O . GLY B 1 96 ? 5.484 11.758 3.926 1 96.88 96 GLY B O 1
ATOM 3057 N N . SER B 1 97 ? 4.441 9.742 3.377 1 97.19 97 SER B N 1
ATOM 3058 C CA . SER B 1 97 ? 5.348 9.047 4.285 1 97.19 97 SER B CA 1
ATOM 3059 C C . SER B 1 97 ? 5.562 7.598 3.854 1 97.19 97 SER B C 1
ATOM 3061 O O . SER B 1 97 ? 4.648 6.957 3.336 1 97.19 97 SER B O 1
ATOM 3063 N N . TYR B 1 98 ? 6.809 7.164 4.164 1 96.19 98 TYR B N 1
ATOM 3064 C CA . TYR B 1 98 ? 7.02 5.723 4.199 1 96.19 98 TYR B CA 1
ATOM 3065 C C . TYR B 1 98 ? 6.129 5.066 5.246 1 96.19 98 TYR B C 1
ATOM 3067 O O . TYR B 1 98 ? 5.805 5.684 6.266 1 96.19 98 TYR B O 1
ATOM 3075 N N . SER B 1 99 ? 5.828 3.826 4.965 1 93.44 99 SER B N 1
ATOM 3076 C CA . SER B 1 99 ? 4.977 3.08 5.891 1 93.44 99 SER B CA 1
ATOM 3077 C C . SER B 1 99 ? 5.641 2.932 7.254 1 93.44 99 SER B C 1
ATOM 3079 O O . SER B 1 99 ? 4.973 2.996 8.289 1 93.44 99 SER B O 1
ATOM 3081 N N . SER B 1 100 ? 6.895 2.713 7.305 1 95.25 100 SER B N 1
ATOM 3082 C CA . SER B 1 100 ? 7.617 2.545 8.555 1 95.25 100 SER B CA 1
ATOM 3083 C C . SER B 1 100 ? 7.453 3.764 9.461 1 95.25 100 SER B C 1
ATOM 3085 O O . SER B 1 100 ? 7.172 3.627 10.648 1 95.25 100 SER B O 1
ATOM 3087 N N . ILE B 1 101 ? 7.566 4.887 8.867 1 97.19 101 ILE B N 1
ATOM 3088 C CA . ILE B 1 101 ? 7.492 6.141 9.617 1 97.19 101 ILE B CA 1
ATOM 3089 C C . ILE B 1 101 ? 6.043 6.426 10 1 97.19 101 ILE B C 1
ATOM 3091 O O . ILE B 1 101 ? 5.77 6.84 11.133 1 97.19 101 ILE B O 1
ATOM 3095 N N . ALA B 1 102 ? 5.129 6.184 9.078 1 96.06 102 ALA B N 1
ATOM 3096 C CA . ALA B 1 102 ? 3.705 6.418 9.312 1 96.06 102 ALA B CA 1
ATOM 3097 C C . ALA B 1 102 ? 3.195 5.586 10.484 1 96.06 102 ALA B C 1
ATOM 3099 O O . ALA B 1 102 ? 2.307 6.02 11.219 1 96.06 102 ALA B O 1
ATOM 3100 N N . VAL B 1 103 ? 3.805 4.453 10.703 1 94.31 103 VAL B N 1
ATOM 3101 C CA . VAL B 1 103 ? 3.326 3.52 11.719 1 94.31 103 VAL B CA 1
ATOM 3102 C C . VAL B 1 103 ? 4.012 3.805 13.055 1 94.31 103 VAL B C 1
ATOM 3104 O O . VAL B 1 103 ? 3.369 3.781 14.102 1 94.31 103 VAL B O 1
ATOM 3107 N N . HIS B 1 104 ? 5.254 4.184 13.008 1 95.75 104 HIS B N 1
ATOM 3108 C CA . HIS B 1 104 ? 6.008 4.09 14.25 1 95.75 104 HIS B CA 1
ATOM 3109 C C . HIS B 1 104 ? 6.344 5.473 14.805 1 95.75 104 HIS B C 1
ATOM 3111 O O . HIS B 1 104 ? 6.598 5.625 16 1 95.75 104 HIS B O 1
ATOM 3117 N N . TRP B 1 105 ? 6.367 6.477 13.93 1 97 105 TRP B N 1
ATOM 3118 C CA . TRP B 1 105 ? 6.746 7.805 14.398 1 97 105 TRP B CA 1
ATOM 3119 C C . TRP B 1 105 ? 5.559 8.758 14.352 1 97 105 TRP B C 1
ATOM 3121 O O . TRP B 1 105 ? 5.238 9.406 15.352 1 97 105 TRP B O 1
ATOM 3131 N N . LEU B 1 106 ? 4.832 8.797 13.312 1 97.06 106 LEU B N 1
ATOM 3132 C CA . LEU B 1 106 ? 3.902 9.875 13 1 97.06 106 LEU B CA 1
ATOM 3133 C C . LEU B 1 106 ? 2.727 9.875 13.969 1 97.06 106 LEU B C 1
ATOM 3135 O O . LEU B 1 106 ? 2.244 10.938 14.367 1 97.06 106 LEU B O 1
ATOM 3139 N N . PRO B 1 107 ? 2.262 8.672 14.367 1 96.19 107 PRO B N 1
ATOM 3140 C CA . PRO B 1 107 ? 1.098 8.703 15.258 1 96.19 107 PRO B CA 1
ATOM 3141 C C . PRO B 1 107 ? 1.351 9.508 16.531 1 96.19 107 PRO B C 1
ATOM 3143 O O . PRO B 1 107 ? 0.533 10.344 16.906 1 96.19 107 PRO B O 1
ATOM 3146 N N . ARG B 1 108 ? 2.414 9.32 17.156 1 95.44 108 ARG B N 1
ATOM 3147 C CA . ARG B 1 108 ? 2.74 10.047 18.375 1 95.44 108 ARG B CA 1
ATOM 3148 C C . ARG B 1 108 ? 3.008 11.516 18.094 1 95.44 108 ARG B C 1
ATOM 3150 O O . ARG B 1 108 ? 2.6 12.391 18.859 1 95.44 108 ARG B O 1
ATOM 3157 N N . ILE B 1 109 ? 3.664 11.773 17.016 1 96.69 109 ILE B N 1
ATOM 3158 C CA . ILE B 1 109 ? 3.953 13.156 16.625 1 96.69 109 ILE B CA 1
ATOM 3159 C C . ILE B 1 109 ? 2.646 13.898 16.359 1 96.69 109 ILE B C 1
ATOM 3161 O O . ILE B 1 109 ? 2.463 15.023 16.828 1 96.69 109 ILE B O 1
ATOM 3165 N N . ILE B 1 110 ? 1.776 13.289 15.617 1 96.56 110 ILE B N 1
ATOM 3166 C CA . ILE B 1 110 ? 0.495 13.891 15.273 1 96.56 110 ILE B CA 1
ATOM 3167 C C . ILE B 1 110 ? -0.323 14.133 16.547 1 96.56 110 ILE B C 1
ATOM 3169 O O . ILE B 1 110 ? -0.935 15.188 16.703 1 96.56 110 ILE B O 1
ATOM 3173 N N . LYS B 1 111 ? -0.342 13.164 17.438 1 95.56 111 LYS B N 1
ATOM 3174 C CA . LYS B 1 111 ? -1.072 13.305 18.703 1 95.56 111 LYS B CA 1
ATOM 3175 C C . LYS B 1 111 ? -0.613 14.547 19.469 1 95.56 111 LYS B C 1
ATOM 3177 O O . LYS B 1 111 ? -1.433 15.375 19.859 1 95.56 111 LYS B O 1
ATOM 3182 N N . ASN B 1 112 ? 0.648 14.68 19.609 1 94.88 112 ASN B N 1
ATOM 3183 C CA . ASN B 1 112 ? 1.214 15.797 20.359 1 94.88 112 ASN B CA 1
ATOM 3184 C C . ASN B 1 112 ? 0.973 17.125 19.641 1 94.88 112 ASN B C 1
ATOM 3186 O O . ASN B 1 112 ? 0.652 18.125 20.281 1 94.88 112 ASN B O 1
ATOM 3190 N N . PHE B 1 113 ? 1.127 17.141 18.406 1 95.88 113 PHE B N 1
ATOM 3191 C CA . PHE B 1 113 ? 0.919 18.344 17.609 1 95.88 113 PHE B CA 1
ATOM 3192 C C . PHE B 1 113 ? -0.531 18.797 17.688 1 95.88 113 PHE B C 1
ATOM 3194 O O . PHE B 1 113 ? -0.802 19.984 17.859 1 95.88 113 PHE B O 1
ATOM 3201 N N . GLN B 1 114 ? -1.407 17.828 17.562 1 93.56 114 GLN B N 1
ATOM 3202 C CA . GLN B 1 114 ? -2.832 18.141 17.547 1 93.56 114 GLN B CA 1
ATOM 3203 C C . GLN B 1 114 ? -3.303 18.625 18.906 1 93.56 114 GLN B C 1
ATOM 3205 O O . GLN B 1 114 ? -4.293 19.344 19.016 1 93.56 114 GLN B O 1
ATOM 3210 N N . SER B 1 115 ? -2.676 18.234 19.938 1 93 115 SER B N 1
ATOM 3211 C CA . SER B 1 115 ? -2.98 18.734 21.266 1 93 115 SER B CA 1
ATOM 3212 C C . SER B 1 115 ? -2.752 20.234 21.359 1 93 115 SER B C 1
ATOM 3214 O O . SER B 1 115 ? -3.531 20.953 21.984 1 93 115 SER B O 1
ATOM 3216 N N . ASP B 1 116 ? -1.76 20.75 20.656 1 92.88 116 ASP B N 1
ATOM 3217 C CA . ASP B 1 116 ? -1.411 22.172 20.688 1 92.88 116 ASP B CA 1
ATOM 3218 C C . ASP B 1 116 ? -2.121 22.922 19.562 1 92.88 116 ASP B C 1
ATOM 3220 O O . ASP B 1 116 ? -2.438 24.109 19.703 1 92.88 116 ASP B O 1
ATOM 3224 N N . TYR B 1 117 ? -2.35 22.203 18.5 1 93.25 117 TYR B N 1
ATOM 3225 C CA . TYR B 1 117 ? -2.943 22.844 17.344 1 93.25 117 TYR B CA 1
ATOM 3226 C C . TYR B 1 117 ? -4.121 22.047 16.812 1 93.25 117 TYR B C 1
ATOM 3228 O O . TYR B 1 117 ? -4.082 21.531 15.688 1 93.25 117 TYR B O 1
ATOM 3236 N N . PRO B 1 118 ? -5.188 22.078 17.453 1 90.75 118 PRO B N 1
ATOM 3237 C CA . PRO B 1 118 ? -6.332 21.234 17.109 1 90.75 118 PRO B CA 1
ATOM 3238 C C . PRO B 1 118 ? -7.027 21.672 15.828 1 90.75 118 PRO B C 1
ATOM 3240 O O . PRO B 1 118 ? -7.75 20.891 15.203 1 90.75 118 PRO B O 1
ATOM 3243 N N . ASN B 1 119 ? -6.758 22.891 15.414 1 90 119 ASN B N 1
ATOM 3244 C CA . ASN B 1 119 ? -7.477 23.438 14.266 1 90 119 ASN B CA 1
ATOM 3245 C C . ASN B 1 119 ? -6.695 23.219 12.969 1 90 119 ASN B C 1
ATOM 3247 O O . ASN B 1 119 ? -7.18 23.547 11.883 1 90 119 ASN B O 1
ATOM 3251 N N . ILE B 1 120 ? -5.543 22.703 13.086 1 91 120 ILE B N 1
ATOM 3252 C CA . ILE B 1 120 ? -4.781 22.344 11.891 1 91 120 ILE B CA 1
ATOM 3253 C C . ILE B 1 120 ? -5.148 20.922 11.453 1 91 120 ILE B C 1
ATOM 3255 O O . ILE B 1 120 ? -5.109 19.984 12.258 1 91 120 ILE B O 1
ATOM 3259 N N . ARG B 1 121 ? -5.539 20.859 10.25 1 90.25 121 ARG B N 1
ATOM 3260 C CA . ARG B 1 121 ? -5.902 19.547 9.703 1 90.25 121 ARG B CA 1
ATOM 3261 C C . ARG B 1 121 ? -4.684 18.844 9.117 1 90.25 121 ARG B C 1
ATOM 3263 O O . ARG B 1 121 ? -3.852 19.469 8.461 1 90.25 121 ARG B O 1
ATOM 3270 N N . ILE B 1 122 ? -4.633 17.516 9.352 1 92.88 122 ILE B N 1
ATOM 3271 C CA . ILE B 1 122 ? -3.521 16.719 8.836 1 92.88 122 ILE B CA 1
ATOM 3272 C C . ILE B 1 122 ? -4.047 15.656 7.867 1 92.88 122 ILE B C 1
ATOM 3274 O O . ILE B 1 122 ? -4.945 14.883 8.219 1 92.88 122 ILE B O 1
ATOM 3278 N N . LYS B 1 123 ? -3.559 15.656 6.684 1 90.75 123 LYS B N 1
ATOM 3279 C CA . LYS B 1 123 ? -3.812 14.625 5.684 1 90.75 123 LYS B CA 1
ATOM 3280 C C . LYS B 1 123 ? -2.568 13.766 5.445 1 90.75 123 LYS B C 1
ATOM 3282 O O . LYS B 1 123 ? -1.532 14.281 5.02 1 90.75 123 LYS B O 1
ATOM 3287 N N . LEU B 1 124 ? -2.715 12.469 5.699 1 92.5 124 LEU B N 1
ATOM 3288 C CA . LEU B 1 124 ? -1.583 11.555 5.625 1 92.5 124 LEU B CA 1
ATOM 3289 C C . LEU B 1 124 ? -1.746 10.586 4.461 1 92.5 124 LEU B C 1
ATOM 3291 O O . LEU B 1 124 ? -2.814 9.992 4.281 1 92.5 124 LEU B O 1
ATOM 3295 N N . MET B 1 125 ? -0.721 10.492 3.678 1 89.56 125 MET B N 1
ATOM 3296 C CA . MET B 1 125 ? -0.65 9.516 2.596 1 89.56 125 MET B CA 1
ATOM 3297 C C . MET B 1 125 ? 0.598 8.648 2.727 1 89.56 125 MET B C 1
ATOM 3299 O O . MET B 1 125 ? 1.703 9.164 2.898 1 89.56 125 MET B O 1
ATOM 3303 N N . GLU B 1 126 ? 0.371 7.355 2.629 1 91.31 126 GLU B N 1
ATOM 3304 C CA . GLU B 1 126 ? 1.494 6.422 2.676 1 91.31 126 GLU B CA 1
ATOM 3305 C C . GLU B 1 126 ? 1.845 5.914 1.281 1 91.31 126 GLU B C 1
ATOM 3307 O O . GLU B 1 126 ? 0.96 5.715 0.446 1 91.31 126 GLU B O 1
ATOM 3312 N N . GLY B 1 127 ? 3.162 5.676 1.111 1 88.75 127 GLY B N 1
ATOM 3313 C CA . GLY B 1 127 ? 3.588 5.137 -0.171 1 88.75 127 GLY B CA 1
ATOM 3314 C C . GLY B 1 127 ? 5.051 4.742 -0.196 1 88.75 127 GLY B C 1
ATOM 3315 O O . GLY B 1 127 ? 5.758 4.887 0.805 1 88.75 127 GLY B O 1
ATOM 3316 N N . ILE B 1 128 ? 5.418 4.199 -1.319 1 88.94 128 ILE B N 1
ATOM 3317 C CA . ILE B 1 128 ? 6.82 3.873 -1.562 1 88.94 128 ILE B CA 1
ATOM 3318 C C . ILE B 1 128 ? 7.559 5.109 -2.068 1 88.94 128 ILE B C 1
ATOM 3320 O O . ILE B 1 128 ? 6.938 6.145 -2.338 1 88.94 128 ILE B O 1
ATOM 3324 N N . ARG B 1 129 ? 8.812 5 -2.225 1 91.69 129 ARG B N 1
ATOM 3325 C CA . ARG B 1 129 ? 9.633 6.152 -2.564 1 91.69 129 ARG B CA 1
ATOM 3326 C C . ARG B 1 129 ? 9.141 6.824 -3.84 1 91.69 129 ARG B C 1
ATOM 3328 O O . ARG B 1 129 ? 8.992 8.047 -3.889 1 91.69 129 ARG B O 1
ATOM 3335 N N . GLN B 1 130 ? 8.898 6.035 -4.883 1 86.5 130 GLN B N 1
ATOM 3336 C CA . GLN B 1 130 ? 8.484 6.555 -6.18 1 86.5 130 GLN B CA 1
ATOM 3337 C C . GLN B 1 130 ? 7.23 7.422 -6.047 1 86.5 130 GLN B C 1
ATOM 3339 O O . GLN B 1 130 ? 7.121 8.461 -6.699 1 86.5 130 GLN B O 1
ATOM 3344 N N . GLU B 1 131 ? 6.414 7.004 -5.219 1 87.56 131 GLU B N 1
ATOM 3345 C CA . GLU B 1 131 ? 5.164 7.727 -5.023 1 87.56 131 GLU B CA 1
ATOM 3346 C C . GLU B 1 131 ? 5.387 9.008 -4.223 1 87.56 131 GLU B C 1
ATOM 3348 O O . GLU B 1 131 ? 4.918 10.078 -4.613 1 87.56 131 GLU B O 1
ATOM 3353 N N . VAL B 1 132 ? 6.117 8.898 -3.152 1 94 132 VAL B N 1
ATOM 3354 C CA . VAL B 1 132 ? 6.352 10.055 -2.291 1 94 132 VAL B CA 1
ATOM 3355 C C . VAL B 1 132 ? 7.105 11.133 -3.062 1 94 132 VAL B C 1
ATOM 3357 O O . VAL B 1 132 ? 6.777 12.32 -2.963 1 94 132 VAL B O 1
ATOM 3360 N N . VAL B 1 133 ? 8.031 10.727 -3.85 1 93.38 133 VAL B N 1
ATOM 3361 C CA . VAL B 1 133 ? 8.797 11.664 -4.672 1 93.38 133 VAL B CA 1
ATOM 3362 C C . VAL B 1 133 ? 7.867 12.344 -5.676 1 93.38 133 VAL B C 1
ATOM 3364 O O . VAL B 1 133 ? 7.922 13.562 -5.852 1 93.38 133 VAL B O 1
ATOM 3367 N N . THR B 1 134 ? 7.051 11.578 -6.281 1 88.69 134 THR B N 1
ATOM 3368 C CA . THR B 1 134 ? 6.109 12.117 -7.258 1 88.69 134 THR B CA 1
ATOM 3369 C C . THR B 1 134 ? 5.148 13.102 -6.598 1 88.69 134 THR B C 1
ATOM 3371 O O . THR B 1 134 ? 4.863 14.164 -7.156 1 88.69 134 THR B O 1
ATOM 3374 N N . TRP B 1 135 ? 4.652 12.773 -5.441 1 90.69 135 TRP B N 1
ATOM 3375 C CA . TRP B 1 135 ? 3.742 13.656 -4.723 1 90.69 135 TRP B CA 1
ATOM 3376 C C . TRP B 1 135 ? 4.414 14.984 -4.398 1 90.69 135 TRP B C 1
ATOM 3378 O O . TRP B 1 135 ? 3.777 16.031 -4.445 1 90.69 135 TRP B O 1
ATOM 3388 N N . LEU B 1 136 ? 5.66 14.914 -4.066 1 91.81 136 LEU B N 1
ATOM 3389 C CA . LEU B 1 136 ? 6.418 16.125 -3.781 1 91.81 136 LEU B CA 1
ATOM 3390 C C . LEU B 1 136 ? 6.594 16.969 -5.043 1 91.81 136 LEU B C 1
ATOM 3392 O O . LEU B 1 136 ? 6.395 18.188 -5.02 1 91.81 136 LEU B O 1
ATOM 3396 N N . GLU B 1 137 ? 6.918 16.281 -6.074 1 85.62 137 GLU B N 1
ATOM 3397 C CA . GLU B 1 137 ? 7.156 16.969 -7.34 1 85.62 137 GLU B CA 1
ATOM 3398 C C . GLU B 1 137 ? 5.879 17.641 -7.852 1 85.62 137 GLU B C 1
ATOM 3400 O O . GLU B 1 137 ? 5.926 18.734 -8.398 1 85.62 137 GLU B O 1
ATOM 3405 N N . GLU B 1 138 ? 4.824 16.938 -7.641 1 80.69 138 GLU B N 1
ATOM 3406 C CA . GLU B 1 138 ? 3.535 17.438 -8.125 1 80.69 138 GLU B CA 1
ATOM 3407 C C . GLU B 1 138 ? 2.869 18.344 -7.098 1 80.69 138 GLU B C 1
ATOM 3409 O O . GLU B 1 138 ? 1.753 18.812 -7.316 1 80.69 138 GLU B O 1
ATOM 3414 N N . ARG B 1 139 ? 3.467 18.531 -6.02 1 83.62 139 ARG B N 1
ATOM 3415 C CA . ARG B 1 139 ? 2.99 19.391 -4.941 1 83.62 139 ARG B CA 1
ATOM 3416 C C . ARG B 1 139 ? 1.655 18.891 -4.395 1 83.62 139 ARG B C 1
ATOM 3418 O O . ARG B 1 139 ? 0.777 19.688 -4.062 1 83.62 139 ARG B O 1
ATOM 3425 N N . LYS B 1 140 ? 1.55 17.625 -4.434 1 86.19 140 LYS B N 1
ATOM 3426 C CA . LYS B 1 140 ? 0.382 17 -3.82 1 86.19 140 LYS B CA 1
ATOM 3427 C C . LYS B 1 140 ? 0.534 16.922 -2.305 1 86.19 140 LYS B C 1
ATOM 3429 O O . LYS B 1 140 ? -0.458 16.828 -1.58 1 86.19 140 LYS B O 1
ATOM 3434 N N . ILE B 1 141 ? 1.806 16.938 -1.883 1 92.69 141 ILE B N 1
ATOM 3435 C CA . ILE B 1 141 ? 2.1 16.953 -0.454 1 92.69 141 ILE B CA 1
ATOM 3436 C C . ILE B 1 141 ? 3.039 18.109 -0.122 1 92.69 141 ILE B C 1
ATOM 3438 O O . ILE B 1 141 ? 3.766 18.594 -0.992 1 92.69 141 ILE B O 1
ATOM 3442 N N . ASP B 1 142 ? 2.973 18.5 1.143 1 92.62 142 ASP B N 1
ATOM 3443 C CA . ASP B 1 142 ? 3.793 19.609 1.619 1 92.62 142 ASP B CA 1
ATOM 3444 C C . ASP B 1 142 ? 5.164 19.125 2.082 1 92.62 142 ASP B C 1
ATOM 3446 O O . ASP B 1 142 ? 6.148 19.859 2.008 1 92.62 142 ASP B O 1
ATOM 3450 N N . LEU B 1 143 ? 5.188 17.953 2.615 1 96.69 143 LEU B N 1
ATOM 3451 C CA . LEU B 1 143 ? 6.43 17.344 3.078 1 96.69 143 LEU B CA 1
ATOM 3452 C C . LEU B 1 143 ? 6.363 15.828 2.971 1 96.69 143 LEU B C 1
ATOM 3454 O O . LEU B 1 143 ? 5.277 15.242 3.008 1 96.69 143 LEU B O 1
ATOM 3458 N N . GLY B 1 144 ? 7.523 15.219 2.801 1 98.06 144 GLY B N 1
ATOM 3459 C CA . GLY B 1 144 ? 7.648 13.773 2.711 1 98.06 144 GLY B CA 1
ATOM 3460 C C . GLY B 1 144 ? 8.578 13.188 3.758 1 98.06 144 GLY B C 1
ATOM 3461 O O . GLY B 1 144 ? 9.711 13.648 3.918 1 98.06 144 GLY B O 1
ATOM 3462 N N . PHE B 1 145 ? 8.055 12.242 4.57 1 98.5 145 PHE B N 1
ATOM 3463 C CA . PHE B 1 145 ? 8.891 11.445 5.449 1 98.5 145 PHE B CA 1
ATOM 3464 C C . PHE B 1 145 ? 9.445 10.227 4.715 1 98.5 145 PHE B C 1
ATOM 3466 O O . PHE B 1 145 ? 8.695 9.32 4.352 1 98.5 145 PHE B O 1
ATOM 3473 N N . MET B 1 146 ? 10.719 10.195 4.527 1 98 146 MET B N 1
ATOM 3474 C CA . MET B 1 146 ? 11.336 9.188 3.664 1 98 146 MET B CA 1
ATOM 3475 C C . MET B 1 146 ? 12.828 9.07 3.955 1 98 146 MET B C 1
ATOM 3477 O O . MET B 1 146 ? 13.305 9.555 4.984 1 98 146 MET B O 1
ATOM 3481 N N . SER B 1 147 ? 13.539 8.367 3.086 1 98 147 SER B N 1
ATOM 3482 C CA . SER B 1 147 ? 14.984 8.211 3.25 1 98 147 SER B CA 1
ATOM 3483 C C . SER B 1 147 ? 15.75 9.18 2.355 1 98 147 SER B C 1
ATOM 3485 O O . SER B 1 147 ? 15.258 9.578 1.299 1 98 147 SER B O 1
ATOM 3487 N N . TYR B 1 148 ? 16.906 9.461 2.732 1 96.94 148 TYR B N 1
ATOM 3488 C CA . TYR B 1 148 ? 17.781 10.391 2.021 1 96.94 148 TYR B CA 1
ATOM 3489 C C . TYR B 1 148 ? 18.438 9.719 0.831 1 96.94 148 TYR B C 1
ATOM 3491 O O . TYR B 1 148 ? 18.781 8.531 0.894 1 96.94 148 TYR B O 1
ATOM 3499 N N . GLN B 1 149 ? 18.594 10.508 -0.232 1 91.69 149 GLN B N 1
ATOM 3500 C CA . GLN B 1 149 ? 19.453 10.172 -1.36 1 91.69 149 GLN B CA 1
ATOM 3501 C C . GLN B 1 149 ? 20.25 11.391 -1.82 1 91.69 149 GLN B C 1
ATOM 3503 O O . GLN B 1 149 ? 19.734 12.508 -1.853 1 91.69 149 GLN B O 1
ATOM 3508 N N . PRO B 1 150 ? 21.516 11.211 -2.162 1 87.69 150 PRO B N 1
ATOM 3509 C CA . PRO B 1 150 ? 22.391 12.328 -2.543 1 87.69 150 PRO B CA 1
ATOM 3510 C C . PRO B 1 150 ? 21.828 13.141 -3.709 1 87.69 150 PRO B C 1
ATOM 3512 O O . PRO B 1 150 ? 22.016 14.359 -3.766 1 87.69 150 PRO B O 1
ATOM 3515 N N . ASN B 1 151 ? 21.125 12.625 -4.652 1 86.12 151 ASN B N 1
ATOM 3516 C CA . ASN B 1 151 ? 20.688 13.336 -5.852 1 86.12 151 ASN B CA 1
ATOM 3517 C C . ASN B 1 151 ? 19.234 13.766 -5.75 1 86.12 151 ASN B C 1
ATOM 3519 O O . ASN B 1 151 ? 18.594 14.031 -6.766 1 86.12 151 ASN B O 1
ATOM 3523 N N . MET B 1 152 ? 18.875 13.914 -4.512 1 89.5 152 MET B N 1
ATOM 3524 C CA . MET B 1 152 ? 17.469 14.312 -4.43 1 89.5 152 MET B CA 1
ATOM 3525 C C . MET B 1 152 ? 17.312 15.812 -4.66 1 89.5 152 MET B C 1
ATOM 3527 O O . MET B 1 152 ? 18.203 16.594 -4.32 1 89.5 152 MET B O 1
ATOM 3531 N N . LYS B 1 153 ? 16.234 16.25 -5.227 1 91.25 153 LYS B N 1
ATOM 3532 C CA . LYS B 1 153 ? 15.953 17.609 -5.66 1 91.25 153 LYS B CA 1
ATOM 3533 C C . LYS B 1 153 ? 15.234 18.406 -4.57 1 91.25 153 LYS B C 1
ATOM 3535 O O . LYS B 1 153 ? 14.828 19.547 -4.789 1 91.25 153 LYS B O 1
ATOM 3540 N N . PHE B 1 154 ? 15.055 17.812 -3.471 1 95.75 154 PHE B N 1
ATOM 3541 C CA . PHE B 1 154 ? 14.312 18.422 -2.373 1 95.75 154 PHE B CA 1
ATOM 3542 C C . PHE B 1 154 ? 15.25 18.828 -1.242 1 95.75 154 PHE B C 1
ATOM 3544 O O . PHE B 1 154 ? 16.344 18.266 -1.102 1 95.75 154 PHE B O 1
ATOM 3551 N N . ASP B 1 155 ? 14.852 19.859 -0.482 1 96.38 155 ASP B N 1
ATOM 3552 C CA . ASP B 1 155 ? 15.562 20.141 0.76 1 96.38 155 ASP B CA 1
ATOM 3553 C C . ASP B 1 155 ? 15.383 19.016 1.771 1 96.38 155 ASP B C 1
ATOM 3555 O O . ASP B 1 155 ? 14.336 18.359 1.798 1 96.38 155 ASP B O 1
ATOM 3559 N N . TRP B 1 156 ? 16.406 18.844 2.559 1 97.06 156 TRP B N 1
ATOM 3560 C CA . TRP B 1 156 ? 16.438 17.672 3.412 1 97.06 156 TRP B CA 1
ATOM 3561 C C . TRP B 1 156 ? 16.641 18.047 4.871 1 97.06 156 TRP B C 1
ATOM 3563 O O . TRP B 1 156 ? 17.484 18.891 5.188 1 97.06 156 TRP B O 1
ATOM 3573 N N . ILE B 1 157 ? 15.859 17.453 5.742 1 96.75 157 ILE B N 1
ATOM 3574 C CA . ILE B 1 157 ? 15.984 17.562 7.188 1 96.75 157 ILE B CA 1
ATOM 3575 C C . ILE B 1 157 ? 16.188 16.188 7.805 1 96.75 157 ILE B C 1
ATOM 3577 O O . ILE B 1 157 ? 15.234 15.422 7.98 1 96.75 157 ILE B O 1
ATOM 3581 N N . PRO B 1 158 ? 17.406 15.883 8.227 1 96.5 158 PRO B N 1
ATOM 3582 C CA . PRO B 1 158 ? 17.656 14.562 8.797 1 96.5 158 PRO B CA 1
ATOM 3583 C C . PRO B 1 158 ? 17.016 14.383 10.172 1 96.5 158 PRO B C 1
ATOM 3585 O O . PRO B 1 158 ? 17 15.32 10.977 1 96.5 158 PRO B O 1
ATOM 3588 N N . LEU B 1 159 ? 16.484 13.203 10.445 1 97.56 159 LEU B N 1
ATOM 3589 C CA . LEU B 1 159 ? 15.914 12.906 11.758 1 97.56 159 LEU B CA 1
ATOM 3590 C C . LEU B 1 159 ? 16.688 11.789 12.445 1 97.56 159 LEU B C 1
ATOM 3592 O O . LEU B 1 159 ? 17.234 11.984 13.531 1 97.56 159 LEU B O 1
ATOM 3596 N N . ARG B 1 160 ? 16.766 10.539 11.805 1 97.25 160 ARG B N 1
ATOM 3597 C CA . ARG B 1 160 ? 17.422 9.406 12.453 1 97.25 160 ARG B CA 1
ATOM 3598 C C . ARG B 1 160 ? 17.953 8.422 11.414 1 97.25 160 ARG B C 1
ATOM 3600 O O . ARG B 1 160 ? 17.328 8.188 10.383 1 97.25 160 ARG B O 1
ATOM 3607 N N . ASP B 1 161 ? 19.078 7.82 11.742 1 97.69 161 ASP B N 1
ATOM 3608 C CA . ASP B 1 161 ? 19.562 6.691 10.953 1 97.69 161 ASP B CA 1
ATOM 3609 C C . ASP B 1 161 ? 18.891 5.391 11.398 1 97.69 161 ASP B C 1
ATOM 3611 O O . ASP B 1 161 ? 18.641 5.184 12.586 1 97.69 161 ASP B O 1
ATOM 3615 N N . ASP B 1 162 ? 18.594 4.609 10.469 1 98.12 162 ASP B N 1
ATOM 3616 C CA . ASP B 1 162 ? 17.938 3.326 10.703 1 98.12 162 ASP B CA 1
ATOM 3617 C C . ASP B 1 162 ? 18.719 2.184 10.062 1 98.12 162 ASP B C 1
ATOM 3619 O O . ASP B 1 162 ? 19 2.211 8.867 1 98.12 162 ASP B O 1
ATOM 3623 N N . PRO B 1 163 ? 19.109 1.197 10.859 1 98.31 163 PRO B N 1
ATOM 3624 C CA . PRO B 1 163 ? 19.922 0.115 10.297 1 98.31 163 PRO B CA 1
ATOM 3625 C C . PRO B 1 163 ? 19.156 -0.748 9.305 1 98.31 163 PRO B C 1
ATOM 3627 O O . PRO B 1 163 ? 17.953 -0.972 9.477 1 98.31 163 PRO B O 1
ATOM 3630 N N . MET B 1 164 ? 19.922 -1.177 8.289 1 98 164 MET B N 1
ATOM 3631 C CA . MET B 1 164 ? 19.422 -2.195 7.371 1 98 164 MET B CA 1
ATOM 3632 C C . MET B 1 164 ? 19.703 -3.596 7.902 1 98 164 MET B C 1
ATOM 3634 O O . MET B 1 164 ? 20.828 -3.881 8.336 1 98 164 MET B O 1
ATOM 3638 N N . LEU B 1 165 ? 18.672 -4.469 7.855 1 98.56 165 LEU B N 1
ATOM 3639 C CA . LEU B 1 165 ? 18.766 -5.801 8.438 1 98.56 165 LEU B CA 1
ATOM 3640 C C . LEU B 1 165 ? 18.484 -6.875 7.398 1 98.56 165 LEU B C 1
ATOM 3642 O O . LEU B 1 165 ? 17.688 -6.664 6.484 1 98.56 165 LEU B O 1
ATOM 3646 N N . ALA B 1 166 ? 19.188 -7.938 7.52 1 98.62 166 ALA B N 1
ATOM 3647 C CA . ALA B 1 166 ? 18.734 -9.164 6.875 1 98.62 166 ALA B CA 1
ATOM 3648 C C . ALA B 1 166 ? 17.641 -9.852 7.703 1 98.62 166 ALA B C 1
ATOM 3650 O O . ALA B 1 166 ? 17.781 -9.992 8.922 1 98.62 166 ALA B O 1
ATOM 3651 N N . VAL B 1 167 ? 16.609 -10.234 7.078 1 98.5 167 VAL B N 1
ATOM 3652 C CA . VAL B 1 167 ? 15.523 -10.961 7.734 1 98.5 167 VAL B CA 1
ATOM 3653 C C . VAL B 1 167 ? 15.445 -12.383 7.172 1 98.5 167 VAL B C 1
ATOM 3655 O O . VAL B 1 167 ? 15.258 -12.562 5.965 1 98.5 167 VAL B O 1
ATOM 3658 N N . LEU B 1 168 ? 15.594 -13.359 8.062 1 98.31 168 LEU B N 1
ATOM 3659 C CA . LEU B 1 168 ? 15.719 -14.758 7.684 1 98.31 168 LEU B CA 1
ATOM 3660 C C . LEU B 1 168 ? 14.672 -15.617 8.391 1 98.31 168 LEU B C 1
ATOM 3662 O O . LEU B 1 168 ? 14.227 -15.273 9.484 1 98.31 168 LEU B O 1
ATOM 3666 N N . PRO B 1 169 ? 14.359 -16.781 7.727 1 97.88 169 PRO B N 1
ATOM 3667 C CA . PRO B 1 169 ? 13.641 -17.781 8.531 1 97.88 169 PRO B CA 1
ATOM 3668 C C . PRO B 1 169 ? 14.438 -18.25 9.742 1 97.88 169 PRO B C 1
ATOM 3670 O O . PRO B 1 169 ? 15.672 -18.266 9.711 1 97.88 169 PRO B O 1
ATOM 3673 N N . LEU B 1 170 ? 13.734 -18.703 10.75 1 96.75 170 LEU B N 1
ATOM 3674 C CA . LEU B 1 170 ? 14.383 -19.094 11.992 1 96.75 170 LEU B CA 1
ATOM 3675 C C . LEU B 1 170 ? 15.266 -20.328 11.773 1 96.75 170 LEU B C 1
ATOM 3677 O O . LEU B 1 170 ? 16.25 -20.516 12.492 1 96.75 170 LEU B O 1
ATOM 3681 N N . ASP B 1 171 ? 14.914 -21.047 10.781 1 96.5 171 ASP B N 1
ATOM 3682 C CA . ASP B 1 171 ? 15.672 -22.281 10.539 1 96.5 171 ASP B CA 1
ATOM 3683 C C . ASP B 1 171 ? 16.781 -22.047 9.516 1 96.5 171 ASP B C 1
ATOM 3685 O O . ASP B 1 171 ? 17.469 -23 9.109 1 96.5 171 ASP B O 1
ATOM 3689 N N . HIS B 1 172 ? 16.969 -20.859 9.117 1 97.25 172 HIS B N 1
ATOM 3690 C CA . HIS B 1 172 ? 18.062 -20.547 8.211 1 97.25 172 HIS B CA 1
ATOM 3691 C C . HIS B 1 172 ? 19.422 -20.859 8.859 1 97.25 172 HIS B C 1
ATOM 3693 O O . HIS B 1 172 ? 19.609 -20.609 10.055 1 97.25 172 HIS B O 1
ATOM 3699 N N . PRO B 1 173 ? 20.375 -21.297 8.133 1 97 173 PRO B N 1
ATOM 3700 C CA . PRO B 1 173 ? 21.688 -21.672 8.68 1 97 173 PRO B CA 1
ATOM 3701 C C . PRO B 1 173 ? 22.375 -20.5 9.383 1 97 173 PRO B C 1
ATOM 3703 O O . PRO B 1 173 ? 23.109 -20.703 10.352 1 97 173 PRO B O 1
ATOM 3706 N N . LEU B 1 174 ? 22.078 -19.344 8.961 1 97.5 174 LEU B N 1
ATOM 3707 C CA . LEU B 1 174 ? 22.766 -18.188 9.523 1 97.5 174 LEU B CA 1
ATOM 3708 C C . LEU B 1 174 ? 21.891 -17.469 10.539 1 97.5 174 LEU B C 1
ATOM 3710 O O . LEU B 1 174 ? 22.266 -16.406 11.055 1 97.5 174 LEU B O 1
ATOM 3714 N N . ALA B 1 175 ? 20.766 -18 10.859 1 97.62 175 ALA B N 1
ATOM 3715 C CA . ALA B 1 175 ? 19.781 -17.328 11.711 1 97.62 175 ALA B CA 1
ATOM 3716 C C . ALA B 1 175 ? 20.375 -17.047 13.094 1 97.62 175 ALA B C 1
ATOM 3718 O O . ALA B 1 175 ? 19.953 -16.109 13.773 1 97.62 175 ALA B O 1
ATOM 3719 N N . LYS B 1 176 ? 21.359 -17.719 13.492 1 97 176 LYS B N 1
ATOM 3720 C CA . LYS B 1 176 ? 21.891 -17.594 14.844 1 97 176 LYS B CA 1
ATOM 3721 C C . LYS B 1 176 ? 23.234 -16.844 14.836 1 97 176 LYS B C 1
ATOM 3723 O O . LYS B 1 176 ? 23.844 -16.672 15.883 1 97 176 LYS B O 1
ATOM 3728 N N . GLU B 1 177 ? 23.609 -16.453 13.719 1 97.38 177 GLU B N 1
ATOM 3729 C CA . GLU B 1 177 ? 24.844 -15.672 13.617 1 97.38 177 GLU B CA 1
ATOM 3730 C C . GLU B 1 177 ? 24.641 -14.242 14.102 1 97.38 177 GLU B C 1
ATOM 3732 O O . GLU B 1 177 ? 23.5 -13.805 14.305 1 97.38 177 GLU B O 1
ATOM 3737 N N . ASN B 1 178 ? 25.75 -13.531 14.281 1 97.44 178 ASN B N 1
ATOM 3738 C CA . ASN B 1 178 ? 25.688 -12.164 14.789 1 97.44 178 ASN B CA 1
ATOM 3739 C C . ASN B 1 178 ? 25.375 -11.172 13.68 1 97.44 178 ASN B C 1
ATOM 3741 O O . ASN B 1 178 ? 24.891 -10.07 13.945 1 97.44 178 ASN B O 1
ATOM 3745 N N . ALA B 1 179 ? 25.812 -11.523 12.477 1 98.31 179 ALA B N 1
ATOM 3746 C CA . ALA B 1 179 ? 25.609 -10.672 11.312 1 98.31 179 ALA B CA 1
ATOM 3747 C C . ALA B 1 179 ? 25.422 -11.5 10.047 1 98.31 179 ALA B C 1
ATOM 3749 O O . ALA B 1 179 ? 25.766 -12.688 10.023 1 98.31 179 ALA B O 1
ATOM 3750 N N . TYR B 1 180 ? 24.859 -10.898 9.055 1 98.44 180 TYR B N 1
ATOM 3751 C CA . TYR B 1 180 ? 24.625 -11.555 7.773 1 98.44 180 TYR B CA 1
ATOM 3752 C C . TYR B 1 180 ? 25.453 -10.922 6.664 1 98.44 180 TYR B C 1
ATOM 3754 O O . TYR B 1 180 ? 25.312 -9.727 6.379 1 98.44 180 TYR B O 1
ATOM 3762 N N . PRO B 1 181 ? 26.312 -11.695 6.02 1 98.19 181 PRO B N 1
ATOM 3763 C CA . PRO B 1 181 ? 27.062 -11.141 4.895 1 98.19 181 PRO B CA 1
ATOM 3764 C C . PRO B 1 181 ? 26.172 -10.773 3.711 1 98.19 181 PRO B C 1
ATOM 3766 O O . PRO B 1 181 ? 25.547 -11.656 3.119 1 98.19 181 PRO B O 1
ATOM 3769 N N . LEU B 1 182 ? 26.234 -9.555 3.334 1 97.31 182 LEU B N 1
ATOM 3770 C CA . LEU B 1 182 ? 25.359 -9.031 2.299 1 97.31 182 LEU B CA 1
ATOM 3771 C C . LEU B 1 182 ? 25.531 -9.805 0.997 1 97.31 182 LEU B C 1
ATOM 3773 O O . LEU B 1 182 ? 24.562 -10.039 0.272 1 97.31 182 LEU B O 1
ATOM 3777 N N . LYS B 1 183 ? 26.672 -10.188 0.685 1 96.62 183 LYS B N 1
ATOM 3778 C CA . LYS B 1 183 ? 26.984 -10.891 -0.56 1 96.62 183 LYS B CA 1
ATOM 3779 C C . LYS B 1 183 ? 26.219 -12.211 -0.651 1 96.62 183 LYS B C 1
ATOM 3781 O O . LYS B 1 183 ? 25.938 -12.688 -1.749 1 96.62 183 LYS B O 1
ATOM 3786 N N . ASN B 1 184 ? 25.875 -12.797 0.484 1 97.25 184 ASN B N 1
ATOM 3787 C CA . ASN B 1 184 ? 25.172 -14.078 0.521 1 97.25 184 ASN B CA 1
ATOM 3788 C C . ASN B 1 184 ? 23.781 -13.984 -0.097 1 97.25 184 ASN B C 1
ATOM 3790 O O . ASN B 1 184 ? 23.172 -15 -0.44 1 97.25 184 ASN B O 1
ATOM 3794 N N . CYS B 1 185 ? 23.266 -12.797 -0.298 1 96.81 185 CYS B N 1
ATOM 3795 C CA . CYS B 1 185 ? 21.938 -12.602 -0.878 1 96.81 185 CYS B CA 1
ATOM 3796 C C . CYS B 1 185 ? 21.875 -13.164 -2.293 1 96.81 185 CYS B C 1
ATOM 3798 O O . CYS B 1 185 ? 20.797 -13.516 -2.775 1 96.81 185 CYS B O 1
ATOM 3800 N N . GLU B 1 186 ? 22.953 -13.273 -2.936 1 95.94 186 GLU B N 1
ATOM 3801 C CA . GLU B 1 186 ? 23 -13.758 -4.312 1 95.94 186 GLU B CA 1
ATOM 3802 C C . GLU B 1 186 ? 22.625 -15.234 -4.387 1 95.94 186 GLU B C 1
ATOM 3804 O O . GLU B 1 186 ? 22.219 -15.727 -5.445 1 95.94 186 GLU B O 1
ATOM 3809 N N . SER B 1 187 ? 22.75 -15.898 -3.295 1 95 187 SER B N 1
ATOM 3810 C CA . SER B 1 187 ? 22.5 -17.344 -3.275 1 95 187 SER B CA 1
ATOM 3811 C C . SER B 1 187 ? 21.172 -17.656 -2.611 1 95 187 SER B C 1
ATOM 3813 O O . SER B 1 187 ? 20.875 -18.828 -2.322 1 95 187 SER B O 1
ATOM 3815 N N . GLU B 1 188 ? 20.359 -16.641 -2.311 1 95.25 188 GLU B N 1
ATOM 3816 C CA . GLU B 1 188 ? 19.109 -16.797 -1.581 1 95.25 188 GLU B CA 1
ATOM 3817 C C . GLU B 1 188 ? 17.906 -16.562 -2.494 1 95.25 188 GLU B C 1
ATOM 3819 O O . GLU B 1 188 ? 18.031 -15.93 -3.545 1 95.25 188 GLU B O 1
ATOM 3824 N N . ASN B 1 189 ? 16.797 -17.188 -2.096 1 94.19 189 ASN B N 1
ATOM 3825 C CA . ASN B 1 189 ? 15.531 -16.703 -2.617 1 94.19 189 ASN B CA 1
ATOM 3826 C C . ASN B 1 189 ? 15.141 -15.375 -1.983 1 94.19 189 ASN B C 1
ATOM 3828 O O . ASN B 1 189 ? 14.688 -15.336 -0.837 1 94.19 189 ASN B O 1
ATOM 3832 N N . PHE B 1 190 ? 15.273 -14.359 -2.814 1 96.38 190 PHE B N 1
ATOM 3833 C CA . PHE B 1 190 ? 15.062 -13.031 -2.26 1 96.38 190 PHE B CA 1
ATOM 3834 C C . PHE B 1 190 ? 13.625 -12.57 -2.471 1 96.38 190 PHE B C 1
ATOM 3836 O O . PHE B 1 190 ? 13.07 -12.742 -3.557 1 96.38 190 PHE B O 1
ATOM 3843 N N . ILE B 1 191 ? 13.031 -12.07 -1.429 1 96.12 191 ILE B N 1
ATOM 3844 C CA . ILE B 1 191 ? 11.719 -11.445 -1.479 1 96.12 191 ILE B CA 1
ATOM 3845 C C . ILE B 1 191 ? 11.867 -9.922 -1.495 1 96.12 191 ILE B C 1
ATOM 3847 O O . ILE B 1 191 ? 12.305 -9.328 -0.51 1 96.12 191 ILE B O 1
ATOM 3851 N N . MET B 1 192 ? 11.484 -9.281 -2.57 1 93.19 192 MET B N 1
ATOM 3852 C CA . MET B 1 192 ? 11.68 -7.844 -2.738 1 93.19 192 MET B CA 1
ATOM 3853 C C . MET B 1 192 ? 10.383 -7.086 -2.451 1 93.19 192 MET B C 1
ATOM 3855 O O . MET B 1 192 ? 9.383 -7.277 -3.143 1 93.19 192 MET B O 1
ATOM 3859 N N . PRO B 1 193 ? 10.445 -6.18 -1.427 1 91.19 193 PRO B N 1
ATOM 3860 C CA . PRO B 1 193 ? 9.266 -5.355 -1.155 1 91.19 193 PRO B CA 1
ATOM 3861 C C . PRO B 1 193 ? 9.094 -4.223 -2.162 1 91.19 193 PRO B C 1
ATOM 3863 O O . PRO B 1 193 ? 9.82 -4.156 -3.156 1 91.19 193 PRO B O 1
ATOM 3866 N N . ALA B 1 194 ? 8.031 -3.338 -2.002 1 88.12 194 ALA B N 1
ATOM 3867 C CA . ALA B 1 194 ? 7.742 -2.148 -2.799 1 88.12 194 ALA B CA 1
ATOM 3868 C C . ALA B 1 194 ? 7.531 -2.51 -4.266 1 88.12 194 ALA B C 1
ATOM 3870 O O . ALA B 1 194 ? 8.141 -1.907 -5.152 1 88.12 194 ALA B O 1
ATOM 3871 N N . CYS B 1 195 ? 6.859 -3.547 -4.48 1 77.56 195 CYS B N 1
ATOM 3872 C CA . CYS B 1 195 ? 6.508 -4.031 -5.812 1 77.56 195 CYS B CA 1
ATOM 3873 C C . CYS B 1 195 ? 7.75 -4.445 -6.59 1 77.56 195 CYS B C 1
ATOM 3875 O O . CYS B 1 195 ? 7.844 -4.207 -7.793 1 77.56 195 CYS B O 1
ATOM 3877 N N . GLY B 1 196 ? 8.734 -4.84 -5.887 1 79.5 196 GLY B N 1
ATOM 3878 C CA . GLY B 1 196 ? 9.93 -5.367 -6.535 1 79.5 196 GLY B CA 1
ATOM 3879 C C . GLY B 1 196 ? 11.016 -4.328 -6.715 1 79.5 196 GLY B C 1
ATOM 3880 O O . GLY B 1 196 ? 12.094 -4.637 -7.223 1 79.5 196 GLY B O 1
ATOM 3881 N N . TYR B 1 197 ? 10.711 -3.156 -6.262 1 81.88 197 TYR B N 1
ATOM 3882 C CA . TYR B 1 197 ? 11.703 -2.113 -6.473 1 81.88 197 TYR B CA 1
ATOM 3883 C C . TYR B 1 197 ? 11.828 -1.218 -5.246 1 81.88 197 TYR B C 1
ATOM 3885 O O . TYR B 1 197 ? 11.711 0.005 -5.348 1 81.88 197 TYR B O 1
ATOM 3893 N N . ASP B 1 198 ? 12.086 -1.832 -4.168 1 90.69 198 ASP B N 1
ATOM 3894 C CA . ASP B 1 198 ? 12.453 -1.035 -3 1 90.69 198 ASP B CA 1
ATOM 3895 C C . ASP B 1 198 ? 13.75 -0.265 -3.246 1 90.69 198 ASP B C 1
ATOM 3897 O O . ASP B 1 198 ? 14.828 -0.855 -3.277 1 90.69 198 ASP B O 1
ATOM 3901 N N . TYR B 1 199 ? 13.594 0.955 -3.359 1 90.06 199 TYR B N 1
ATOM 3902 C CA . TYR B 1 199 ? 14.688 1.797 -3.82 1 90.06 199 TYR B CA 1
ATOM 3903 C C . TYR B 1 199 ? 15.898 1.663 -2.904 1 90.06 199 TYR B C 1
ATOM 3905 O O . TYR B 1 199 ? 17.031 1.577 -3.377 1 90.06 199 TYR B O 1
ATOM 3913 N N . ASP B 1 200 ? 15.719 1.708 -1.645 1 93.38 200 ASP B N 1
ATOM 3914 C CA . ASP B 1 200 ? 16.828 1.649 -0.691 1 93.38 200 ASP B CA 1
ATOM 3915 C C . ASP B 1 200 ? 17.547 0.306 -0.771 1 93.38 200 ASP B C 1
ATOM 3917 O O . ASP B 1 200 ? 18.766 0.246 -0.645 1 93.38 200 ASP B O 1
ATOM 3921 N N . VAL B 1 201 ? 16.844 -0.743 -0.96 1 95 201 VAL B N 1
ATOM 3922 C CA . VAL B 1 201 ? 17.422 -2.08 -1.065 1 95 201 VAL B CA 1
ATOM 3923 C C . VAL B 1 201 ? 18.156 -2.221 -2.395 1 95 201 VAL B C 1
ATOM 3925 O O . VAL B 1 201 ? 19.266 -2.779 -2.443 1 95 201 VAL B O 1
ATOM 3928 N N . VAL B 1 202 ? 17.562 -1.692 -3.428 1 92.31 202 VAL B N 1
ATOM 3929 C CA . VAL B 1 202 ? 18.188 -1.743 -4.75 1 92.31 202 VAL B CA 1
ATOM 3930 C C . VAL B 1 202 ? 19.5 -0.977 -4.734 1 92.31 202 VAL B C 1
ATOM 3932 O O . VAL B 1 202 ? 20.5 -1.447 -5.277 1 92.31 202 VAL B O 1
ATOM 3935 N N . GLN B 1 203 ? 19.469 0.162 -4.156 1 91.62 203 GLN B N 1
ATOM 3936 C CA . GLN B 1 203 ? 20.688 0.964 -4.078 1 91.62 203 GLN B CA 1
ATOM 3937 C C . GLN B 1 203 ? 21.766 0.251 -3.27 1 91.62 203 GLN B C 1
ATOM 3939 O O . GLN B 1 203 ? 22.953 0.326 -3.604 1 91.62 203 GLN B O 1
ATOM 3944 N N . LEU B 1 204 ? 21.328 -0.377 -2.246 1 93.25 204 LEU B N 1
ATOM 3945 C CA . LEU B 1 204 ? 22.25 -1.145 -1.411 1 93.25 204 LEU B CA 1
ATOM 3946 C C . LEU B 1 204 ? 22.953 -2.217 -2.23 1 93.25 204 LEU B C 1
ATOM 3948 O O . LEU B 1 204 ? 24.188 -2.361 -2.143 1 93.25 204 LEU B O 1
ATOM 3952 N N . PHE B 1 205 ? 22.203 -2.939 -3.016 1 94.62 205 PHE B N 1
ATOM 3953 C CA . PHE B 1 205 ? 22.766 -4.004 -3.84 1 94.62 205 PHE B CA 1
ATOM 3954 C C . PHE B 1 205 ? 23.641 -3.424 -4.949 1 94.62 205 PHE B C 1
ATOM 3956 O O . PHE B 1 205 ? 24.688 -3.973 -5.27 1 94.62 205 PHE B O 1
ATOM 3963 N N . ARG B 1 206 ? 23.188 -2.377 -5.504 1 91.38 206 ARG B N 1
ATOM 3964 C CA . ARG B 1 206 ? 23.922 -1.734 -6.586 1 91.38 206 ARG B CA 1
ATOM 3965 C C . ARG B 1 206 ? 25.297 -1.266 -6.102 1 91.38 206 ARG B C 1
ATOM 3967 O O . ARG B 1 206 ? 26.297 -1.455 -6.793 1 91.38 206 ARG B O 1
ATOM 3974 N N . ASN B 1 207 ? 25.328 -0.667 -5.008 1 91.19 207 ASN B N 1
ATOM 3975 C CA . ASN B 1 207 ? 26.562 -0.134 -4.445 1 91.19 207 ASN B CA 1
ATOM 3976 C C . ASN B 1 207 ? 27.594 -1.237 -4.191 1 91.19 207 ASN B C 1
ATOM 3978 O O . ASN B 1 207 ? 28.797 -1.001 -4.273 1 91.19 207 ASN B O 1
ATOM 3982 N N . ASP B 1 208 ? 27.094 -2.416 -3.941 1 92.69 208 ASP B N 1
ATOM 3983 C CA . ASP B 1 208 ? 27.984 -3.525 -3.621 1 92.69 208 ASP B CA 1
ATOM 3984 C C . ASP B 1 208 ? 28.078 -4.516 -4.781 1 92.69 208 ASP B C 1
ATOM 3986 O O . ASP B 1 208 ? 28.656 -5.598 -4.637 1 92.69 208 ASP B O 1
ATOM 3990 N N . LYS B 1 209 ? 27.453 -4.211 -5.891 1 94.06 209 LYS B N 1
ATOM 3991 C CA . LYS B 1 209 ? 27.453 -5.035 -7.094 1 94.06 209 LYS B CA 1
ATOM 3992 C C . LYS B 1 209 ? 26.922 -6.438 -6.805 1 94.06 209 LYS B C 1
ATOM 3994 O O . LYS B 1 209 ? 27.562 -7.43 -7.168 1 94.06 209 LYS B O 1
ATOM 3999 N N . ILE B 1 210 ? 25.938 -6.488 -6.047 1 94.56 210 ILE B N 1
ATOM 4000 C CA . ILE B 1 210 ? 25.25 -7.734 -5.707 1 94.56 210 ILE B CA 1
ATOM 4001 C C . ILE B 1 210 ? 23.984 -7.879 -6.539 1 94.56 210 ILE B C 1
ATOM 4003 O O . ILE B 1 210 ? 23.25 -6.906 -6.734 1 94.56 210 ILE B O 1
ATOM 4007 N N . SER B 1 211 ? 23.734 -9.055 -7.062 1 93.12 211 SER B N 1
ATOM 4008 C CA . SER B 1 211 ? 22.531 -9.352 -7.844 1 93.12 211 SER B CA 1
ATOM 4009 C C . SER B 1 211 ? 21.766 -10.523 -7.25 1 93.12 211 SER B C 1
ATOM 4011 O O . SER B 1 211 ? 21.953 -11.664 -7.664 1 93.12 211 SER B O 1
ATOM 4013 N N . PRO B 1 212 ? 20.828 -10.203 -6.414 1 93.06 212 PRO B N 1
ATOM 4014 C CA . PRO B 1 212 ? 20.062 -11.297 -5.812 1 93.06 212 PRO B CA 1
ATOM 4015 C C . PRO B 1 212 ? 19.062 -11.914 -6.781 1 93.06 212 PRO B C 1
ATOM 4017 O O . PRO B 1 212 ? 18.656 -11.266 -7.746 1 93.06 212 PRO B O 1
ATOM 4020 N N . LYS B 1 213 ? 18.734 -13.156 -6.555 1 91.62 213 LYS B N 1
ATOM 4021 C CA . LYS B 1 213 ? 17.625 -13.812 -7.258 1 91.62 213 LYS B CA 1
ATOM 4022 C C . LYS B 1 213 ? 16.281 -13.453 -6.629 1 91.62 213 LYS B C 1
ATOM 4024 O O . LYS B 1 213 ? 15.883 -14.055 -5.633 1 91.62 213 LYS B O 1
ATOM 4029 N N . ILE B 1 214 ? 15.602 -12.594 -7.289 1 90.94 214 ILE B N 1
ATOM 4030 C CA . ILE B 1 214 ? 14.297 -12.188 -6.766 1 90.94 214 ILE B CA 1
ATOM 4031 C C . ILE B 1 214 ? 13.25 -13.25 -7.102 1 90.94 214 ILE B C 1
ATOM 4033 O O . ILE B 1 214 ? 12.82 -13.359 -8.25 1 90.94 214 ILE B O 1
ATOM 4037 N N . ARG B 1 215 ? 12.82 -13.906 -6.094 1 90.19 215 ARG B N 1
ATOM 4038 C CA . ARG B 1 215 ? 11.852 -14.977 -6.297 1 90.19 215 ARG B CA 1
ATOM 4039 C C . ARG B 1 215 ? 10.422 -14.469 -6.125 1 90.19 215 ARG B C 1
ATOM 4041 O O . ARG B 1 215 ? 9.508 -14.938 -6.801 1 90.19 215 ARG B O 1
ATOM 4048 N N . TYR B 1 216 ? 10.234 -13.578 -5.168 1 91.25 216 TYR B N 1
ATOM 4049 C CA . TYR B 1 216 ? 8.93 -13 -4.883 1 91.25 216 TYR B CA 1
ATOM 4050 C C . TYR B 1 216 ? 9.008 -11.484 -4.793 1 91.25 216 TYR B C 1
ATOM 4052 O O . TYR B 1 216 ? 10.031 -10.938 -4.367 1 91.25 216 TYR B O 1
ATOM 4060 N N . LYS B 1 217 ? 7.926 -10.875 -5.234 1 89.56 217 LYS B N 1
ATOM 4061 C CA . LYS B 1 217 ? 7.738 -9.438 -5.074 1 89.56 217 LYS B CA 1
ATOM 4062 C C . LYS B 1 217 ? 6.477 -9.133 -4.273 1 89.56 217 LYS B C 1
ATOM 4064 O O . LYS B 1 217 ? 5.441 -9.773 -4.469 1 89.56 217 LYS B O 1
ATOM 4069 N N . THR B 1 218 ? 6.617 -8.281 -3.281 1 89.31 218 THR B N 1
ATOM 4070 C CA . THR B 1 218 ? 5.488 -7.82 -2.482 1 89.31 218 THR B CA 1
ATOM 4071 C C . THR B 1 218 ? 5.379 -6.297 -2.525 1 89.31 218 THR B C 1
ATOM 4073 O O . THR B 1 218 ? 6.324 -5.613 -2.924 1 89.31 218 THR B O 1
ATOM 4076 N N . PHE B 1 219 ? 4.215 -5.84 -2.223 1 83.81 219 PHE B N 1
ATOM 4077 C CA . PHE B 1 219 ? 4.062 -4.402 -2.029 1 83.81 219 PHE B CA 1
ATOM 4078 C C . PHE B 1 219 ? 4.445 -4.004 -0.609 1 83.81 219 PHE B C 1
ATOM 4080 O O . PHE B 1 219 ? 5.289 -3.125 -0.412 1 83.81 219 PHE B O 1
ATOM 4087 N N . GLU B 1 220 ? 3.875 -4.758 0.3 1 86.81 220 GLU B N 1
ATOM 4088 C CA . GLU B 1 220 ? 4.066 -4.445 1.713 1 86.81 220 GLU B CA 1
ATOM 4089 C C . GLU B 1 220 ? 5.16 -5.316 2.326 1 86.81 220 GLU B C 1
ATOM 4091 O O . GLU B 1 220 ? 5.281 -6.5 1.993 1 86.81 220 GLU B O 1
ATOM 4096 N N . ASN B 1 221 ? 5.891 -4.723 3.27 1 92.31 221 ASN B N 1
ATOM 4097 C CA . ASN B 1 221 ? 6.918 -5.453 4 1 92.31 221 ASN B CA 1
ATOM 4098 C C . ASN B 1 221 ? 6.309 -6.512 4.918 1 92.31 221 ASN B C 1
ATOM 4100 O O . ASN B 1 221 ? 6.91 -7.559 5.152 1 92.31 221 ASN B O 1
ATOM 4104 N N . TYR B 1 222 ? 5.145 -6.297 5.32 1 91.25 222 TYR B N 1
ATOM 4105 C CA . TYR B 1 222 ? 4.516 -7.242 6.234 1 91.25 222 TYR B CA 1
ATOM 4106 C C . TYR B 1 222 ? 4.23 -8.57 5.539 1 91.25 222 TYR B C 1
ATOM 4108 O O . TYR B 1 222 ? 4.352 -9.633 6.145 1 91.25 222 TYR B O 1
ATOM 4116 N N . ALA B 1 223 ? 3.791 -8.438 4.355 1 92.88 223 ALA B N 1
ATOM 4117 C CA . ALA B 1 223 ? 3.613 -9.656 3.58 1 92.88 223 ALA B CA 1
ATOM 4118 C C . ALA B 1 223 ? 4.945 -10.383 3.387 1 92.88 223 ALA B C 1
ATOM 4120 O O . ALA B 1 223 ? 5.008 -11.609 3.486 1 92.88 223 ALA B O 1
ATOM 4121 N N . ALA B 1 224 ? 5.973 -9.625 3.127 1 95.38 224 ALA B N 1
ATOM 4122 C CA . ALA B 1 224 ? 7.305 -10.211 2.975 1 95.38 224 ALA B CA 1
ATOM 4123 C C . ALA B 1 224 ? 7.734 -10.938 4.25 1 95.38 224 ALA B C 1
ATOM 4125 O O . ALA B 1 224 ? 8.258 -12.047 4.188 1 95.38 224 ALA B O 1
ATOM 4126 N N . LEU B 1 225 ? 7.496 -10.328 5.371 1 96.19 225 LEU B N 1
ATOM 4127 C CA . LEU B 1 225 ? 7.855 -10.922 6.656 1 96.19 225 LEU B CA 1
ATOM 4128 C C . LEU B 1 225 ? 7.141 -12.25 6.852 1 96.19 225 LEU B C 1
ATOM 4130 O O . LEU B 1 225 ? 7.75 -13.227 7.301 1 96.19 225 LEU B O 1
ATOM 4134 N N . SER B 1 226 ? 5.879 -12.273 6.559 1 95.19 226 SER B N 1
ATOM 4135 C CA . SER B 1 226 ? 5.098 -13.5 6.707 1 95.19 226 SER B CA 1
ATOM 4136 C C . SER B 1 226 ? 5.617 -14.602 5.785 1 95.19 226 SER B C 1
ATOM 4138 O O . SER B 1 226 ? 5.656 -15.773 6.172 1 95.19 226 SER B O 1
ATOM 4140 N N . MET B 1 227 ? 5.945 -14.188 4.602 1 96.06 227 MET B N 1
ATOM 4141 C CA . MET B 1 227 ? 6.504 -15.148 3.656 1 96.06 227 MET B CA 1
ATOM 4142 C C . MET B 1 227 ? 7.828 -15.703 4.168 1 96.06 227 MET B C 1
ATOM 4144 O O . MET B 1 227 ? 8.094 -16.906 4.039 1 96.06 227 MET B O 1
ATOM 4148 N N . ILE B 1 228 ? 8.641 -14.859 4.719 1 97.69 228 ILE B N 1
ATOM 4149 C CA . ILE B 1 228 ? 9.922 -15.273 5.285 1 97.69 228 ILE B CA 1
ATOM 4150 C C . ILE B 1 228 ? 9.68 -16.25 6.43 1 97.69 228 ILE B C 1
ATOM 4152 O O . ILE B 1 228 ? 10.367 -17.281 6.535 1 97.69 228 ILE B O 1
ATOM 4156 N N . GLU B 1 229 ? 8.75 -15.945 7.254 1 96.81 229 GLU B N 1
ATOM 4157 C CA . GLU B 1 229 ? 8.391 -16.812 8.375 1 96.81 229 GLU B CA 1
ATOM 4158 C C . GLU B 1 229 ? 8.023 -18.219 7.891 1 96.81 229 GLU B C 1
ATOM 4160 O O . GLU B 1 229 ? 8.32 -19.203 8.562 1 96.81 229 GLU B O 1
ATOM 4165 N N . CYS B 1 230 ? 7.473 -18.297 6.727 1 95 230 CYS B N 1
ATOM 4166 C CA . CYS B 1 230 ? 7.031 -19.562 6.172 1 95 230 CYS B CA 1
ATOM 4167 C C . CYS B 1 230 ? 8.164 -20.25 5.41 1 95 230 CYS B C 1
ATOM 4169 O O . CYS B 1 230 ? 7.961 -21.312 4.809 1 95 230 CYS B O 1
ATOM 4171 N N . GLY B 1 231 ? 9.273 -19.625 5.34 1 95.44 231 GLY B N 1
ATOM 4172 C CA . GLY B 1 231 ? 10.438 -20.25 4.746 1 95.44 231 GLY B CA 1
ATOM 4173 C C . GLY B 1 231 ? 10.523 -20.047 3.242 1 95.44 231 GLY B C 1
ATOM 4174 O O . GLY B 1 231 ? 11.219 -20.797 2.551 1 95.44 231 GLY B O 1
ATOM 4175 N N . LEU B 1 232 ? 9.875 -19.047 2.729 1 95.56 232 LEU B N 1
ATOM 4176 C CA . LEU B 1 232 ? 9.805 -18.859 1.282 1 95.56 232 LEU B CA 1
ATOM 4177 C C . LEU B 1 232 ? 11.023 -18.094 0.775 1 95.56 232 LEU B C 1
ATOM 4179 O O . LEU B 1 232 ? 11.258 -18.016 -0.434 1 95.56 232 LEU B O 1
ATOM 4183 N N . GLY B 1 233 ? 11.758 -17.547 1.669 1 96.75 233 GLY B N 1
ATOM 4184 C CA . GLY B 1 233 ? 12.945 -16.797 1.296 1 96.75 233 GLY B CA 1
ATOM 4185 C C . GLY B 1 233 ? 13.422 -15.852 2.389 1 96.75 233 GLY B C 1
ATOM 4186 O O . GLY B 1 233 ? 13.18 -16.094 3.572 1 96.75 233 GLY B O 1
ATOM 4187 N N . MET B 1 234 ? 14.219 -14.883 1.957 1 98 234 MET B N 1
ATOM 4188 C CA . MET B 1 234 ? 14.719 -13.859 2.867 1 98 234 MET B CA 1
ATOM 4189 C C . MET B 1 234 ? 14.648 -12.477 2.225 1 98 234 MET B C 1
ATOM 4191 O O . MET B 1 234 ? 14.344 -12.359 1.035 1 98 234 MET B O 1
ATOM 4195 N N . SER B 1 235 ? 14.844 -11.453 3.012 1 98.06 235 SER B N 1
ATOM 4196 C CA . SER B 1 235 ? 14.812 -10.086 2.508 1 98.06 235 SER B CA 1
ATOM 4197 C C . SER B 1 235 ? 15.75 -9.18 3.303 1 98.06 235 SER B C 1
ATOM 4199 O O . SER B 1 235 ? 16.375 -9.625 4.266 1 98.06 235 SER B O 1
ATOM 4201 N N . VAL B 1 236 ? 15.992 -8.047 2.764 1 98.06 236 VAL B N 1
ATOM 4202 C CA . VAL B 1 236 ? 16.672 -6.953 3.447 1 98.06 236 VAL B CA 1
ATOM 4203 C C . VAL B 1 236 ? 15.711 -5.781 3.627 1 98.06 236 VAL B C 1
ATOM 4205 O O . VAL B 1 236 ? 14.984 -5.414 2.697 1 98.06 236 VAL B O 1
ATOM 4208 N N . MET B 1 237 ? 15.617 -5.289 4.812 1 97.31 237 MET B N 1
ATOM 4209 C CA . MET B 1 237 ? 14.758 -4.145 5.098 1 97.31 237 MET B CA 1
ATOM 4210 C C . MET B 1 237 ? 15.328 -3.305 6.238 1 97.31 237 MET B C 1
ATOM 4212 O O . MET B 1 237 ? 16.234 -3.744 6.945 1 97.31 237 MET B O 1
ATOM 4216 N N . ASN B 1 238 ? 14.875 -2.057 6.332 1 97.69 238 ASN B N 1
ATOM 4217 C CA . ASN B 1 238 ? 15.312 -1.242 7.461 1 97.69 238 ASN B CA 1
ATOM 4218 C C . ASN B 1 238 ? 14.641 -1.672 8.758 1 97.69 238 ASN B C 1
ATOM 4220 O O . ASN B 1 238 ? 13.516 -2.172 8.75 1 97.69 238 ASN B O 1
ATOM 4224 N N . GLU B 1 239 ? 15.219 -1.447 9.867 1 97.88 239 GLU B N 1
ATOM 4225 C CA . GLU B 1 239 ? 14.797 -1.945 11.172 1 97.88 239 GLU B CA 1
ATOM 4226 C C . GLU B 1 239 ? 13.422 -1.401 11.547 1 97.88 239 GLU B C 1
ATOM 4228 O O . GLU B 1 239 ? 12.578 -2.137 12.062 1 97.88 239 GLU B O 1
ATOM 4233 N N . LEU B 1 240 ? 13.156 -0.158 11.32 1 97.38 240 LEU B N 1
ATOM 4234 C CA . LEU B 1 240 ? 11.938 0.5 11.773 1 97.38 240 LEU B CA 1
ATOM 4235 C C . LEU B 1 240 ? 10.695 -0.227 11.258 1 97.38 240 LEU B C 1
ATOM 4237 O O . LEU B 1 240 ? 9.711 -0.365 11.984 1 97.38 240 LEU B O 1
ATOM 4241 N N . ILE B 1 241 ? 10.742 -0.717 10.008 1 95.56 241 ILE B N 1
ATOM 4242 C CA . ILE B 1 241 ? 9.578 -1.329 9.375 1 95.56 241 ILE B CA 1
ATOM 4243 C C . ILE B 1 241 ? 9.328 -2.709 9.984 1 95.56 241 ILE B C 1
ATOM 4245 O O . ILE B 1 241 ? 8.242 -3.271 9.828 1 95.56 241 ILE B O 1
ATOM 4249 N N . THR B 1 242 ? 10.297 -3.311 10.656 1 95.38 242 THR B N 1
ATOM 4250 C CA . THR B 1 242 ? 10.172 -4.66 11.195 1 95.38 242 THR B CA 1
ATOM 4251 C C . THR B 1 242 ? 9.578 -4.625 12.602 1 95.38 242 THR B C 1
ATOM 4253 O O . THR B 1 242 ? 9.219 -5.664 13.156 1 95.38 242 THR B O 1
ATOM 4256 N N . LYS B 1 243 ? 9.453 -3.482 13.156 1 93.56 243 LYS B N 1
ATOM 4257 C CA . LYS B 1 243 ? 9.023 -3.357 14.547 1 93.56 243 LYS B CA 1
ATOM 4258 C C . LYS B 1 243 ? 7.512 -3.545 14.672 1 93.56 243 LYS B C 1
ATOM 4260 O O . LYS B 1 243 ? 6.773 -3.332 13.703 1 93.56 243 LYS B O 1
ATOM 4265 N N . GLY B 1 244 ? 7.102 -3.99 15.797 1 89.38 244 GLY B N 1
ATOM 4266 C CA . GLY B 1 244 ? 5.688 -4.059 16.125 1 89.38 244 GLY B CA 1
ATOM 4267 C C . GLY B 1 244 ? 4.977 -5.23 15.469 1 89.38 244 GLY B C 1
ATOM 4268 O O . GLY B 1 244 ? 3.758 -5.207 15.297 1 89.38 244 GLY B O 1
ATOM 4269 N N . ARG B 1 245 ? 5.668 -6.148 15.055 1 86.62 245 ARG B N 1
ATOM 4270 C CA . ARG B 1 245 ? 5.078 -7.312 14.398 1 86.62 245 ARG B CA 1
ATOM 4271 C C . ARG B 1 245 ? 5.383 -8.594 15.172 1 86.62 245 ARG B C 1
ATOM 4273 O O . ARG B 1 245 ? 6.488 -8.758 15.695 1 86.62 245 ARG B O 1
ATOM 4280 N N . VAL B 1 246 ? 4.312 -9.383 15.234 1 87.62 246 VAL B N 1
ATOM 4281 C CA . VAL B 1 246 ? 4.496 -10.727 15.766 1 87.62 246 VAL B CA 1
ATOM 4282 C C . VAL B 1 246 ? 4.922 -11.68 14.648 1 87.62 246 VAL B C 1
ATOM 4284 O O . VAL B 1 246 ? 4.078 -12.188 13.914 1 87.62 246 VAL B O 1
ATOM 4287 N N . CYS B 1 247 ? 6.156 -11.82 14.5 1 87.25 247 CYS B N 1
ATOM 4288 C CA . CYS B 1 247 ? 6.672 -12.695 13.461 1 87.25 247 CYS B CA 1
ATOM 4289 C C . CYS B 1 247 ? 7.898 -13.461 13.945 1 87.25 247 CYS B C 1
ATOM 4291 O O . CYS B 1 247 ? 8.766 -12.891 14.602 1 87.25 247 CYS B O 1
ATOM 4293 N N . ASN B 1 248 ? 7.871 -14.688 13.617 1 93 248 ASN B N 1
ATOM 4294 C CA . ASN B 1 248 ? 8.977 -15.547 14 1 93 248 ASN B CA 1
ATOM 4295 C C . ASN B 1 248 ? 10.055 -15.586 12.922 1 93 248 ASN B C 1
ATOM 4297 O O . ASN B 1 248 ? 10.172 -16.578 12.188 1 93 248 ASN B O 1
ATOM 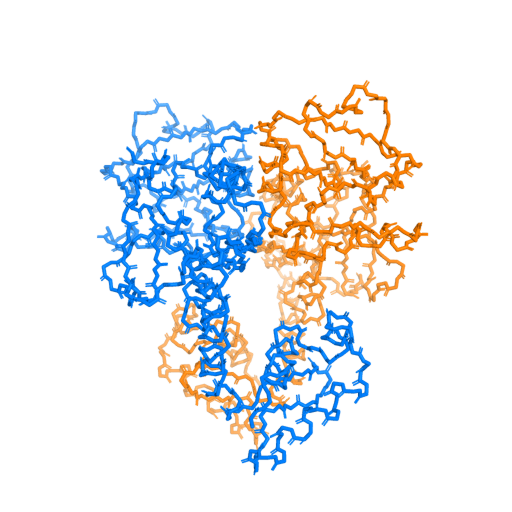4301 N N . VAL B 1 249 ? 10.859 -14.57 12.938 1 97.62 249 VAL B N 1
ATOM 4302 C CA . VAL B 1 249 ? 11.953 -14.461 11.984 1 97.62 249 VAL B CA 1
ATOM 4303 C C . VAL B 1 249 ? 13.227 -14.008 12.703 1 97.62 249 VAL B C 1
ATOM 4305 O O . VAL B 1 249 ? 13.164 -13.484 13.812 1 97.62 249 VAL B O 1
ATOM 4308 N N . ALA B 1 250 ? 14.359 -14.32 12.148 1 98.19 250 ALA B N 1
ATOM 4309 C CA . ALA B 1 250 ? 15.633 -13.797 12.625 1 98.19 250 ALA B CA 1
ATOM 4310 C C . ALA B 1 250 ? 15.984 -12.484 11.945 1 98.19 250 ALA B C 1
ATOM 4312 O O . ALA B 1 250 ? 15.844 -12.352 10.727 1 98.19 250 ALA B O 1
ATOM 4313 N N . LYS B 1 251 ? 16.344 -11.523 12.672 1 98.25 251 LYS B N 1
ATOM 4314 C CA . LYS B 1 251 ? 16.781 -10.227 12.172 1 98.25 251 LYS B CA 1
ATOM 4315 C C . LYS B 1 251 ? 18.25 -9.977 12.508 1 98.25 251 LYS B C 1
ATOM 4317 O O . LYS B 1 251 ? 18.625 -9.898 13.68 1 98.25 251 LYS B O 1
ATOM 4322 N N . LEU B 1 252 ? 19.062 -9.812 11.508 1 98.69 252 LEU B N 1
ATOM 4323 C CA . LEU B 1 252 ? 20.5 -9.68 11.727 1 98.69 252 LEU B CA 1
ATOM 4324 C C . LEU B 1 252 ? 21.031 -8.398 11.078 1 98.69 252 LEU B C 1
ATOM 4326 O O . LEU B 1 252 ? 20.625 -8.047 9.969 1 98.69 252 LEU B O 1
ATOM 4330 N N . PRO B 1 253 ? 21.953 -7.738 11.75 1 98.5 253 PRO B N 1
ATOM 4331 C CA . PRO B 1 253 ? 22.672 -6.68 11.047 1 98.5 253 PRO B CA 1
ATOM 4332 C C . PRO B 1 253 ? 23.422 -7.195 9.812 1 98.5 253 PRO B C 1
ATOM 4334 O O . PRO B 1 253 ? 23.812 -8.359 9.773 1 98.5 253 PRO B O 1
ATOM 4337 N N . LEU B 1 254 ? 23.547 -6.332 8.867 1 98.25 254 LEU B N 1
ATOM 4338 C CA . LEU B 1 254 ? 24.297 -6.688 7.672 1 98.25 254 LEU B CA 1
ATOM 4339 C C . LEU B 1 254 ? 25.797 -6.559 7.914 1 98.25 254 LEU B C 1
ATOM 4341 O O . LEU B 1 254 ? 26.234 -5.82 8.805 1 98.25 254 LEU B O 1
ATOM 4345 N N . GLN B 1 255 ? 26.547 -7.312 7.137 1 97.56 255 GLN B N 1
ATOM 4346 C CA . GLN B 1 255 ? 28 -7.184 7.082 1 97.56 255 GLN B CA 1
ATOM 4347 C C . GLN B 1 255 ? 28.469 -6.898 5.664 1 97.56 255 GLN B C 1
ATOM 4349 O O . GLN B 1 255 ? 28.344 -7.742 4.777 1 97.56 255 GLN B O 1
ATOM 4354 N N . PRO B 1 256 ? 29.078 -5.727 5.543 1 96.81 256 PRO B N 1
ATOM 4355 C CA . PRO B 1 256 ? 29.25 -4.641 6.516 1 96.81 256 PRO B CA 1
ATOM 4356 C C . PRO B 1 256 ? 27.922 -4 6.91 1 96.81 256 PRO B C 1
ATOM 4358 O O . PRO B 1 256 ? 26.938 -4.117 6.176 1 96.81 256 PRO B O 1
ATOM 4361 N N . GLU B 1 257 ? 27.953 -3.299 7.996 1 97.56 257 GLU B N 1
ATOM 4362 C CA . GLU B 1 257 ? 26.75 -2.619 8.453 1 97.56 257 GLU B CA 1
ATOM 4363 C C . GLU B 1 257 ? 26.312 -1.545 7.453 1 97.56 257 GLU B C 1
ATOM 4365 O O . GLU B 1 257 ? 27.156 -0.862 6.863 1 97.56 257 GLU B O 1
ATOM 4370 N N . ARG B 1 258 ? 25.016 -1.482 7.281 1 97.12 258 ARG B N 1
ATOM 4371 C CA . ARG B 1 258 ? 24.406 -0.479 6.418 1 97.12 258 ARG B CA 1
ATOM 4372 C C . ARG B 1 258 ? 23.266 0.241 7.133 1 97.12 258 ARG B C 1
ATOM 4374 O O . ARG B 1 258 ? 22.562 -0.358 7.945 1 97.12 258 ARG B O 1
ATOM 4381 N N . TYR B 1 259 ? 23.156 1.554 6.805 1 97.44 259 TYR B N 1
ATOM 4382 C CA . TYR B 1 259 ? 22.094 2.381 7.367 1 97.44 259 TYR B CA 1
ATOM 4383 C C . TYR B 1 259 ? 21.406 3.201 6.281 1 97.44 259 TYR B C 1
ATOM 4385 O O . TYR B 1 259 ? 22 3.473 5.23 1 97.44 259 TYR B O 1
ATOM 4393 N N . ILE B 1 260 ? 20.172 3.5 6.539 1 96.75 260 ILE B N 1
ATOM 4394 C CA . ILE B 1 260 ? 19.5 4.551 5.77 1 96.75 260 ILE B CA 1
ATOM 4395 C C . ILE B 1 260 ? 19.234 5.75 6.672 1 96.75 260 ILE B C 1
ATOM 4397 O O . ILE B 1 260 ? 19 5.594 7.875 1 96.75 260 ILE B O 1
ATOM 4401 N N . SER B 1 261 ? 19.281 6.934 6.066 1 97.38 261 SER B N 1
ATOM 4402 C CA . SER B 1 261 ? 18.938 8.148 6.793 1 97.38 261 SER B CA 1
ATOM 4403 C C . SER B 1 261 ? 17.469 8.523 6.582 1 97.38 261 SER B C 1
ATOM 4405 O O . SER B 1 261 ? 17.062 8.867 5.469 1 97.38 261 SER B O 1
ATOM 4407 N N . LEU B 1 262 ? 16.719 8.43 7.641 1 98.25 262 LEU B N 1
ATOM 4408 C CA . LEU B 1 262 ? 15.312 8.805 7.582 1 98.25 262 LEU B CA 1
ATOM 4409 C C . LEU B 1 262 ? 15.117 10.258 8.008 1 98.25 262 LEU B C 1
ATOM 4411 O O . LEU B 1 262 ? 15.773 10.727 8.945 1 98.25 262 LEU B O 1
ATOM 4415 N N . GLY B 1 263 ? 14.266 10.922 7.258 1 98.31 263 GLY B N 1
ATOM 4416 C CA . GLY B 1 263 ? 14.039 12.328 7.547 1 98.31 263 GLY B CA 1
ATOM 4417 C C . GLY B 1 263 ? 12.859 12.906 6.781 1 98.31 263 GLY B C 1
ATOM 4418 O O . GLY B 1 263 ? 11.891 12.203 6.504 1 98.31 263 GLY B O 1
ATOM 4419 N N . ILE B 1 264 ? 12.969 14.258 6.637 1 98.38 264 ILE B N 1
ATOM 4420 C CA . ILE B 1 264 ? 11.898 15 5.988 1 98.38 264 ILE B CA 1
ATOM 4421 C C . ILE B 1 264 ? 12.422 15.672 4.723 1 98.38 264 ILE B C 1
ATOM 4423 O O . ILE B 1 264 ? 13.453 16.344 4.754 1 98.38 264 ILE B O 1
ATOM 4427 N N . ALA B 1 265 ? 11.766 15.398 3.629 1 98.19 265 ALA B N 1
ATOM 4428 C CA . ALA B 1 265 ? 12.023 16.109 2.377 1 98.19 265 ALA B CA 1
ATOM 4429 C C . ALA B 1 265 ? 10.969 17.188 2.133 1 98.19 265 ALA B C 1
ATOM 4431 O O . ALA B 1 265 ? 9.773 16.938 2.311 1 98.19 265 ALA B O 1
ATOM 4432 N N . VAL B 1 266 ? 11.375 18.391 1.762 1 96.44 266 VAL B N 1
ATOM 4433 C CA . VAL B 1 266 ? 10.469 19.469 1.402 1 96.44 266 VAL B CA 1
ATOM 4434 C C . VAL B 1 266 ? 10.93 20.125 0.101 1 96.44 266 VAL B C 1
ATOM 4436 O O . VAL B 1 266 ? 12.125 20.156 -0.192 1 96.44 266 VAL B O 1
ATOM 4439 N N . PRO B 1 267 ? 9.961 20.594 -0.691 1 90.44 267 PRO B N 1
ATOM 4440 C CA . PRO B 1 267 ? 10.367 21.25 -1.936 1 90.44 267 PRO B CA 1
ATOM 4441 C C . PRO B 1 267 ? 11.273 22.469 -1.699 1 90.44 267 PRO B C 1
ATOM 4443 O O . PRO B 1 267 ? 12.258 22.656 -2.422 1 90.44 267 PRO B O 1
ATOM 4446 N N . ASN B 1 268 ? 10.93 23.25 -0.792 1 88.69 268 ASN B N 1
ATOM 4447 C CA . ASN B 1 268 ? 11.672 24.453 -0.46 1 88.69 268 ASN B CA 1
ATOM 4448 C C . ASN B 1 268 ? 11.453 24.875 0.993 1 88.69 268 ASN B C 1
ATOM 4450 O O . ASN B 1 268 ? 10.344 25.266 1.371 1 88.69 268 ASN B O 1
ATOM 4454 N N . THR B 1 269 ? 12.492 24.906 1.718 1 89.06 269 THR B N 1
ATOM 4455 C CA . THR B 1 269 ? 12.406 25.172 3.15 1 89.06 269 THR B CA 1
ATOM 4456 C C . THR B 1 269 ? 12.008 26.625 3.406 1 89.06 269 THR B C 1
ATOM 4458 O O . THR B 1 269 ? 11.422 26.938 4.449 1 89.06 269 THR B O 1
ATOM 4461 N N . ASP B 1 270 ? 12.273 27.5 2.482 1 83.38 270 ASP B N 1
ATOM 4462 C CA . ASP B 1 270 ? 12.008 28.922 2.662 1 83.38 270 ASP B CA 1
ATOM 4463 C C . ASP B 1 270 ? 10.555 29.266 2.342 1 83.38 270 ASP B C 1
ATOM 4465 O O . ASP B 1 270 ? 10.078 30.344 2.67 1 83.38 270 ASP B O 1
ATOM 4469 N N . LYS B 1 271 ? 9.82 28.359 1.814 1 83.75 271 LYS B N 1
ATOM 4470 C CA . LYS B 1 271 ? 8.469 28.641 1.354 1 83.75 271 LYS B CA 1
ATOM 4471 C C . LYS B 1 271 ? 7.441 27.781 2.084 1 83.75 271 LYS B C 1
ATOM 4473 O O . LYS B 1 271 ? 6.328 27.578 1.594 1 83.75 271 LYS B O 1
ATOM 4478 N N . LEU B 1 272 ? 7.789 27.375 3.229 1 88.62 272 LEU B N 1
ATOM 4479 C CA . LEU B 1 272 ? 6.883 26.531 3.992 1 88.62 272 LEU B CA 1
ATOM 4480 C C . LEU B 1 272 ? 5.754 27.344 4.605 1 88.62 272 LEU B C 1
ATOM 4482 O O . LEU B 1 272 ? 5.98 28.469 5.062 1 88.62 272 LEU B O 1
ATOM 4486 N N . SER B 1 273 ? 4.578 26.75 4.57 1 87.38 273 SER B N 1
ATOM 4487 C CA . SER B 1 273 ? 3.477 27.375 5.301 1 87.38 273 SER B CA 1
ATOM 4488 C C . SER B 1 273 ? 3.74 27.375 6.805 1 87.38 273 SER B C 1
ATOM 4490 O O . SER B 1 273 ? 4.523 26.562 7.297 1 87.38 273 SER B O 1
ATOM 4492 N N . PRO B 1 274 ? 3.088 28.219 7.574 1 87.25 274 PRO B N 1
ATOM 4493 C CA . PRO B 1 274 ? 3.26 28.25 9.031 1 87.25 274 PRO B CA 1
ATOM 4494 C C . PRO B 1 274 ? 2.932 26.906 9.688 1 87.25 274 PRO B C 1
ATOM 4496 O O . PRO B 1 274 ? 3.678 26.438 10.547 1 87.25 274 PRO B O 1
ATOM 4499 N N . ALA B 1 275 ? 1.888 26.266 9.32 1 91.44 275 ALA B N 1
ATOM 4500 C CA . ALA B 1 275 ? 1.485 24.984 9.891 1 91.44 275 ALA B CA 1
ATOM 4501 C C . ALA B 1 275 ? 2.539 23.906 9.625 1 91.44 275 ALA B C 1
ATOM 4503 O O . ALA B 1 275 ? 2.877 23.125 10.523 1 91.44 275 ALA B O 1
ATOM 4504 N N . THR B 1 276 ? 3.043 23.906 8.406 1 93.81 276 THR B N 1
ATOM 4505 C CA . THR B 1 276 ? 4.051 22.922 8.016 1 93.81 276 THR B CA 1
ATOM 4506 C C . THR B 1 276 ? 5.34 23.141 8.805 1 93.81 276 THR B C 1
ATOM 4508 O O . THR B 1 276 ? 5.965 22.172 9.258 1 93.81 276 THR B O 1
ATOM 4511 N N . LYS B 1 277 ? 5.727 24.375 8.938 1 93.06 277 LYS B N 1
ATOM 4512 C CA . LYS B 1 277 ? 6.922 24.719 9.711 1 93.06 277 LYS B CA 1
ATOM 4513 C C . LYS B 1 277 ? 6.797 24.234 11.156 1 93.06 277 LYS B C 1
ATOM 4515 O O . LYS B 1 277 ? 7.742 23.656 11.703 1 93.06 277 LYS B O 1
ATOM 4520 N N . LYS B 1 278 ? 5.711 24.5 11.727 1 93.38 278 LYS B N 1
ATOM 4521 C CA . LYS B 1 278 ? 5.469 24.062 13.102 1 93.38 278 LYS B CA 1
ATOM 4522 C C . LYS B 1 278 ? 5.531 22.547 13.227 1 93.38 278 LYS B C 1
ATOM 4524 O O . LYS B 1 278 ? 6.094 22.016 14.18 1 93.38 278 LYS B O 1
ATOM 4529 N N . PHE B 1 279 ? 4.938 21.828 12.281 1 96.19 279 PHE B N 1
ATOM 4530 C CA . PHE B 1 279 ? 4.914 20.375 12.328 1 96.19 279 PHE B CA 1
ATOM 4531 C C . PHE B 1 279 ? 6.324 19.812 12.234 1 96.19 279 PHE B C 1
ATOM 4533 O O . PHE B 1 279 ? 6.66 18.844 12.922 1 96.19 279 PHE B O 1
ATOM 4540 N N . ILE B 1 280 ? 7.105 20.406 11.359 1 96.38 280 ILE B N 1
ATOM 4541 C CA . ILE B 1 280 ? 8.492 19.984 11.203 1 96.38 280 ILE B CA 1
ATOM 4542 C C . ILE B 1 280 ? 9.242 20.156 12.516 1 96.38 280 ILE B C 1
ATOM 4544 O O . ILE B 1 280 ? 9.977 19.266 12.945 1 96.38 280 ILE B O 1
ATOM 4548 N N . MET B 1 281 ? 9.039 21.25 13.164 1 93.38 281 MET B N 1
ATOM 4549 C CA . MET B 1 281 ? 9.688 21.531 14.445 1 93.38 281 MET B CA 1
ATOM 4550 C C . MET B 1 281 ? 9.289 20.484 15.484 1 93.38 281 MET B C 1
ATOM 4552 O O . MET B 1 281 ? 10.133 20.031 16.266 1 93.38 281 MET B O 1
ATOM 4556 N N . TYR B 1 282 ? 8.039 20.062 15.492 1 93.19 282 TYR B N 1
ATOM 4557 C CA . TYR B 1 282 ? 7.559 19.031 16.406 1 93.19 282 TYR B CA 1
ATOM 4558 C C . TYR B 1 282 ? 8.242 17.703 16.125 1 93.19 282 TYR B C 1
ATOM 4560 O O . TYR B 1 282 ? 8.617 16.984 17.047 1 93.19 282 TYR B O 1
ATOM 4568 N N . SER B 1 283 ? 8.352 17.391 14.844 1 95.12 283 SER B N 1
ATOM 4569 C CA . SER B 1 283 ? 8.977 16.141 14.438 1 95.12 283 SER B CA 1
ATOM 4570 C C . SER B 1 283 ? 10.438 16.078 14.859 1 95.12 283 SER B C 1
ATOM 4572 O O . SER B 1 283 ? 10.906 15.062 15.367 1 95.12 283 SER B O 1
ATOM 4574 N N . GLU B 1 284 ? 11.062 17.172 14.688 1 94.5 284 GLU B N 1
ATOM 4575 C CA . GLU B 1 284 ? 12.469 17.25 15.086 1 94.5 284 GLU B CA 1
ATOM 4576 C C . GLU B 1 284 ? 12.617 17.125 16.594 1 94.5 284 GLU B C 1
ATOM 4578 O O . GLU B 1 284 ? 13.492 16.391 17.078 1 94.5 284 GLU B O 1
ATOM 4583 N N . LYS B 1 285 ? 11.805 17.75 17.344 1 91.19 285 LYS B N 1
ATOM 4584 C CA . LYS B 1 285 ? 11.875 17.734 18.812 1 91.19 285 LYS B CA 1
ATOM 4585 C C . LYS B 1 285 ? 11.633 16.344 19.359 1 91.19 285 LYS B C 1
ATOM 4587 O O . LYS B 1 285 ? 12.273 15.93 20.344 1 91.19 285 LYS B O 1
ATOM 4592 N N . GLN B 1 286 ? 10.805 15.617 18.75 1 90.69 286 GLN B N 1
ATOM 4593 C CA . GLN B 1 286 ? 10.422 14.312 19.266 1 90.69 286 GLN B CA 1
ATOM 4594 C C . GLN B 1 286 ? 11.414 13.234 18.844 1 90.69 286 GLN B C 1
ATOM 4596 O O . GLN B 1 286 ? 11.562 12.211 19.516 1 90.69 286 GLN B O 1
ATOM 4601 N N . LEU B 1 287 ? 12.016 13.43 17.703 1 90.81 287 LEU B N 1
ATOM 4602 C CA . LEU B 1 287 ? 12.836 12.352 17.156 1 90.81 287 LEU B CA 1
ATOM 4603 C C . LEU B 1 287 ? 14.32 12.648 17.344 1 90.81 287 LEU B C 1
ATOM 4605 O O . LEU B 1 287 ? 15.156 11.758 17.188 1 90.81 287 LEU B O 1
ATOM 4609 N N . LEU B 1 288 ? 14.594 13.914 17.531 1 84.94 288 LEU B N 1
ATOM 4610 C CA . LEU B 1 288 ? 15.984 14.289 17.781 1 84.94 288 LEU B CA 1
ATOM 4611 C C . LEU B 1 288 ? 16.203 14.555 19.281 1 84.94 288 LEU B C 1
ATOM 4613 O O . LEU B 1 288 ? 17.219 14.164 19.844 1 84.94 288 LEU B O 1
#

InterPro domains:
  IPR000847 LysR, HTH, N-terminal domain [PF00126] (3-62)
  IPR000847 LysR, HTH, N-terminal domain [PS50931] (1-58)
  IPR005119 LysR, substrate-binding [PF03466] (87-282)
  IPR036388 Winged helix-like DNA-binding domain superfamily [G3DSA:1.10.10.10] (1-91)
  IPR036390 Winged helix DNA-binding domain superfamily [SSF46785] (1-111)
  IPR050950 HTH-type LysR transcriptional regulators [PTHR30419] (1-286)

pLDDT: mean 89.98, std 7.59, range [54.72, 98.69]

Solvent-accessible surface area (backbone atoms only — not comparable to full-atom values): 30008 Å² total; per-residue (Å²): 138,59,68,65,49,53,51,52,51,52,40,17,54,74,64,29,22,52,58,58,29,9,63,73,68,73,46,46,46,67,53,45,52,50,45,50,51,50,50,26,59,73,69,70,49,68,35,64,43,82,54,98,86,30,40,40,70,32,74,60,24,58,66,42,47,47,53,52,40,49,50,51,47,50,51,49,35,49,53,27,48,52,28,40,78,69,69,59,45,39,45,77,39,34,36,26,21,29,59,40,46,44,35,72,46,44,29,59,48,50,46,59,48,38,72,77,34,70,57,40,42,61,43,50,42,58,42,51,67,74,50,39,52,47,33,48,72,48,51,69,26,62,34,28,38,43,68,71,58,93,85,54,89,44,41,78,45,85,51,48,76,35,47,34,24,37,38,32,16,63,83,40,92,60,39,81,47,82,52,38,56,57,72,56,43,47,79,35,45,24,41,31,33,46,66,54,56,35,61,71,54,50,49,56,28,57,76,65,73,48,68,57,41,72,61,38,35,24,42,48,60,62,33,45,51,36,25,14,47,58,60,68,27,30,36,69,44,49,48,67,60,62,55,59,52,64,67,66,53,25,77,25,45,28,43,75,78,45,70,44,43,31,27,39,36,28,75,46,80,90,71,55,40,71,64,50,50,53,52,50,52,50,49,45,66,73,62,95,137,59,67,66,50,53,51,50,52,52,41,17,54,74,64,29,22,52,58,58,30,9,63,74,68,73,45,46,45,66,54,42,51,51,44,52,53,50,51,26,59,74,70,71,48,69,36,62,42,82,54,98,85,29,39,41,70,31,74,61,23,58,66,43,47,47,54,52,39,50,51,53,48,50,51,48,36,50,53,25,48,53,28,40,77,70,68,59,45,39,46,75,40,34,37,25,21,29,58,40,47,43,36,73,46,42,27,60,47,50,44,58,50,38,72,78,33,69,57,41,42,63,43,51,41,58,43,51,68,74,51,39,52,47,31,47,74,50,52,70,26,64,35,28,38,42,67,70,58,95,86,56,87,46,40,77,44,83,51,47,76,36,48,33,25,34,39,30,16,62,83,40,93,60,39,81,47,83,52,38,56,56,74,56,42,46,80,36,45,24,40,31,34,46,66,55,56,36,60,71,55,51,50,53,28,56,77,66,72,48,69,58,40,73,62,38,34,24,42,46,60,62,33,44,52,36,25,15,48,57,61,68,28,28,36,68,46,47,48,66,61,62,57,60,54,65,66,70,53,22,75,25,44,28,43,72,76,46,69,44,44,30,26,39,36,28,74,46,80,89,71,56,38,69,65,51,50,52,51,50,53,51,48,45,65,73,61,95

Radius of gyration: 24.47 Å; Cα contacts (8 Å, |Δi|>4): 1052; chains: 2; bounding box: 56×70×67 Å

Sequence (576 aa):
MDLKKYKVFLTSIDLGSFTKAAAQLDYTPSGVTHMMNALEDELGFNILTRGKKGVQLTENGERLVPILRELLRLEEDFSQTVSEIKGLNTGTIHIGSYSSIAVHWLPRIIKNFQSDYPNIRIKLMEGIRQEVVTWLEERKIDLGFMSYQPNMKFDWIPLRDDPMLAVLPLDHPLAKENAYPLKNCESENFIMPACGYDYDVVQLFRNDKISPKIRYKTFENYAALSMIECGLGMSVMNELITKGRVCNVAKLPLQPERYISLGIAVPNTDKLSPATKKFIMYSEKQLLMDLKKYKVFLTSIDLGSFTKAAAQLDYTPSGVTHMMNALEDELGFNILTRGKKGVQLTENGERLVPILRELLRLEEDFSQTVSEIKGLNTGTIHIGSYSSIAVHWLPRIIKNFQSDYPNIRIKLMEGIRQEVVTWLEERKIDLGFMSYQPNMKFDWIPLRDDPMLAVLPLDHPLAKENAYPLKNCESENFIMPACGYDYDVVQLFRNDKISPKIRYKTFENYAALSMIECGLGMSVMNELITKGRVCNVAKLPLQPERYISLGIAVPNTDKLSPATKKFIMYSEKQLL

Nearest PDB structures (foldseek):
  5y2v-assembly1_C  TM=5.758E-01  e=2.241E-26  Synechocystis sp. PCC 6803 substr. Kazusa
  1ixc-assembly1_B-2  TM=5.506E-01  e=8.899E-23  Cupriavidus necator
  6g4r-assembly1_B  TM=6.130E-01  e=2.709E-21  Corynebacterium glutamicum
  6g4r-assembly1_E  TM=6.006E-01  e=4.112E-20  Corynebacterium glutamicum
  5vvh-assembly1_B  TM=7.196E-01  e=1.145E-12  Agrobacterium tumefaciens

Foldseek 3Di:
DDLVLLQLVLLCAVVLALCVSCVVVVHHSVRSVVSQVVVCVVVVHHQWDADPSGIHGDPVVVVCQLVSLVVVVVVQLVVQVVCVVVVLRAGEAEEEEEPLCVPQPVVVLVVVLCVVHVRYHYHYDYAAPVVQLVCQVSVVGFKYWDWDDPPRLFDWDFQDKWWKKKKAACPDPCLPPQAAEPLCQQVKAEEAELQNPRPVQVVVCVVVVHDHNHPHYYHAVVVVQVCRNVVVIMYMDTPSSVPPDDGRIRIHAYVVIDITTITMTGRDPVPHRPSRVVSRVSSRVVRD/DDLVLLQLVLLCAVVLALCVSCVVVVHHSVRSVVSQVVVCVVVVHHQWDADPSGIHGDPVVVVCQLVSLVVVVVVQLVVQVVCVVVVLRAGEAEEEEEPLCVPQPVVVLVVVLCVVHVRYHYHYDYAAPVVQLVCQVSVVGFKYWDWDDPPRQFDWDFQDKWWKKKKAACPDPCLPPQAAEPLCQQVKAEEAELQNCRPVQVVVCVVVVHDHHHPHYYHAVVVVQVCRNVVVIMYMDTPSSVPPDDGRIRIHAYVVIDITTIGMTGRDPVPHRPSRVVSRVSSRVVRD

Secondary structure (DSSP, 8-state):
--HHHHHHHHHHHHHT-HHHHHHHHT--HHHHHHHHHHHHHHHTS--EEEETTEEEE-HHHHHHHHHHHHHHHHHHHHHHHHHHHTT---EEEEEEE-HHHHHHTHHHHHHHHHHH-TTEEEEEEE--HHHHHHHHHTTS-SEEEEE--TT-SSEEEEEEEEEEEEEEETTSTTTTSS-EEGGGGGGSEEEE-GGGT-HHHHHHHHHTT---EEEEE-SSHHHHHHHHHTTS-BEEEEHHHHTTB---EEEEEEES--EEEEEEEES-GGG--HHHHHHHHHHHHHH-/--HHHHHHHHHHHHHT-HHHHHHHHT--HHHHHHHHHHHHHHHTS--EEEETTEEEE-HHHHHHHHHHHHHHHHHHHHHHHHHHHTT---EEEEEEE-HHHHHHTHHHHHHHHHHH-TTEEEEEEE--HHHHHHHHHTTS-SEEEEE--TT-SSEEEEEEEEEEEEEEETTSTTTTSS-EEGGGGGGSEEEE-GGGT-HHHHHHHHHTT---EEEEE-SSHHHHHHHHHTTS-BEEEEHHHHTTB---EEEEEEES--EEEEEEEES-GGG--HHHHHHHHHHHHHH-